Protein AF-0000000080415170 (afdb_homodimer)

Nearest PDB structures (foldseek):
  6wmn-assembly1_B  TM=8.681E-01  e=1.425E-18  Homo sapiens
  8tjc-assembly1_C  TM=8.602E-01  e=3.214E-18  Homo sapiens
  7jhm-assembly2_B  TM=8.638E-01  e=8.216E-18  Homo sapiens
  2vsi-assembly1_B  TM=5.000E-01  e=3.144E-05  Streptococcus pneumoniae
  2vsh-assembly1_B  TM=5.109E-01  e=5.253E-04  Streptococcus pneumoniae

Structure (mmCIF, N/CA/C/O backbone):
data_AF-0000000080415170-model_v1
#
loop_
_entity.id
_entity.type
_entity.pdbx_description
1 polymer Hexosyltransferase
#
loop_
_atom_site.group_PDB
_atom_site.id
_atom_site.type_symbol
_atom_site.label_atom_id
_atom_site.label_alt_id
_atom_site.label_comp_id
_atom_site.label_asym_id
_atom_site.label_entity_id
_atom_site.label_seq_id
_atom_site.pdbx_PDB_ins_code
_atom_site.Cartn_x
_atom_site.Cartn_y
_atom_site.Cartn_z
_atom_site.occupancy
_atom_site.B_iso_or_equiv
_atom_site.auth_seq_id
_atom_site.auth_comp_id
_atom_site.auth_asym_id
_atom_site.auth_atom_id
_atom_site.pdbx_PDB_model_num
ATOM 1 N N . VAL A 1 1 ? -16.156 32.406 -49.25 1 23.12 1 VAL A N 1
ATOM 2 C CA . VAL A 1 1 ? -15.383 31.188 -49.125 1 23.12 1 VAL A CA 1
ATOM 3 C C . VAL A 1 1 ? -16.172 30.141 -48.344 1 23.12 1 VAL A C 1
ATOM 5 O O . VAL A 1 1 ? -16.578 30.406 -47.219 1 23.12 1 VAL A O 1
ATOM 8 N N . THR A 1 2 ? -16.859 29.125 -48.938 1 21.55 2 THR A N 1
ATOM 9 C CA . THR A 1 2 ? -17.922 28.266 -48.406 1 21.55 2 THR A CA 1
ATOM 10 C C . THR A 1 2 ? -17.359 27.25 -47.406 1 21.55 2 THR A C 1
ATOM 12 O O . THR A 1 2 ? -16.547 26.406 -47.781 1 21.55 2 THR A O 1
ATOM 15 N N . LEU A 1 3 ? -17.062 27.609 -46.125 1 22.55 3 LEU A N 1
ATOM 16 C CA . LEU A 1 3 ? -16.391 26.734 -45.188 1 22.55 3 LEU A CA 1
ATOM 17 C C . LEU A 1 3 ? -17.203 25.469 -44.938 1 22.55 3 LEU A C 1
ATOM 19 O O . LEU A 1 3 ? -18.344 25.531 -44.469 1 22.55 3 LEU A O 1
ATOM 23 N N . LEU A 1 4 ? -17.047 24.453 -45.75 1 22.88 4 LEU A N 1
ATOM 24 C CA . LEU A 1 4 ? -17.672 23.141 -45.625 1 22.88 4 LEU A CA 1
ATOM 25 C C . LEU A 1 4 ? -17.344 22.484 -44.281 1 22.88 4 LEU A C 1
ATOM 27 O O . LEU A 1 4 ? -16.172 22.219 -44 1 22.88 4 LEU A O 1
ATOM 31 N N . ILE A 1 5 ? -18.109 22.781 -43.219 1 27.12 5 ILE A N 1
ATOM 32 C CA . ILE A 1 5 ? -18.031 22.172 -41.875 1 27.12 5 ILE A CA 1
ATOM 33 C C . ILE A 1 5 ? -18.266 20.672 -41.969 1 27.12 5 ILE A C 1
ATOM 35 O O . ILE A 1 5 ? -19.375 20.234 -42.312 1 27.12 5 ILE A O 1
ATOM 39 N N . LEU A 1 6 ? -17.328 19.938 -42.625 1 28.45 6 LEU A N 1
ATOM 40 C CA . LEU A 1 6 ? -17.453 18.484 -42.594 1 28.45 6 LEU A CA 1
ATOM 41 C C . LEU A 1 6 ? -17.688 17.969 -41.188 1 28.45 6 LEU A C 1
ATOM 43 O O . LEU A 1 6 ? -16.953 18.328 -40.25 1 28.45 6 LEU A O 1
ATOM 47 N N . SER A 1 7 ? -18.938 17.656 -40.875 1 31.78 7 SER A N 1
ATOM 48 C CA . SER A 1 7 ? -19.406 17.016 -39.656 1 31.78 7 SER A CA 1
ATOM 49 C C . SER A 1 7 ? -18.594 15.766 -39.344 1 31.78 7 SER A C 1
ATOM 51 O O . SER A 1 7 ? -18.609 14.797 -40.094 1 31.78 7 SER A O 1
ATOM 53 N N . ASN A 1 8 ? -17.312 15.867 -39.062 1 35.16 8 ASN A N 1
ATOM 54 C CA . ASN A 1 8 ? -16.562 14.68 -38.688 1 35.16 8 ASN A CA 1
ATOM 55 C C . ASN A 1 8 ? -17.281 13.906 -37.562 1 35.16 8 ASN A C 1
ATOM 57 O O . ASN A 1 8 ? -17.328 14.344 -36.438 1 35.16 8 ASN A O 1
ATOM 61 N N . GLU A 1 9 ? -18.406 13.312 -37.906 1 34.09 9 GLU A N 1
ATOM 62 C CA . GLU A 1 9 ? -19 12.312 -37.031 1 34.09 9 GLU A CA 1
ATOM 63 C C . GLU A 1 9 ? -17.938 11.344 -36.5 1 34.09 9 GLU A C 1
ATOM 65 O O . GLU A 1 9 ? -17.328 10.617 -37.281 1 34.09 9 GLU A O 1
ATOM 70 N N . VAL A 1 10 ? -17.125 11.734 -35.656 1 39.66 10 VAL A N 1
ATOM 71 C CA . VAL A 1 10 ? -16.328 10.695 -35 1 39.66 10 VAL A CA 1
ATOM 72 C C . VAL A 1 10 ? -17.234 9.523 -34.625 1 39.66 10 VAL A C 1
ATOM 74 O O . VAL A 1 10 ? -18.281 9.703 -34 1 39.66 10 VAL A O 1
ATOM 77 N N . PRO A 1 11 ? -17.172 8.5 -35.438 1 37.5 11 PRO A N 1
ATOM 78 C CA . PRO A 1 11 ? -18.016 7.375 -35.031 1 37.5 11 PRO A CA 1
ATOM 79 C C . PRO A 1 11 ? -17.953 7.105 -33.531 1 37.5 11 PRO A C 1
ATOM 81 O O . PRO A 1 11 ? -16.859 7.109 -32.938 1 37.5 11 PRO A O 1
ATOM 84 N N . GLU A 1 12 ? -18.875 7.551 -32.75 1 40.75 12 GLU A N 1
ATOM 85 C CA . GLU A 1 12 ? -19.109 7.375 -31.328 1 40.75 12 GLU A CA 1
ATOM 86 C C . GLU A 1 12 ? -18.797 5.945 -30.891 1 40.75 12 GLU A C 1
ATOM 88 O O . GLU A 1 12 ? -18.438 5.711 -29.734 1 40.75 12 GLU A O 1
ATOM 93 N N . ASN A 1 13 ? -19.25 4.969 -31.703 1 39.69 13 ASN A N 1
ATOM 94 C CA . ASN A 1 13 ? -19.266 3.609 -31.172 1 39.69 13 ASN A CA 1
ATOM 95 C C . ASN A 1 13 ? -17.891 2.963 -31.266 1 39.69 13 ASN A C 1
ATOM 97 O O . ASN A 1 13 ? -17.516 2.395 -32.281 1 39.69 13 ASN A O 1
ATOM 101 N N . ILE A 1 14 ? -16.875 3.486 -30.859 1 45.91 14 ILE A N 1
ATOM 102 C CA . ILE A 1 14 ? -15.742 2.566 -30.766 1 45.91 14 ILE A CA 1
ATOM 103 C C . ILE A 1 14 ? -16.219 1.216 -30.234 1 45.91 14 ILE A C 1
ATOM 105 O O . ILE A 1 14 ? -16.812 1.139 -29.156 1 45.91 14 ILE A O 1
ATOM 109 N N . PRO A 1 15 ? -16.484 0.307 -31.047 1 46.66 15 PRO A N 1
ATOM 110 C CA . PRO A 1 15 ? -16.875 -1.013 -30.547 1 46.66 15 PRO A CA 1
ATOM 111 C C . PRO A 1 15 ? -16.141 -1.391 -29.266 1 46.66 15 PRO A C 1
ATOM 113 O O . PRO A 1 15 ? -14.922 -1.251 -29.172 1 46.66 15 PRO A O 1
ATOM 116 N N . HIS A 1 16 ? -16.734 -1.12 -28.141 1 54.09 16 HIS A N 1
ATOM 117 C CA . HIS A 1 16 ? -16.219 -1.727 -26.922 1 54.09 16 HIS A CA 1
ATOM 118 C C . HIS A 1 16 ? -15.828 -3.184 -27.156 1 54.09 16 HIS A C 1
ATOM 120 O O . HIS A 1 16 ? -16.688 -4.023 -27.422 1 54.09 16 HIS A O 1
ATOM 126 N N . ILE A 1 17 ? -14.75 -3.514 -27.766 1 61.69 17 ILE A N 1
ATOM 127 C CA . ILE A 1 17 ? -14.305 -4.895 -27.922 1 61.69 17 ILE A CA 1
ATOM 128 C C . ILE A 1 17 ? -14.523 -5.66 -26.625 1 61.69 17 ILE A C 1
ATOM 130 O O . ILE A 1 17 ? -13.961 -5.297 -25.578 1 61.69 17 ILE A O 1
ATOM 134 N N . GLU A 1 18 ? -15.602 -6.414 -26.562 1 82.25 18 GLU A N 1
ATOM 135 C CA . GLU A 1 18 ? -15.992 -7.234 -25.406 1 82.25 18 GLU A CA 1
ATOM 136 C C . GLU A 1 18 ? -14.883 -8.203 -25.016 1 82.25 18 GLU A C 1
ATOM 138 O O . GLU A 1 18 ? -14.414 -8.984 -25.844 1 82.25 18 GLU A O 1
ATOM 143 N N . LYS A 1 19 ? -14.297 -8.102 -23.781 1 89.62 19 LYS A N 1
ATOM 144 C CA . LYS A 1 19 ? -13.273 -9 -23.25 1 89.62 19 LYS A CA 1
ATOM 145 C C . LYS A 1 19 ? -13.828 -10.406 -23.062 1 89.62 19 LYS A C 1
ATOM 147 O O . LYS A 1 19 ? -14.977 -10.578 -22.641 1 89.62 19 LYS A O 1
ATOM 152 N N . GLU A 1 20 ? -13.039 -11.461 -23.516 1 93.81 20 GLU A N 1
ATOM 153 C CA . GLU A 1 20 ? -13.383 -12.836 -23.156 1 93.81 20 GLU A CA 1
ATOM 154 C C . GLU A 1 20 ? -13.469 -12.992 -21.641 1 93.81 20 GLU A C 1
ATOM 156 O O . GLU A 1 20 ? -12.656 -12.422 -20.906 1 93.81 20 GLU A O 1
ATOM 161 N N . LYS A 1 21 ? -14.453 -13.789 -21.219 1 96.88 21 LYS A N 1
ATOM 162 C CA . LYS A 1 21 ? -14.742 -13.906 -19.797 1 96.88 21 LYS A CA 1
ATOM 163 C C . LYS A 1 21 ? -14.359 -15.289 -19.266 1 96.88 21 LYS A C 1
ATOM 165 O O . LYS A 1 21 ? -14.648 -16.297 -19.906 1 96.88 21 LYS A O 1
ATOM 170 N N . PHE A 1 22 ? -13.648 -15.312 -18.141 1 98.12 22 PHE A N 1
ATOM 171 C CA . PHE A 1 22 ? -13.281 -16.547 -17.469 1 98.12 22 PHE A CA 1
ATOM 172 C C . PHE A 1 22 ? -13.633 -16.469 -15.984 1 98.12 22 PHE A C 1
ATOM 174 O O . PHE A 1 22 ? -13.688 -15.383 -15.406 1 98.12 22 PHE A O 1
ATOM 181 N N . CYS A 1 23 ? -13.93 -17.594 -15.422 1 97.94 23 CYS A N 1
ATOM 182 C CA . CYS A 1 23 ? -14.023 -17.641 -13.961 1 97.94 23 CYS A CA 1
ATOM 183 C C . CYS A 1 23 ? -12.664 -17.406 -13.32 1 97.94 23 CYS A C 1
ATOM 185 O O . CYS A 1 23 ? -12.531 -16.547 -12.445 1 97.94 23 CYS A O 1
ATOM 187 N N . CYS A 1 24 ? -11.711 -18.156 -13.852 1 98.56 24 CYS A N 1
ATOM 188 C CA . CYS A 1 24 ? -10.375 -18.062 -13.281 1 98.56 24 CYS A CA 1
ATOM 189 C C . CYS A 1 24 ? -9.312 -18 -14.367 1 98.56 24 CYS A C 1
ATOM 191 O O . CYS A 1 24 ? -9.406 -18.703 -15.375 1 98.56 24 CYS A O 1
ATOM 193 N N . ILE A 1 25 ? -8.391 -17.172 -14.156 1 98.81 25 ILE A N 1
ATOM 194 C CA . ILE A 1 25 ? -7.16 -17.172 -14.938 1 98.81 25 ILE A CA 1
ATOM 195 C C . ILE A 1 25 ? -6 -17.656 -14.078 1 98.81 25 ILE A C 1
ATOM 197 O O . ILE A 1 25 ? -5.801 -17.172 -12.961 1 98.81 25 ILE A O 1
ATOM 201 N N . ILE A 1 26 ? -5.277 -18.641 -14.586 1 98.94 26 ILE A N 1
ATOM 202 C CA . ILE A 1 26 ? -4.113 -19.172 -13.891 1 98.94 26 ILE A CA 1
ATOM 203 C C . ILE A 1 26 ? -2.836 -18.703 -14.578 1 98.94 26 ILE A C 1
ATOM 205 O O . ILE A 1 26 ? -2.602 -19.031 -15.75 1 98.94 26 ILE A O 1
ATOM 209 N N . LEU A 1 27 ? -2.076 -17.922 -13.867 1 98.94 27 LEU A N 1
ATOM 210 C CA . LEU A 1 27 ? -0.768 -17.5 -14.359 1 98.94 27 LEU A CA 1
ATOM 211 C C . LEU A 1 27 ? 0.338 -18.375 -13.773 1 98.94 27 LEU A C 1
ATOM 213 O O . LEU A 1 27 ? 0.558 -18.375 -12.562 1 98.94 27 LEU A O 1
ATOM 217 N N . ILE A 1 28 ? 1.002 -19.062 -14.633 1 98.94 28 ILE A N 1
ATOM 218 C CA . ILE A 1 28 ? 2.061 -19.984 -14.219 1 98.94 28 ILE A CA 1
ATOM 219 C C . ILE A 1 28 ? 3.422 -19.391 -14.57 1 98.94 28 ILE A C 1
ATOM 221 O O . ILE A 1 28 ? 3.807 -19.344 -15.734 1 98.94 28 ILE A O 1
ATOM 225 N N . LEU A 1 29 ? 4.137 -18.969 -13.562 1 98.56 29 LEU A N 1
ATOM 226 C CA . LEU A 1 29 ? 5.465 -18.422 -13.805 1 98.56 29 LEU A CA 1
ATOM 227 C C . LEU A 1 29 ? 6.438 -19.516 -14.234 1 98.56 29 LEU A C 1
ATOM 229 O O . LEU A 1 29 ? 6.605 -20.516 -13.531 1 98.56 29 LEU A O 1
ATOM 233 N N . SER A 1 30 ? 6.98 -19.344 -15.391 1 98.31 30 SER A N 1
ATOM 234 C CA . SER A 1 30 ? 7.938 -20.281 -15.953 1 98.31 30 SER A CA 1
ATOM 235 C C . SER A 1 30 ? 9.156 -19.562 -16.516 1 98.31 30 SER A C 1
ATOM 237 O O . SER A 1 30 ? 9.453 -18.438 -16.125 1 98.31 30 SER A O 1
ATOM 239 N N . ALA A 1 31 ? 10.086 -20.281 -17.141 1 97.31 31 ALA A N 1
ATOM 240 C CA . ALA A 1 31 ? 11.305 -19.75 -17.734 1 97.31 31 ALA A CA 1
ATOM 241 C C . ALA A 1 31 ? 11.555 -20.359 -19.109 1 97.31 31 ALA A C 1
ATOM 243 O O . ALA A 1 31 ? 10.992 -21.406 -19.438 1 97.31 31 ALA A O 1
ATOM 244 N N . PRO A 1 32 ? 12.367 -19.719 -19.906 1 96.75 32 PRO A N 1
ATOM 245 C CA . PRO A 1 32 ? 12.562 -20.172 -21.281 1 96.75 32 PRO A CA 1
ATOM 246 C C . PRO A 1 32 ? 13.008 -21.641 -21.359 1 96.75 32 PRO A C 1
ATOM 248 O O . PRO A 1 32 ? 12.523 -22.391 -22.219 1 96.75 32 PRO A O 1
ATOM 251 N N . ASN A 1 33 ? 13.734 -22.078 -20.469 1 96.31 33 ASN A N 1
ATOM 252 C CA . ASN A 1 33 ? 14.344 -23.391 -20.578 1 96.31 33 ASN A CA 1
ATOM 253 C C . ASN A 1 33 ? 13.531 -24.438 -19.812 1 96.31 33 ASN A C 1
ATOM 255 O O . ASN A 1 33 ? 13.875 -25.625 -19.828 1 96.31 33 ASN A O 1
ATOM 259 N N . ASN A 1 34 ? 12.453 -24.031 -19.234 1 97.69 34 ASN A N 1
ATOM 260 C CA . ASN A 1 34 ? 11.664 -24.953 -18.422 1 97.69 34 ASN A CA 1
ATOM 261 C C . ASN A 1 34 ? 10.625 -25.688 -19.266 1 97.69 34 ASN A C 1
ATOM 263 O O . ASN A 1 34 ? 9.453 -25.766 -18.875 1 97.69 34 ASN A O 1
ATOM 267 N N . VAL A 1 35 ? 11.055 -26.25 -20.312 1 97.75 35 VAL A N 1
ATOM 268 C CA . VAL A 1 35 ? 10.172 -26.906 -21.281 1 97.75 35 VAL A CA 1
ATOM 269 C C . VAL A 1 35 ? 9.539 -28.141 -20.641 1 97.75 35 VAL A C 1
ATOM 271 O O . VAL A 1 35 ? 8.328 -28.344 -20.75 1 97.75 35 VAL A O 1
ATOM 274 N N . GLU A 1 36 ? 10.359 -28.891 -19.969 1 98.12 36 GLU A N 1
ATOM 275 C CA . GLU A 1 36 ? 9.875 -30.125 -19.359 1 98.12 36 GLU A CA 1
ATOM 276 C C . GLU A 1 36 ? 8.859 -29.844 -18.266 1 98.12 36 GLU A C 1
ATOM 278 O O . GLU A 1 36 ? 7.891 -30.594 -18.094 1 98.12 36 GLU A O 1
ATOM 283 N N . LYS A 1 37 ? 9.07 -28.844 -17.5 1 98.62 37 LYS A N 1
ATOM 284 C CA . LYS A 1 37 ? 8.125 -28.469 -16.453 1 98.62 37 LYS A CA 1
ATOM 285 C C . LYS A 1 37 ? 6.777 -28.078 -17.047 1 98.62 37 LYS A C 1
ATOM 287 O O . LYS A 1 37 ? 5.727 -28.5 -16.562 1 98.62 37 LYS A O 1
ATOM 292 N N . ARG A 1 38 ? 6.801 -27.281 -18.078 1 98.75 38 ARG A N 1
ATOM 293 C CA . ARG A 1 38 ? 5.562 -26.875 -18.734 1 98.75 38 ARG A CA 1
ATOM 294 C C . ARG A 1 38 ? 4.859 -28.078 -19.359 1 98.75 38 ARG A C 1
ATOM 296 O O . ARG A 1 38 ? 3.635 -28.203 -19.281 1 98.75 38 ARG A O 1
ATOM 303 N N . ALA A 1 39 ? 5.617 -28.969 -19.922 1 98.69 39 ALA A N 1
ATOM 304 C CA . ALA A 1 39 ? 5.035 -30.172 -20.484 1 98.69 39 ALA A CA 1
ATOM 305 C C . ALA A 1 39 ? 4.352 -31.016 -19.406 1 98.69 39 ALA A C 1
ATOM 307 O O . ALA A 1 39 ? 3.254 -31.531 -19.625 1 98.69 39 ALA A O 1
ATOM 308 N N . ALA A 1 40 ? 5.012 -31.156 -18.297 1 98.81 40 ALA A N 1
ATOM 309 C CA . ALA A 1 40 ? 4.453 -31.938 -17.203 1 98.81 40 ALA A CA 1
ATOM 310 C C . ALA A 1 40 ? 3.117 -31.359 -16.734 1 98.81 40 ALA A C 1
ATOM 312 O O . ALA A 1 40 ? 2.172 -32.094 -16.469 1 98.81 40 ALA A O 1
ATOM 313 N N . LEU A 1 41 ? 3.035 -30.062 -16.672 1 98.88 41 LEU A N 1
ATOM 314 C CA . LEU A 1 41 ? 1.79 -29.438 -16.25 1 98.88 41 LEU A CA 1
ATOM 315 C C . LEU A 1 41 ? 0.684 -29.672 -17.281 1 98.88 41 LEU A C 1
ATOM 317 O O . LEU A 1 41 ? -0.45 -29.984 -16.906 1 98.88 41 LEU A O 1
ATOM 321 N N . ARG A 1 42 ? 1.008 -29.625 -18.578 1 98.62 42 ARG A N 1
ATOM 322 C CA . ARG A 1 42 ? 0.043 -29.906 -19.641 1 98.62 42 ARG A CA 1
ATOM 323 C C . ARG A 1 42 ? -0.487 -31.328 -19.547 1 98.62 42 ARG A C 1
ATOM 325 O O . ARG A 1 42 ? -1.651 -31.578 -19.859 1 98.62 42 ARG A O 1
ATOM 332 N N . GLU A 1 43 ? 0.368 -32.188 -19.062 1 98.44 43 GLU A N 1
ATOM 333 C CA . GLU A 1 43 ? 0.041 -33.594 -19 1 98.44 43 GLU A CA 1
ATOM 334 C C . GLU A 1 43 ? -0.716 -33.938 -17.734 1 98.44 43 GLU A C 1
ATOM 336 O O . GLU A 1 43 ? -1.221 -35.062 -17.578 1 98.44 43 GLU A O 1
ATOM 341 N N . THR A 1 44 ? -0.77 -33.031 -16.844 1 98.38 44 THR A N 1
ATOM 342 C CA . THR A 1 44 ? -1.29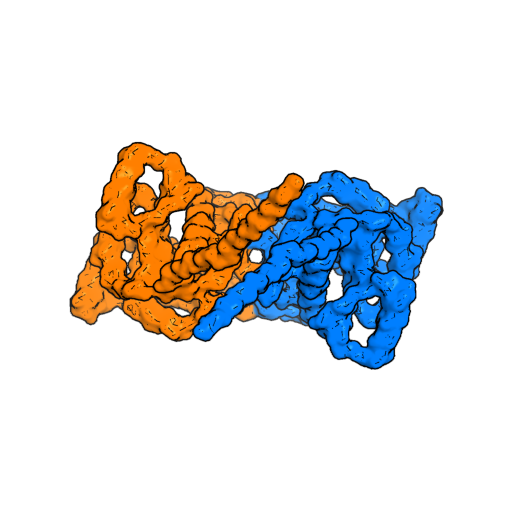5 -33.375 -15.531 1 98.38 44 THR A CA 1
ATOM 343 C C . THR A 1 44 ? -2.496 -32.5 -15.188 1 98.38 44 THR A C 1
ATOM 345 O O . THR A 1 44 ? -3.568 -32.625 -15.773 1 98.38 44 THR A O 1
ATOM 348 N N . TRP A 1 45 ? -2.338 -31.531 -14.188 1 98.25 45 TRP A N 1
ATOM 349 C CA . TRP A 1 45 ? -3.529 -30.922 -13.609 1 98.25 45 TRP A CA 1
ATOM 350 C C . TRP A 1 45 ? -4.184 -29.969 -14.602 1 98.25 45 TRP A C 1
ATOM 352 O O . TRP A 1 45 ? -5.379 -29.672 -14.5 1 98.25 45 TRP A O 1
ATOM 362 N N . VAL A 1 46 ? -3.506 -29.484 -15.641 1 98.44 46 VAL A N 1
ATOM 363 C CA . VAL A 1 46 ? -4.078 -28.625 -16.672 1 98.44 46 VAL A CA 1
ATOM 364 C C . VAL A 1 46 ? -5.223 -29.359 -17.375 1 98.44 46 VAL A C 1
ATOM 366 O O . VAL A 1 46 ? -6.211 -28.734 -17.766 1 98.44 46 VAL A O 1
ATOM 369 N N . LYS A 1 47 ? -5.152 -30.609 -17.469 1 97.56 47 LYS A N 1
ATOM 370 C CA . LYS A 1 47 ? -6.148 -31.422 -18.156 1 97.56 47 LYS A CA 1
ATOM 371 C C . LYS A 1 47 ? -7.492 -31.375 -17.422 1 97.56 47 LYS A C 1
ATOM 373 O O . LYS A 1 47 ? -8.531 -31.703 -18.016 1 97.56 47 LYS A O 1
ATOM 378 N N . PHE A 1 48 ? -7.43 -31.062 -16.219 1 97.38 48 PHE A N 1
ATOM 379 C CA . PHE A 1 48 ? -8.648 -31.078 -15.406 1 97.38 48 PHE A CA 1
ATOM 380 C C . PHE A 1 48 ? -9.344 -29.734 -15.453 1 97.38 48 PHE A C 1
ATOM 382 O O . PHE A 1 48 ? -10.43 -29.562 -14.898 1 97.38 48 PHE A O 1
ATOM 389 N N . LEU A 1 49 ? -8.727 -28.766 -16.141 1 97.88 49 LEU A N 1
ATOM 390 C CA . LEU A 1 49 ? -9.305 -27.438 -16.188 1 97.88 49 LEU A CA 1
ATOM 391 C C . LEU A 1 49 ? -10.523 -27.406 -17.125 1 97.88 49 LEU A C 1
ATOM 393 O O . LEU A 1 49 ? -10.547 -28.094 -18.141 1 97.88 49 LEU A O 1
ATOM 397 N N . GLY A 1 50 ? -11.539 -26.75 -16.828 1 94.81 50 GLY A N 1
ATOM 398 C CA . GLY A 1 50 ? -12.719 -26.562 -17.656 1 94.81 50 GLY A CA 1
ATOM 399 C C . GLY A 1 50 ? -12.641 -25.328 -18.547 1 94.81 50 GLY A C 1
ATOM 400 O O . GLY A 1 50 ? -11.633 -24.609 -18.531 1 94.81 50 GLY A O 1
ATOM 401 N N . VAL A 1 51 ? -13.656 -25.062 -19.25 1 94.75 51 VAL A N 1
ATOM 402 C CA . VAL A 1 51 ? -13.711 -24 -20.25 1 94.75 51 VAL A CA 1
ATOM 403 C C . VAL A 1 51 ? -13.727 -22.641 -19.562 1 94.75 51 VAL A C 1
ATOM 405 O O . VAL A 1 51 ? -13.438 -21.609 -20.188 1 94.75 51 VAL A O 1
ATOM 408 N N . ASP A 1 52 ? -14.094 -22.672 -18.344 1 96.81 52 ASP A N 1
ATOM 409 C CA . ASP A 1 52 ? -14.188 -21.422 -17.609 1 96.81 52 ASP A CA 1
ATOM 410 C C . ASP A 1 52 ? -12.836 -21.016 -17.047 1 96.81 52 ASP A C 1
ATOM 412 O O . ASP A 1 52 ? -12.711 -19.969 -16.406 1 96.81 52 ASP A O 1
ATOM 416 N N . PHE A 1 53 ? -11.852 -21.844 -17.328 1 98.19 53 PHE A N 1
ATOM 417 C CA . PHE A 1 53 ? -10.492 -21.562 -16.891 1 98.19 53 PHE A CA 1
ATOM 418 C C . PHE A 1 53 ? -9.602 -21.234 -18.078 1 98.19 53 PHE A C 1
ATOM 420 O O . PHE A 1 53 ? -9.711 -21.844 -19.125 1 98.19 53 PHE A O 1
ATOM 427 N N . LEU A 1 54 ? -8.734 -20.25 -17.87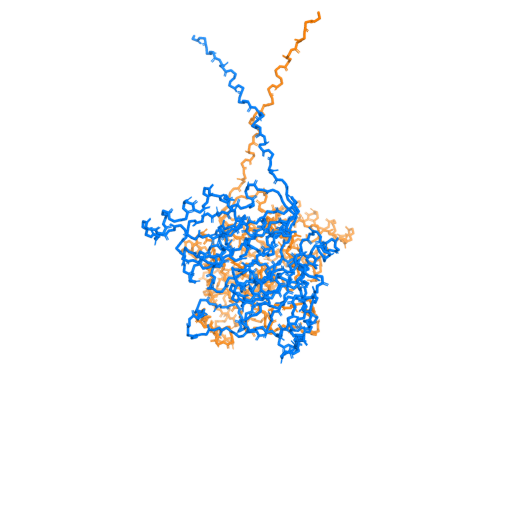5 1 98.5 54 LEU A N 1
ATOM 428 C CA . LEU A 1 54 ? -7.613 -19.969 -18.766 1 98.5 54 LEU A CA 1
ATOM 429 C C . LEU A 1 54 ? -6.285 -20.078 -18.016 1 98.5 54 LEU A C 1
ATOM 431 O O . LEU A 1 54 ? -6.141 -19.547 -16.922 1 98.5 54 LEU A O 1
ATOM 435 N N . TYR A 1 55 ? -5.41 -20.875 -18.547 1 98.75 55 TYR A N 1
ATOM 436 C CA . TYR A 1 55 ? -4.066 -20.875 -17.969 1 98.75 55 TYR A CA 1
ATOM 437 C C . TYR A 1 55 ? -3.053 -20.344 -18.984 1 98.75 55 TYR A C 1
ATOM 439 O O . TYR A 1 55 ? -3.227 -20.5 -20.188 1 98.75 55 TYR A O 1
ATOM 447 N N . LEU A 1 56 ? -2.055 -19.656 -18.484 1 98.88 56 LEU A N 1
ATOM 448 C CA . LEU A 1 56 ? -0.973 -19.109 -19.297 1 98.88 56 LEU A CA 1
ATOM 449 C C . LEU A 1 56 ? 0.377 -19.328 -18.609 1 98.88 56 LEU A C 1
ATOM 451 O O . LEU A 1 56 ? 0.527 -19.078 -17.422 1 98.88 56 LEU A O 1
ATOM 455 N N . PHE A 1 57 ? 1.331 -19.859 -19.406 1 98.88 57 PHE A N 1
ATOM 456 C CA . PHE A 1 57 ? 2.717 -19.859 -18.969 1 98.88 57 PHE A CA 1
ATOM 457 C C . PHE A 1 57 ? 3.357 -18.484 -19.219 1 98.88 57 PHE A C 1
ATOM 459 O O . PHE A 1 57 ? 3.33 -17.984 -20.344 1 98.88 57 PHE A O 1
ATOM 466 N N . ILE A 1 58 ? 3.941 -17.922 -18.188 1 98.75 58 ILE A N 1
ATOM 467 C CA . ILE A 1 58 ? 4.539 -16.594 -18.297 1 98.75 58 ILE A CA 1
ATOM 468 C C . ILE A 1 58 ? 6.051 -16.719 -18.469 1 98.75 58 ILE A C 1
ATOM 470 O O . ILE A 1 58 ? 6.73 -17.312 -17.625 1 98.75 58 ILE A O 1
ATOM 474 N N . ILE A 1 59 ? 6.555 -16.141 -19.531 1 98.25 59 ILE A N 1
ATOM 475 C CA . ILE A 1 59 ? 7.984 -16.172 -19.812 1 98.25 59 ILE A CA 1
ATOM 476 C C . ILE A 1 59 ? 8.469 -14.766 -20.172 1 98.25 59 ILE A C 1
ATOM 478 O O . ILE A 1 59 ? 7.801 -14.039 -20.891 1 98.25 59 ILE A O 1
ATOM 482 N N . GLY A 1 60 ? 9.57 -14.344 -19.609 1 97 60 GLY A N 1
ATOM 483 C CA . GLY A 1 60 ? 10.195 -13.094 -20 1 97 60 GLY A CA 1
ATOM 484 C C . GLY A 1 60 ? 10.758 -13.117 -21.406 1 97 60 GLY A C 1
ATOM 485 O O . GLY A 1 60 ? 11.43 -14.078 -21.781 1 97 60 GLY A O 1
ATOM 486 N N . SER A 1 61 ? 10.578 -12.086 -22.125 1 94 61 SER A N 1
ATOM 487 C CA . SER A 1 61 ? 10.914 -12.086 -23.547 1 94 61 SER A CA 1
ATOM 488 C C . SER A 1 61 ? 12.258 -11.406 -23.797 1 94 61 SER A C 1
ATOM 490 O O . SER A 1 61 ? 12.844 -11.562 -24.875 1 94 61 SER A O 1
ATOM 492 N N . LYS A 1 62 ? 12.672 -10.641 -22.828 1 94.19 62 LYS A N 1
ATOM 493 C CA . LYS A 1 62 ? 13.883 -9.867 -23.062 1 94.19 62 LYS A CA 1
ATOM 494 C C . LYS A 1 62 ? 15.133 -10.719 -22.844 1 94.19 62 LYS A C 1
ATOM 496 O O . LYS A 1 62 ? 15.156 -11.57 -21.938 1 94.19 62 LYS A O 1
ATOM 501 N N . ASP A 1 63 ? 16.156 -10.555 -23.703 1 92.5 63 ASP A N 1
ATOM 502 C CA . ASP A 1 63 ? 17.5 -11.141 -23.594 1 92.5 63 ASP A CA 1
ATOM 503 C C . ASP A 1 63 ? 17.453 -12.656 -23.766 1 92.5 63 ASP A C 1
ATOM 505 O O . ASP A 1 63 ? 18.203 -13.375 -23.094 1 92.5 63 ASP A O 1
ATOM 509 N N . ILE A 1 64 ? 16.422 -13.203 -24.438 1 93.69 64 ILE A N 1
ATOM 510 C CA . ILE A 1 64 ? 16.422 -14.617 -24.766 1 93.69 64 ILE A CA 1
ATOM 511 C C . ILE A 1 64 ? 17.219 -14.852 -26.047 1 93.69 64 ILE A C 1
ATOM 513 O O . ILE A 1 64 ? 17.203 -14.016 -26.953 1 93.69 64 ILE A O 1
ATOM 517 N N . ASN A 1 65 ? 17.969 -15.906 -26.125 1 94.12 65 ASN A N 1
ATOM 518 C CA . ASN A 1 65 ? 18.75 -16.172 -27.312 1 94.12 65 ASN A CA 1
ATOM 519 C C . ASN A 1 65 ? 17.891 -16.766 -28.438 1 94.12 65 ASN A C 1
ATOM 521 O O . ASN A 1 65 ? 16.703 -17.062 -28.219 1 94.12 65 ASN A O 1
ATOM 525 N N . ASN A 1 66 ? 18.438 -16.953 -29.562 1 94.62 66 ASN A N 1
ATOM 526 C CA . ASN A 1 66 ? 17.703 -17.359 -30.766 1 94.62 66 ASN A CA 1
ATOM 527 C C . ASN A 1 66 ? 17.125 -18.766 -30.609 1 94.62 66 ASN A C 1
ATOM 529 O O . ASN A 1 66 ? 16.016 -19.031 -31.062 1 94.62 66 ASN A O 1
ATOM 533 N N . ASP A 1 67 ? 17.891 -19.625 -30.016 1 95.94 67 ASP A N 1
ATOM 534 C CA . ASP A 1 67 ? 17.422 -21 -29.828 1 95.94 67 ASP A CA 1
ATOM 535 C C . ASP A 1 67 ? 16.203 -21.031 -28.891 1 95.94 67 ASP A C 1
ATOM 537 O O . ASP A 1 67 ? 15.219 -21.703 -29.188 1 95.94 67 ASP A O 1
ATOM 541 N N . GLN A 1 68 ? 16.312 -20.328 -27.828 1 95.62 68 GLN A N 1
ATOM 542 C CA . GLN A 1 68 ? 15.203 -20.219 -26.875 1 95.62 68 GLN A CA 1
ATOM 543 C C . GLN A 1 68 ? 13.969 -19.625 -27.562 1 95.62 68 GLN A C 1
ATOM 545 O O . GLN A 1 68 ? 12.859 -20.141 -27.391 1 95.62 68 GLN A O 1
ATOM 550 N N . ARG A 1 69 ? 14.141 -18.609 -28.266 1 95.31 69 ARG A N 1
ATOM 551 C CA . ARG A 1 69 ? 13.047 -17.938 -28.969 1 95.31 69 ARG A CA 1
ATOM 552 C C . ARG A 1 69 ? 12.344 -18.906 -29.922 1 95.31 69 ARG A C 1
ATOM 554 O O . ARG A 1 69 ? 11.117 -18.969 -29.953 1 95.31 69 ARG A O 1
ATOM 561 N N . SER A 1 70 ? 13.156 -19.578 -30.688 1 96.12 70 SER A N 1
ATOM 562 C CA . SER A 1 70 ? 12.609 -20.531 -31.656 1 96.12 70 SER A CA 1
ATOM 563 C C . SER A 1 70 ? 11.797 -21.625 -30.953 1 96.12 70 SER A C 1
ATOM 565 O O . SER A 1 70 ? 10.727 -22 -31.422 1 96.12 70 SER A O 1
ATOM 567 N N . GLN A 1 71 ? 12.352 -22.125 -29.891 1 96.5 71 GLN A N 1
ATOM 568 C CA . GLN A 1 71 ? 11.672 -23.172 -29.125 1 96.5 71 GLN A CA 1
ATOM 569 C C . GLN A 1 71 ? 10.352 -22.656 -28.547 1 96.5 71 GLN A C 1
ATOM 571 O O . GLN A 1 71 ? 9.344 -23.359 -28.578 1 96.5 71 GLN A O 1
ATOM 576 N N . ILE A 1 72 ? 10.328 -21.453 -28.031 1 97.31 72 ILE A N 1
ATOM 577 C CA . ILE A 1 72 ? 9.148 -20.859 -27.422 1 97.31 72 ILE A CA 1
ATOM 578 C C . ILE A 1 72 ? 8.078 -20.641 -28.5 1 97.31 72 ILE A C 1
ATOM 580 O O . ILE A 1 72 ? 6.898 -20.922 -28.266 1 97.31 72 ILE A O 1
ATOM 584 N N . VAL A 1 73 ? 8.484 -20.156 -29.625 1 96.12 73 VAL A N 1
ATOM 585 C CA . VAL A 1 73 ? 7.551 -19.891 -30.719 1 96.12 73 VAL A CA 1
ATOM 586 C C . VAL A 1 73 ? 6.906 -21.203 -31.172 1 96.12 73 VAL A C 1
ATOM 588 O O . VAL A 1 73 ? 5.691 -21.266 -31.359 1 96.12 73 VAL A O 1
ATOM 591 N N . LYS A 1 74 ? 7.73 -22.188 -31.359 1 97.44 74 LYS A N 1
ATOM 592 C CA . LYS A 1 74 ? 7.223 -23.5 -31.766 1 97.44 74 LYS A CA 1
ATOM 593 C C . LYS A 1 74 ? 6.242 -24.047 -30.719 1 97.44 74 LYS A C 1
ATOM 595 O O . LYS A 1 74 ? 5.176 -24.547 -31.078 1 97.44 74 LYS A O 1
ATOM 600 N N . GLU A 1 75 ? 6.645 -23.953 -29.469 1 98 75 GLU A N 1
ATOM 601 C CA . GLU A 1 75 ? 5.789 -24.422 -28.391 1 98 75 GLU A CA 1
ATOM 602 C C . GLU A 1 75 ? 4.465 -23.672 -28.359 1 98 75 GLU A C 1
ATOM 604 O O . GLU A 1 75 ? 3.4 -24.281 -28.234 1 98 75 GLU A O 1
ATOM 609 N N . HIS A 1 76 ? 4.473 -22.375 -28.547 1 97.12 76 HIS A N 1
ATOM 610 C CA . HIS A 1 76 ? 3.266 -21.562 -28.516 1 97.12 76 HIS A CA 1
ATOM 611 C C . HIS A 1 76 ? 2.377 -21.844 -29.719 1 97.12 76 HIS A C 1
ATOM 613 O O . HIS A 1 76 ? 1.149 -21.781 -29.625 1 97.12 76 HIS A O 1
ATOM 619 N N . LYS A 1 77 ? 2.971 -22.078 -30.828 1 97.19 77 LYS A N 1
ATOM 620 C CA . LYS A 1 77 ? 2.195 -22.453 -32 1 97.19 77 LYS A CA 1
ATOM 621 C C . LYS A 1 77 ? 1.399 -23.734 -31.766 1 97.19 77 LYS A C 1
ATOM 623 O O . LYS A 1 77 ? 0.262 -23.859 -32.219 1 97.19 77 LYS A O 1
ATOM 628 N N . SER A 1 78 ? 1.959 -24.625 -31.062 1 97.62 78 SER A N 1
ATOM 629 C CA . SER A 1 78 ? 1.353 -25.922 -30.797 1 97.62 78 SER A CA 1
ATOM 630 C C . SER A 1 78 ? 0.262 -25.828 -29.734 1 97.62 78 SER A C 1
ATOM 632 O O . SER A 1 78 ? -0.769 -26.5 -29.828 1 97.62 78 SER A O 1
ATOM 634 N N . PHE A 1 79 ? 0.481 -25.031 -28.703 1 97.94 79 PHE A N 1
ATOM 635 C CA . PHE A 1 79 ? -0.39 -25.125 -27.531 1 97.94 79 PHE A CA 1
ATOM 636 C C . PHE A 1 79 ? -1.117 -23.812 -27.297 1 97.94 79 PHE A C 1
ATOM 638 O O . PHE A 1 79 ? -2.148 -23.781 -26.609 1 97.94 79 PHE A O 1
ATOM 645 N N . GLY A 1 80 ? -0.542 -22.625 -27.688 1 97.75 80 GLY A N 1
ATOM 646 C CA . GLY A 1 80 ? -1.174 -21.328 -27.578 1 97.75 80 GLY A CA 1
ATOM 647 C C . GLY A 1 80 ? -1.3 -20.844 -26.141 1 97.75 80 GLY A C 1
ATOM 648 O O . GLY A 1 80 ? -2.191 -20.047 -25.828 1 97.75 80 GLY A O 1
ATOM 649 N N . ASP A 1 81 ? -0.453 -21.359 -25.328 1 98.5 81 ASP A N 1
ATOM 650 C CA . ASP A 1 81 ? -0.692 -21.125 -23.906 1 98.5 81 ASP A CA 1
ATOM 651 C C . ASP A 1 81 ? 0.476 -20.375 -23.281 1 98.5 81 ASP A C 1
ATOM 653 O O . ASP A 1 81 ? 0.653 -20.406 -22.062 1 98.5 81 ASP A O 1
ATOM 657 N N . ILE A 1 82 ? 1.338 -19.703 -24.094 1 98.44 82 ILE A N 1
ATOM 658 C CA . ILE A 1 82 ? 2.479 -18.969 -23.562 1 98.44 82 ILE A CA 1
ATOM 659 C C . ILE A 1 82 ? 2.219 -17.469 -23.688 1 98.44 82 ILE A C 1
ATOM 661 O O . ILE A 1 82 ? 1.794 -16.984 -24.734 1 98.44 82 ILE A O 1
ATOM 665 N N . LEU A 1 83 ? 2.34 -16.734 -22.641 1 98.19 83 LEU A N 1
ATOM 666 C CA . LEU A 1 83 ? 2.334 -15.273 -22.625 1 98.19 83 LEU A CA 1
ATOM 667 C C . LEU A 1 83 ? 3.74 -14.727 -22.391 1 98.19 83 LEU A C 1
ATOM 669 O O . LEU A 1 83 ? 4.34 -14.961 -21.344 1 98.19 83 LEU A O 1
ATOM 673 N N . LEU A 1 84 ? 4.238 -14.031 -23.391 1 97.56 84 LEU A N 1
ATOM 674 C CA . LEU A 1 84 ? 5.531 -13.359 -23.266 1 97.56 84 LEU A CA 1
ATOM 675 C C . LEU A 1 84 ? 5.363 -11.953 -22.688 1 97.56 84 LEU A C 1
ATOM 677 O O . LEU A 1 84 ? 4.508 -11.188 -23.156 1 97.56 84 LEU A O 1
ATOM 681 N N . VAL A 1 85 ? 6.133 -11.68 -21.641 1 96.94 85 VAL A N 1
ATOM 682 C CA . VAL A 1 85 ? 6.09 -10.344 -21.047 1 96.94 85 VAL A CA 1
ATOM 683 C C . VAL A 1 85 ? 7.449 -9.664 -21.219 1 96.94 85 VAL A C 1
ATOM 685 O O . VAL A 1 85 ? 8.484 -10.328 -21.219 1 96.94 85 VAL A O 1
ATOM 688 N N . PRO A 1 86 ? 7.48 -8.328 -21.344 1 94.5 86 PRO A N 1
ATOM 689 C CA . PRO A 1 86 ? 8.703 -7.59 -21.656 1 94.5 86 PRO A CA 1
ATOM 690 C C . PRO A 1 86 ? 9.617 -7.414 -20.453 1 94.5 86 PRO A C 1
ATOM 692 O O . PRO A 1 86 ? 9.797 -6.293 -19.969 1 94.5 86 PRO A O 1
ATOM 695 N N . THR A 1 87 ? 10.25 -8.414 -20.016 1 95.31 87 THR A N 1
ATOM 696 C CA . THR A 1 87 ? 11.211 -8.383 -18.922 1 95.31 87 THR A CA 1
ATOM 697 C C . THR A 1 87 ? 12.281 -9.461 -19.109 1 95.31 87 THR A C 1
ATOM 699 O O . THR A 1 87 ? 12.078 -10.414 -19.859 1 95.31 87 THR A O 1
ATOM 702 N N . VAL A 1 88 ? 13.461 -9.18 -18.531 1 93.94 88 VAL A N 1
ATOM 703 C CA . VAL A 1 88 ? 14.477 -10.219 -18.484 1 93.94 88 VAL A CA 1
ATOM 704 C C . VAL A 1 88 ? 14.07 -11.305 -17.5 1 93.94 88 VAL A C 1
ATOM 706 O O . VAL A 1 88 ? 13.641 -11.008 -16.375 1 93.94 88 VAL A O 1
ATOM 709 N N . ASP A 1 89 ? 14.148 -12.531 -17.906 1 93 89 ASP A N 1
ATOM 710 C CA . ASP A 1 89 ? 13.641 -13.641 -17.109 1 93 89 ASP A CA 1
ATOM 711 C C . ASP A 1 89 ? 14.664 -14.07 -16.047 1 93 89 ASP A C 1
ATOM 713 O O . ASP A 1 89 ? 15.289 -15.125 -16.172 1 93 89 ASP A O 1
ATOM 717 N N . THR A 1 90 ? 14.805 -13.336 -15.023 1 89.31 90 THR A N 1
ATOM 718 C CA . THR A 1 90 ? 15.664 -13.609 -13.883 1 89.31 90 THR A CA 1
ATOM 719 C C . THR A 1 90 ? 14.891 -13.461 -12.578 1 89.31 90 THR A C 1
ATOM 721 O O . THR A 1 90 ? 13.805 -12.867 -12.555 1 89.31 90 THR A O 1
ATOM 724 N N . TYR A 1 91 ? 15.422 -14.039 -11.617 1 85.44 91 TYR A N 1
ATOM 725 C CA . TYR A 1 91 ? 14.781 -13.922 -10.312 1 85.44 91 TYR A CA 1
ATOM 726 C C . TYR A 1 91 ? 14.688 -12.461 -9.883 1 85.44 91 TYR A C 1
ATOM 728 O O . TYR A 1 91 ? 13.703 -12.055 -9.266 1 85.44 91 TYR A O 1
ATOM 736 N N . ALA A 1 92 ? 15.641 -11.672 -10.211 1 88.62 92 ALA A N 1
ATOM 737 C CA . ALA A 1 92 ? 15.672 -10.266 -9.828 1 88.62 92 ALA A CA 1
ATOM 738 C C . ALA A 1 92 ? 14.508 -9.5 -10.445 1 88.62 92 ALA A C 1
ATOM 740 O O . ALA A 1 92 ? 14.07 -8.477 -9.906 1 88.62 92 ALA A O 1
ATOM 741 N N . ASN A 1 93 ? 13.953 -10.094 -11.484 1 94.31 93 ASN A N 1
ATOM 742 C CA . ASN A 1 93 ? 12.891 -9.406 -12.195 1 94.31 93 ASN A CA 1
ATOM 743 C C . ASN A 1 93 ? 11.547 -10.109 -12.023 1 94.31 93 ASN A C 1
ATOM 745 O O . ASN A 1 93 ? 10.617 -9.883 -12.797 1 94.31 93 ASN A O 1
ATOM 749 N N . LEU A 1 94 ? 11.484 -10.938 -11.062 1 96.19 94 LEU A N 1
ATOM 750 C CA . LEU A 1 94 ? 10.289 -11.75 -10.891 1 96.19 94 LEU A CA 1
ATOM 751 C C . LEU A 1 94 ? 9.078 -10.883 -10.57 1 96.19 94 LEU A C 1
ATOM 753 O O . LEU A 1 94 ? 7.992 -11.102 -11.109 1 96.19 94 LEU A O 1
ATOM 757 N N . SER A 1 95 ? 9.273 -9.867 -9.742 1 97.5 95 SER A N 1
ATOM 758 C CA . SER A 1 95 ? 8.172 -8.977 -9.406 1 97.5 95 SER A CA 1
ATOM 759 C C . SER A 1 95 ? 7.699 -8.195 -10.625 1 97.5 95 SER A C 1
ATOM 761 O O . SER A 1 95 ? 6.496 -8 -10.82 1 97.5 95 SER A O 1
ATOM 763 N N . LEU A 1 96 ? 8.625 -7.773 -11.406 1 98.19 96 LEU A N 1
ATOM 764 C CA . LEU A 1 96 ? 8.266 -7.078 -12.641 1 98.19 96 LEU A CA 1
ATOM 765 C C . LEU A 1 96 ? 7.516 -8.016 -13.586 1 98.19 96 LEU A C 1
ATOM 767 O O . LEU A 1 96 ? 6.551 -7.602 -14.234 1 98.19 96 LEU A O 1
ATOM 771 N N . LYS A 1 97 ? 7.961 -9.195 -13.68 1 98.25 97 LYS A N 1
ATOM 772 C CA . LYS A 1 97 ? 7.289 -10.203 -14.492 1 98.25 97 LYS A CA 1
ATOM 773 C C . LYS A 1 97 ? 5.84 -10.391 -14.055 1 98.25 97 LYS A C 1
ATOM 775 O O . LYS A 1 97 ? 4.93 -10.43 -14.883 1 98.25 97 LYS A O 1
ATOM 780 N N . VAL A 1 98 ? 5.613 -10.492 -12.758 1 98.75 98 VAL A N 1
ATOM 781 C CA . VAL A 1 98 ? 4.27 -10.633 -12.195 1 98.75 98 VAL A CA 1
ATOM 782 C C . VAL A 1 98 ? 3.441 -9.391 -12.523 1 98.75 98 VAL A C 1
ATOM 784 O O . VAL A 1 98 ? 2.303 -9.5 -12.984 1 98.75 98 VAL A O 1
ATOM 787 N N . LEU A 1 99 ? 4 -8.234 -12.336 1 98.81 99 LEU A N 1
ATOM 788 C CA . LEU A 1 99 ? 3.291 -6.992 -12.617 1 98.81 99 LEU A CA 1
ATOM 789 C C . LEU A 1 99 ? 2.861 -6.93 -14.078 1 98.81 99 LEU A C 1
ATOM 791 O O . LEU A 1 99 ? 1.694 -6.66 -14.383 1 98.81 99 LEU A O 1
ATOM 795 N N . ARG A 1 100 ? 3.783 -7.203 -15 1 98.62 100 ARG A N 1
ATOM 796 C CA . ARG A 1 100 ? 3.48 -7.141 -16.422 1 98.62 100 ARG A CA 1
ATOM 797 C C . ARG A 1 100 ? 2.422 -8.172 -16.797 1 98.62 100 ARG A C 1
ATOM 799 O O . ARG A 1 100 ? 1.562 -7.902 -17.641 1 98.62 100 ARG A O 1
ATOM 806 N N . SER A 1 101 ? 2.518 -9.289 -16.188 1 98.75 101 SER A N 1
ATOM 807 C CA . SER A 1 101 ? 1.515 -10.32 -16.453 1 98.75 101 SER A CA 1
ATOM 808 C C . SER A 1 101 ? 0.128 -9.859 -16 1 98.75 101 SER A C 1
ATOM 810 O O . SER A 1 101 ? -0.849 -10.023 -16.734 1 98.75 101 SER A O 1
ATOM 812 N N . PHE A 1 102 ? 0.067 -9.297 -14.773 1 98.88 102 PHE A N 1
ATOM 813 C CA . PHE A 1 102 ? -1.2 -8.773 -14.281 1 98.88 102 PHE A CA 1
ATOM 814 C C . PHE A 1 102 ? -1.751 -7.711 -15.219 1 98.88 102 PHE A C 1
ATOM 816 O O . PHE A 1 102 ? -2.943 -7.707 -15.531 1 98.88 102 PHE A O 1
ATOM 823 N N . GLN A 1 103 ? -0.921 -6.855 -15.688 1 98.62 103 GLN A N 1
ATOM 824 C CA . GLN A 1 103 ? -1.334 -5.773 -16.578 1 98.62 103 GLN A CA 1
ATOM 825 C C . GLN A 1 103 ? -1.865 -6.32 -17.906 1 98.62 103 GLN A C 1
ATOM 827 O O . GLN A 1 103 ? -2.896 -5.863 -18.406 1 98.62 103 GLN A O 1
ATOM 832 N N . GLU A 1 104 ? -1.193 -7.309 -18.438 1 98 104 GLU A N 1
ATOM 833 C CA . GLU A 1 104 ? -1.597 -7.887 -19.719 1 98 104 GLU A CA 1
ATOM 834 C C . GLU A 1 104 ? -2.951 -8.578 -19.594 1 98 104 GLU A C 1
ATOM 836 O O . GLU A 1 104 ? -3.871 -8.281 -20.359 1 98 104 GLU A O 1
ATOM 841 N N . VAL A 1 105 ? -3.148 -9.414 -18.656 1 98.31 105 VAL A N 1
ATOM 842 C CA . VAL A 1 105 ? -4.387 -10.188 -18.578 1 98.31 105 VAL A CA 1
ATOM 843 C C . VAL A 1 105 ? -5.539 -9.266 -18.172 1 98.31 105 VAL A C 1
ATOM 845 O O . VAL A 1 105 ? -6.68 -9.469 -18.609 1 98.31 105 VAL A O 1
ATOM 848 N N . ASN A 1 106 ? -5.219 -8.297 -17.297 1 98.25 106 ASN A N 1
ATOM 849 C CA . ASN A 1 106 ? -6.238 -7.328 -16.906 1 98.25 106 ASN A CA 1
ATOM 850 C C . ASN A 1 106 ? -6.758 -6.543 -18.109 1 98.25 106 ASN A C 1
ATOM 852 O O . ASN A 1 106 ? -7.926 -6.145 -18.141 1 98.25 106 ASN A O 1
ATOM 856 N N . SER A 1 107 ? -5.938 -6.328 -19.078 1 97.38 107 SER A N 1
ATOM 857 C CA . SER A 1 107 ? -6.293 -5.516 -20.25 1 97.38 107 SER A CA 1
ATOM 858 C C . SER A 1 107 ? -7.082 -6.328 -21.266 1 97.38 107 SER A C 1
ATOM 860 O O . SER A 1 107 ? -7.91 -5.781 -22 1 97.38 107 SER A O 1
ATOM 862 N N . ILE A 1 108 ? -6.938 -7.645 -21.281 1 96.38 108 ILE A N 1
ATOM 863 C CA . ILE A 1 108 ? -7.434 -8.438 -22.406 1 96.38 108 ILE A CA 1
ATOM 864 C C . ILE A 1 108 ? -8.633 -9.266 -21.953 1 96.38 108 ILE A C 1
ATOM 866 O O . ILE A 1 108 ? -9.523 -9.578 -22.766 1 96.38 108 ILE A O 1
ATOM 870 N N . TYR A 1 109 ? -8.703 -9.555 -20.672 1 97.94 109 TYR A N 1
ATOM 871 C CA . TYR A 1 109 ? -9.711 -10.508 -20.234 1 97.94 109 TYR A CA 1
ATOM 872 C C . TYR A 1 109 ? -10.547 -9.922 -19.094 1 97.94 109 TYR A C 1
ATOM 874 O O . TYR A 1 109 ? -10.102 -9.008 -18.391 1 97.94 109 TYR A O 1
ATOM 882 N N . ASP A 1 110 ? -11.727 -10.461 -19 1 98 110 ASP A N 1
ATOM 883 C CA . ASP A 1 110 ? -12.531 -10.344 -17.797 1 98 110 ASP A CA 1
ATOM 884 C C . ASP A 1 110 ? -12.516 -11.648 -17 1 98 110 ASP A C 1
ATOM 886 O O . ASP A 1 110 ? -12.586 -12.734 -17.578 1 98 110 ASP A O 1
ATOM 890 N N . PHE A 1 111 ? -12.344 -11.531 -15.773 1 98.56 111 PHE A N 1
ATOM 891 C CA . PHE A 1 111 ? -12.289 -12.719 -14.93 1 98.56 111 PHE A CA 1
ATOM 892 C C . PHE A 1 111 ? -12.711 -12.391 -13.5 1 98.56 111 PHE A C 1
ATOM 894 O O . PHE A 1 111 ? -12.789 -11.211 -13.133 1 98.56 111 PHE A O 1
ATOM 901 N N . LYS A 1 112 ? -12.977 -13.422 -12.727 1 98.62 112 LYS A N 1
ATOM 902 C CA . LYS A 1 112 ? -13.344 -13.234 -11.328 1 98.62 112 LYS A CA 1
ATOM 903 C C . LYS A 1 112 ? -12.141 -13.438 -10.406 1 98.62 112 LYS A C 1
ATOM 905 O O . LYS A 1 112 ? -11.922 -12.648 -9.484 1 98.62 112 LYS A O 1
ATOM 910 N N . TYR A 1 113 ? -11.359 -14.508 -10.703 1 98.81 113 TYR A N 1
ATOM 911 C CA . TYR A 1 113 ? -10.203 -14.844 -9.883 1 98.81 113 TYR A CA 1
ATOM 912 C C . TYR A 1 113 ? -8.945 -14.984 -10.734 1 98.81 113 TYR A C 1
ATOM 914 O O . TYR A 1 113 ? -9.008 -15.469 -11.867 1 98.81 113 TYR A O 1
ATOM 922 N N . LEU A 1 114 ? -7.887 -14.57 -10.18 1 98.94 114 LEU A N 1
ATOM 923 C CA . LEU A 1 114 ? -6.566 -14.867 -10.727 1 98.94 114 LEU A CA 1
ATOM 924 C C . LEU A 1 114 ? -5.766 -15.742 -9.773 1 98.94 114 LEU A C 1
ATOM 926 O O . LEU A 1 114 ? -5.664 -15.438 -8.578 1 98.94 114 LEU A O 1
ATOM 930 N N . ILE A 1 115 ? -5.262 -16.812 -10.258 1 98.94 115 ILE A N 1
ATOM 931 C CA . ILE A 1 115 ? -4.398 -17.719 -9.508 1 98.94 115 ILE A CA 1
ATOM 932 C C . ILE A 1 115 ? -2.959 -17.578 -10 1 98.94 115 ILE A C 1
ATOM 934 O O . ILE A 1 115 ? -2.668 -17.828 -11.172 1 98.94 115 ILE A O 1
ATOM 938 N N . LYS A 1 116 ? -2.137 -17.062 -9.172 1 98.94 116 LYS A N 1
ATOM 939 C CA . LYS A 1 116 ? -0.706 -17.078 -9.469 1 98.94 116 LYS A CA 1
ATOM 940 C C . LYS A 1 116 ? -0.044 -18.344 -8.93 1 98.94 116 LYS A C 1
ATOM 942 O O . LYS A 1 116 ? -0.259 -18.719 -7.777 1 98.94 116 LYS A O 1
ATOM 947 N N . THR A 1 117 ? 0.721 -19 -9.734 1 98.69 117 THR A N 1
ATOM 948 C CA . THR A 1 117 ? 1.436 -20.203 -9.305 1 98.69 117 THR A CA 1
ATOM 949 C C . THR A 1 117 ? 2.732 -20.375 -10.086 1 98.69 117 THR A C 1
ATOM 951 O O . THR A 1 117 ? 3.129 -19.484 -10.844 1 98.69 117 THR A O 1
ATOM 954 N N . ASP A 1 118 ? 3.492 -21.469 -9.82 1 97.88 118 ASP A N 1
ATOM 955 C CA . ASP A 1 118 ? 4.773 -21.734 -10.469 1 97.88 118 ASP A CA 1
ATOM 956 C C . ASP A 1 118 ? 4.715 -23.031 -11.289 1 97.88 118 ASP A C 1
ATOM 958 O O . ASP A 1 118 ? 3.777 -23.812 -11.148 1 97.88 118 ASP A O 1
ATOM 962 N N . ASP A 1 119 ? 5.734 -23.188 -12.062 1 98.44 119 ASP A N 1
ATOM 963 C CA . ASP A 1 119 ? 5.715 -24.328 -12.969 1 98.44 119 ASP A CA 1
ATOM 964 C C . ASP A 1 119 ? 6.176 -25.609 -12.266 1 98.44 119 ASP A C 1
ATOM 966 O O . ASP A 1 119 ? 6.328 -26.656 -12.891 1 98.44 119 ASP A O 1
ATOM 970 N N . ASP A 1 120 ? 6.371 -25.484 -10.922 1 97.56 120 ASP A N 1
ATOM 971 C CA . ASP A 1 120 ? 6.656 -26.656 -10.117 1 97.56 120 ASP A CA 1
ATOM 972 C C . ASP A 1 120 ? 5.609 -26.844 -9.016 1 97.56 120 ASP A C 1
ATOM 974 O O . ASP A 1 120 ? 5.906 -27.406 -7.957 1 97.56 120 ASP A O 1
ATOM 978 N N . THR A 1 121 ? 4.461 -26.344 -9.281 1 98.06 121 THR A N 1
ATOM 979 C CA . THR A 1 121 ? 3.375 -26.453 -8.305 1 98.06 121 THR A CA 1
ATOM 980 C C . THR A 1 121 ? 2.27 -27.359 -8.82 1 98.06 121 THR A C 1
ATOM 982 O O . THR A 1 121 ? 1.856 -27.266 -9.977 1 98.06 121 THR A O 1
ATOM 985 N N . PHE A 1 122 ? 1.851 -28.312 -8.008 1 97.81 122 PHE A N 1
ATOM 986 C CA . PHE A 1 122 ? 0.662 -29.109 -8.266 1 97.81 122 PHE A CA 1
ATOM 987 C C . PHE A 1 122 ? -0.595 -28.375 -7.809 1 97.81 122 PHE A C 1
ATOM 989 O O . PHE A 1 122 ? -0.726 -28.047 -6.629 1 97.81 122 PHE A O 1
ATOM 996 N N . LEU A 1 123 ? -1.462 -28.141 -8.672 1 98.44 123 LEU A N 1
ATOM 997 C CA . LEU A 1 123 ? -2.781 -27.625 -8.32 1 98.44 123 LEU A CA 1
ATOM 998 C C . LEU A 1 123 ? -3.82 -28.734 -8.328 1 98.44 123 LEU A C 1
ATOM 1000 O O . LEU A 1 123 ? -4.016 -29.406 -9.352 1 98.44 123 LEU A O 1
ATOM 1004 N N . HIS A 1 124 ? -4.422 -28.938 -7.207 1 98.12 124 HIS A N 1
ATOM 1005 C CA . HIS A 1 124 ? -5.539 -29.875 -7.109 1 98.12 124 HIS A CA 1
ATOM 1006 C C . HIS A 1 124 ? -6.832 -29.234 -7.613 1 98.12 124 HIS A C 1
ATOM 1008 O O . HIS A 1 124 ? -7.676 -28.812 -6.816 1 98.12 124 HIS A O 1
ATOM 1014 N N . VAL A 1 125 ? -7.07 -29.406 -8.836 1 98 125 VAL A N 1
ATOM 1015 C CA . VAL A 1 125 ? -8.078 -28.625 -9.555 1 98 125 VAL A CA 1
ATOM 1016 C C . VAL A 1 125 ? -9.461 -28.938 -8.992 1 98 125 VAL A C 1
ATOM 1018 O O . VAL A 1 125 ? -10.289 -28.031 -8.852 1 98 125 VAL A O 1
ATOM 1021 N N . GLN A 1 126 ? -9.711 -30.125 -8.656 1 95.75 126 GLN A N 1
ATOM 1022 C CA . GLN A 1 126 ? -11.016 -30.484 -8.109 1 95.75 126 GLN A CA 1
ATOM 1023 C C . GLN A 1 126 ? -11.266 -29.781 -6.781 1 95.75 126 GLN A C 1
ATOM 1025 O O . GLN A 1 126 ? -12.344 -29.219 -6.57 1 95.75 126 GLN A O 1
ATOM 1030 N N . GLU A 1 127 ? -10.281 -29.828 -5.91 1 97.31 127 GLU A N 1
ATOM 1031 C CA . GLU A 1 127 ? -10.414 -29.141 -4.629 1 97.31 127 GLU A CA 1
ATOM 1032 C C . GLU A 1 127 ? -10.477 -27.625 -4.82 1 97.31 127 GLU A C 1
ATOM 1034 O O . GLU A 1 127 ? -11.203 -26.938 -4.102 1 97.31 127 GLU A O 1
ATOM 1039 N N . LEU A 1 128 ? -9.734 -27.141 -5.754 1 98.19 128 LEU A N 1
ATOM 1040 C CA . LEU A 1 128 ? -9.719 -25.719 -6.074 1 98.19 128 LEU A CA 1
ATOM 1041 C C . LEU A 1 128 ? -11.094 -25.25 -6.539 1 98.19 128 LEU A C 1
ATOM 1043 O O . LEU A 1 128 ? -11.602 -24.234 -6.062 1 98.19 128 LEU A O 1
ATOM 1047 N N . LYS A 1 129 ? -11.68 -26 -7.441 1 97.69 129 LYS A N 1
ATOM 1048 C CA . LYS A 1 129 ? -12.992 -25.641 -7.969 1 97.69 129 LYS A CA 1
ATOM 1049 C C . LYS A 1 129 ? -14.039 -25.609 -6.855 1 97.69 129 LYS A C 1
ATOM 1051 O O . LYS A 1 129 ? -14.859 -24.688 -6.801 1 97.69 129 LYS A O 1
ATOM 1056 N N . LYS A 1 130 ? -14 -26.562 -6.004 1 97.19 130 LYS A N 1
ATOM 1057 C CA . LYS A 1 130 ? -14.922 -26.609 -4.871 1 97.19 130 LYS A CA 1
ATOM 1058 C C . LYS A 1 130 ? -14.742 -25.375 -3.977 1 97.19 130 LYS A C 1
ATOM 1060 O O . LYS A 1 130 ? -15.727 -24.75 -3.574 1 97.19 130 LYS A O 1
ATOM 1065 N N . ALA A 1 131 ? -13.555 -25.062 -3.705 1 97.88 131 ALA A N 1
ATOM 1066 C CA . ALA A 1 131 ? -13.242 -23.984 -2.779 1 97.88 131 ALA A CA 1
ATOM 1067 C C . ALA A 1 131 ? -13.633 -22.625 -3.365 1 97.88 131 ALA A C 1
ATOM 1069 O O . ALA A 1 131 ? -14.172 -21.766 -2.662 1 97.88 131 ALA A O 1
ATOM 1070 N N . ILE A 1 132 ? -13.383 -22.406 -4.609 1 97.81 132 ILE A N 1
ATOM 1071 C CA . ILE A 1 132 ? -13.594 -21.125 -5.273 1 97.81 132 ILE A CA 1
ATOM 1072 C C . ILE A 1 132 ? -15.094 -20.828 -5.336 1 97.81 132 ILE A C 1
ATOM 1074 O O . ILE A 1 132 ? -15.5 -19.672 -5.234 1 97.81 132 ILE A O 1
ATOM 1078 N N . ARG A 1 133 ? -15.883 -21.828 -5.461 1 96.25 133 ARG A N 1
ATOM 1079 C CA . ARG A 1 133 ? -17.328 -21.656 -5.523 1 96.25 133 ARG A CA 1
ATOM 1080 C C . ARG A 1 133 ? -17.859 -20.969 -4.266 1 96.25 133 ARG A C 1
ATOM 1082 O O . ARG A 1 133 ? -18.844 -20.234 -4.32 1 96.25 133 ARG A O 1
ATOM 1089 N N . LEU A 1 134 ? -17.156 -21.156 -3.199 1 96.88 134 LEU A N 1
ATOM 1090 C CA . LEU A 1 134 ? -17.625 -20.656 -1.912 1 96.88 134 LEU A CA 1
ATOM 1091 C C . LEU A 1 134 ? -16.859 -19.406 -1.509 1 96.88 134 LEU A C 1
ATOM 1093 O O . LEU A 1 134 ? -17.188 -18.766 -0.51 1 96.88 134 LEU A O 1
ATOM 1097 N N . ALA A 1 135 ? -15.922 -19 -2.277 1 97.94 135 ALA A N 1
ATOM 1098 C CA . ALA A 1 135 ? -15.016 -17.922 -1.896 1 97.94 135 ALA A CA 1
ATOM 1099 C C . ALA A 1 135 ? -15.641 -16.562 -2.18 1 97.94 135 ALA A C 1
ATOM 1101 O O . ALA A 1 135 ? -16.438 -16.422 -3.107 1 97.94 135 ALA A O 1
ATOM 1102 N N . PRO A 1 136 ? -15.258 -15.539 -1.345 1 97.94 136 PRO A N 1
ATOM 1103 C CA . PRO A 1 136 ? -15.688 -14.18 -1.664 1 97.94 136 PRO A CA 1
ATOM 1104 C C . PRO A 1 136 ? -15.297 -13.75 -3.076 1 97.94 136 PRO A C 1
ATOM 1106 O O . PRO A 1 136 ? -14.258 -14.172 -3.586 1 97.94 136 PRO A O 1
ATOM 1109 N N . LYS A 1 137 ? -16.109 -12.891 -3.66 1 97.69 137 LYS A N 1
ATOM 1110 C CA . LYS A 1 137 ? -15.922 -12.562 -5.07 1 97.69 137 LYS A CA 1
ATOM 1111 C C . LYS A 1 137 ? -15.234 -11.211 -5.238 1 97.69 137 LYS A C 1
ATOM 1113 O O . LYS A 1 137 ? -14.906 -10.812 -6.359 1 97.69 137 LYS A O 1
ATOM 1118 N N . GLN A 1 138 ? -15.07 -10.547 -4.129 1 98 138 GLN A N 1
ATOM 1119 C CA . GLN A 1 138 ? -14.438 -9.234 -4.191 1 98 138 GLN A CA 1
ATOM 1120 C C . GLN A 1 138 ? -13.43 -9.055 -3.059 1 98 138 GLN A C 1
ATOM 1122 O O . GLN A 1 138 ? -13.609 -9.602 -1.966 1 98 138 GLN A O 1
ATOM 1127 N N . PHE A 1 139 ? -12.391 -8.344 -3.391 1 98.31 139 PHE A N 1
ATOM 1128 C CA . PHE A 1 139 ? -11.359 -7.941 -2.434 1 98.31 139 PHE A CA 1
ATOM 1129 C C . PHE A 1 139 ? -10.898 -9.133 -1.604 1 98.31 139 PHE A C 1
ATOM 1131 O O . PHE A 1 139 ? -10.875 -9.07 -0.374 1 98.31 139 PHE A O 1
ATOM 1138 N N . LEU A 1 140 ? -10.555 -10.195 -2.336 1 98.81 140 LEU A N 1
ATOM 1139 C CA . LEU A 1 140 ? -10.055 -11.422 -1.713 1 98.81 140 LEU A CA 1
ATOM 1140 C C . LEU A 1 140 ? -8.586 -11.648 -2.061 1 98.81 140 LEU A C 1
ATOM 1142 O O . LEU A 1 140 ? -8.211 -11.602 -3.234 1 98.81 140 LEU A O 1
ATOM 1146 N N . TYR A 1 141 ? -7.793 -11.766 -1.104 1 98.88 141 TYR A N 1
ATOM 1147 C CA . TYR A 1 141 ? -6.422 -12.258 -1.149 1 98.88 141 TYR A CA 1
ATOM 1148 C C . TYR A 1 141 ? -6.285 -13.57 -0.387 1 98.88 141 TYR A C 1
ATOM 1150 O O . TYR A 1 141 ? -6.359 -13.594 0.844 1 98.88 141 TYR A O 1
ATOM 1158 N N . TRP A 1 142 ? -6.094 -14.695 -1.142 1 98.88 142 TRP A N 1
ATOM 1159 C CA . TRP A 1 142 ? -6.266 -16.047 -0.6 1 98.88 142 TRP A CA 1
ATOM 1160 C C . TRP A 1 142 ? -5.004 -16.875 -0.791 1 98.88 142 TRP A C 1
ATOM 1162 O O . TRP A 1 142 ? -4.465 -16.953 -1.897 1 98.88 142 TRP A O 1
ATOM 1172 N N . GLY A 1 143 ? -4.484 -17.453 0.284 1 98.56 143 GLY A N 1
ATOM 1173 C CA . GLY A 1 143 ? -3.295 -18.297 0.288 1 98.56 143 GLY A CA 1
ATOM 1174 C C . GLY A 1 143 ? -2.816 -18.641 1.684 1 98.56 143 GLY A C 1
ATOM 1175 O O . GLY A 1 143 ? -3.596 -18.609 2.639 1 98.56 143 GLY A O 1
ATOM 1176 N N . TYR A 1 144 ? -1.651 -19.109 1.764 1 98 144 TYR A N 1
ATOM 1177 C CA . TYR A 1 144 ? -0.993 -19.375 3.037 1 98 144 TYR A CA 1
ATOM 1178 C C . TYR A 1 144 ? -0.082 -18.219 3.434 1 98 144 TYR A C 1
ATOM 1180 O O . TYR A 1 144 ? 0.985 -18.031 2.844 1 98 144 TYR A O 1
ATOM 1188 N N . PHE A 1 145 ? -0.494 -17.516 4.496 1 97.56 145 PHE A N 1
ATOM 1189 C CA . PHE A 1 145 ? 0.149 -16.234 4.781 1 97.56 145 PHE A CA 1
ATOM 1190 C C . PHE A 1 145 ? 1.291 -16.406 5.773 1 97.56 145 PHE A C 1
ATOM 1192 O O . PHE A 1 145 ? 1.226 -17.266 6.656 1 97.56 145 PHE A O 1
ATOM 1199 N N . SER A 1 146 ? 2.287 -15.625 5.535 1 95.25 146 SER A N 1
ATOM 1200 C CA . SER A 1 146 ? 3.361 -15.414 6.504 1 95.25 146 SER A CA 1
ATOM 1201 C C . SER A 1 146 ? 3.434 -13.953 6.941 1 95.25 146 SER A C 1
ATOM 1203 O O . SER A 1 146 ? 3.305 -13.047 6.121 1 95.25 146 SER A O 1
ATOM 1205 N N . GLY A 1 147 ? 3.6 -13.734 8.211 1 92.31 147 GLY A N 1
ATOM 1206 C CA . GLY A 1 147 ? 3.771 -12.398 8.75 1 92.31 147 GLY A CA 1
ATOM 1207 C C . GLY A 1 147 ? 4.969 -12.273 9.672 1 92.31 147 GLY A C 1
ATOM 1208 O O . GLY A 1 147 ? 5.25 -11.195 10.195 1 92.31 147 GLY A O 1
ATOM 1209 N N . THR A 1 148 ? 5.699 -13.32 9.812 1 91.88 148 THR A N 1
ATOM 1210 C CA . THR A 1 148 ? 6.797 -13.328 10.773 1 91.88 148 THR A CA 1
ATOM 1211 C C . THR A 1 148 ? 8.141 -13.391 10.062 1 91.88 148 THR A C 1
ATOM 1213 O O . THR A 1 148 ? 9.195 -13.344 10.703 1 91.88 148 THR A O 1
ATOM 1216 N N . ALA A 1 149 ? 8.07 -13.445 8.781 1 90.19 149 ALA A N 1
ATOM 1217 C CA . ALA A 1 149 ? 9.312 -13.594 8.023 1 90.19 149 ALA A CA 1
ATOM 1218 C C . ALA A 1 149 ? 10.203 -12.367 8.172 1 90.19 149 ALA A C 1
ATOM 1220 O O . ALA A 1 149 ? 9.727 -11.234 8.062 1 90.19 149 ALA A O 1
ATOM 1221 N N . ARG A 1 150 ? 11.438 -12.609 8.391 1 89.69 150 ARG A N 1
ATOM 1222 C CA . ARG A 1 150 ? 12.414 -11.531 8.477 1 89.69 150 ARG A CA 1
ATOM 1223 C C . ARG A 1 150 ? 12.938 -11.156 7.102 1 89.69 150 ARG A C 1
ATOM 1225 O O . ARG A 1 150 ? 13.016 -12 6.207 1 89.69 150 ARG A O 1
ATOM 1232 N N . VAL A 1 151 ? 13.32 -9.945 7.035 1 91.69 151 VAL A N 1
ATOM 1233 C CA . VAL A 1 151 ? 13.844 -9.445 5.766 1 91.69 151 VAL A CA 1
ATOM 1234 C C . VAL A 1 151 ? 15.227 -10.031 5.516 1 91.69 151 VAL A C 1
ATOM 1236 O O . VAL A 1 151 ? 16.094 -9.984 6.387 1 91.69 151 VAL A O 1
ATOM 1239 N N . TYR A 1 152 ? 15.352 -10.547 4.348 1 86.56 152 TYR A N 1
ATOM 1240 C CA . TYR A 1 152 ? 16.672 -11.055 3.973 1 86.56 152 TYR A CA 1
ATOM 1241 C C . TYR A 1 152 ? 17.625 -9.906 3.674 1 86.56 152 TYR A C 1
ATOM 1243 O O . TYR A 1 152 ? 17.359 -9.086 2.793 1 86.56 152 TYR A O 1
ATOM 1251 N N . ARG A 1 153 ? 18.75 -9.922 4.406 1 84.81 153 ARG A N 1
ATOM 1252 C CA . ARG A 1 153 ? 19.719 -8.844 4.215 1 84.81 153 ARG A CA 1
ATOM 1253 C C . ARG A 1 153 ? 21 -9.359 3.562 1 84.81 153 ARG A C 1
ATOM 1255 O O . ARG A 1 153 ? 21.922 -8.586 3.291 1 84.81 153 ARG A O 1
ATOM 1262 N N . ARG A 1 154 ? 21.062 -10.609 3.367 1 82.69 154 ARG A N 1
ATOM 1263 C CA . ARG A 1 154 ? 22.203 -11.25 2.715 1 82.69 154 ARG A CA 1
ATOM 1264 C C . ARG A 1 154 ? 21.734 -12.367 1.791 1 82.69 154 ARG A C 1
ATOM 1266 O O . ARG A 1 154 ? 20.578 -12.812 1.867 1 82.69 154 ARG A O 1
ATOM 1273 N N . GLY A 1 155 ? 22.562 -12.734 0.856 1 77.75 155 GLY A N 1
ATOM 1274 C CA . GLY A 1 155 ? 22.266 -13.875 0 1 77.75 155 GLY A CA 1
ATOM 1275 C C . GLY A 1 155 ? 21.484 -13.5 -1.24 1 77.75 155 GLY A C 1
ATOM 1276 O O . GLY A 1 155 ? 21.375 -12.312 -1.577 1 77.75 155 GLY A O 1
ATOM 1277 N N . LYS A 1 156 ? 20.938 -14.531 -1.893 1 72.75 156 LYS A N 1
ATOM 1278 C CA . LYS A 1 156 ? 20.266 -14.398 -3.186 1 72.75 156 LYS A CA 1
ATOM 1279 C C . LYS A 1 156 ? 18.984 -13.586 -3.061 1 72.75 156 LYS A C 1
ATOM 1281 O O . LYS A 1 156 ? 18.594 -12.875 -3.99 1 72.75 1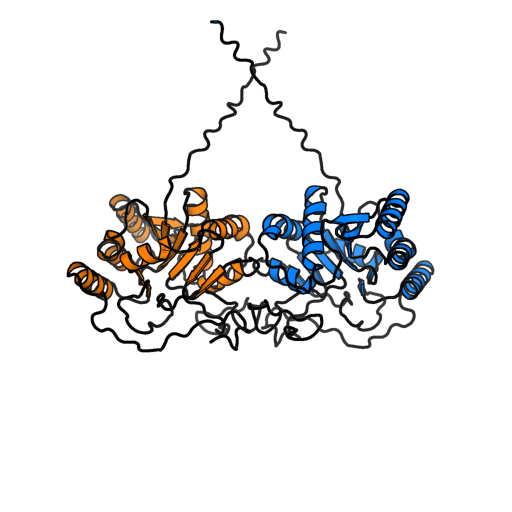56 LYS A O 1
ATOM 1286 N N . TRP A 1 157 ? 18.469 -13.57 -1.85 1 74.88 157 TRP A N 1
ATOM 1287 C CA . TRP A 1 157 ? 17.156 -12.984 -1.66 1 74.88 157 TRP A CA 1
ATOM 1288 C C . TRP A 1 157 ? 17.25 -11.641 -0.942 1 74.88 157 TRP A C 1
ATOM 1290 O O . TRP A 1 157 ? 16.25 -11.109 -0.473 1 74.88 157 TRP A O 1
ATOM 1300 N N . LYS A 1 158 ? 18.453 -11.156 -0.917 1 84 158 LYS A N 1
ATOM 1301 C CA . LYS A 1 158 ? 18.656 -9.953 -0.119 1 84 158 LYS A CA 1
ATOM 1302 C C . LYS A 1 158 ? 17.844 -8.781 -0.664 1 84 158 LYS A C 1
ATOM 1304 O O . LYS A 1 158 ? 17.812 -8.555 -1.875 1 84 158 LYS A O 1
ATOM 1309 N N . GLU A 1 159 ? 17.156 -8.18 0.199 1 88.06 159 GLU A N 1
ATOM 1310 C CA . GLU A 1 159 ? 16.375 -6.988 -0.1 1 88.06 159 GLU A CA 1
ATOM 1311 C C . GLU A 1 159 ? 16.922 -5.77 0.638 1 88.06 159 GLU A C 1
ATOM 1313 O O . GLU A 1 159 ? 16.406 -5.402 1.7 1 88.06 159 GLU A O 1
ATOM 1318 N N . LEU A 1 160 ? 17.812 -5.02 -0.011 1 84.38 160 LEU A N 1
ATOM 1319 C CA . LEU A 1 160 ? 18.484 -3.902 0.646 1 84.38 160 LEU A CA 1
ATOM 1320 C C . LEU A 1 160 ? 17.641 -2.631 0.545 1 84.38 160 LEU A C 1
ATOM 1322 O O . LEU A 1 160 ? 17.859 -1.681 1.302 1 84.38 160 LEU A O 1
ATOM 1326 N N . ASP A 1 161 ? 16.703 -2.738 -0.31 1 89.81 161 ASP A N 1
ATOM 1327 C CA . ASP A 1 161 ? 15.883 -1.547 -0.505 1 89.81 161 ASP A CA 1
ATOM 1328 C C . ASP A 1 161 ? 14.633 -1.591 0.372 1 89.81 161 ASP A C 1
ATOM 1330 O O . ASP A 1 161 ? 13.836 -0.648 0.379 1 89.81 161 ASP A O 1
ATOM 1334 N N . TRP A 1 162 ? 14.484 -2.691 1.089 1 93.38 162 TRP A N 1
ATOM 1335 C CA . TRP A 1 162 ? 13.352 -2.801 2.002 1 93.38 162 TRP A CA 1
ATOM 1336 C C . TRP A 1 162 ? 13.508 -1.839 3.176 1 93.38 162 TRP A C 1
ATOM 1338 O O . TRP A 1 162 ? 14.555 -1.796 3.818 1 93.38 162 TRP A O 1
ATOM 1348 N N . PHE A 1 163 ? 12.438 -1.017 3.498 1 93.44 163 PHE A N 1
ATOM 1349 C CA . PHE A 1 163 ? 12.57 -0.016 4.551 1 93.44 163 PHE A CA 1
ATOM 1350 C C . PHE A 1 163 ? 11.297 0.074 5.375 1 93.44 163 PHE A C 1
ATOM 1352 O O . PHE A 1 163 ? 11.211 0.862 6.32 1 93.44 163 PHE A O 1
ATOM 1359 N N . LEU A 1 164 ? 10.305 -0.713 5.09 1 95.38 164 LEU A N 1
ATOM 1360 C CA . LEU A 1 164 ? 8.961 -0.489 5.613 1 95.38 164 LEU A CA 1
ATOM 1361 C C . LEU A 1 164 ? 8.844 -0.989 7.047 1 95.38 164 LEU A C 1
ATOM 1363 O O . LEU A 1 164 ? 8.109 -0.417 7.852 1 95.38 164 LEU A O 1
ATOM 1367 N N . CYS A 1 165 ? 9.477 -2.049 7.301 1 94 165 CYS A N 1
ATOM 1368 C CA . CYS A 1 165 ? 9.391 -2.738 8.578 1 94 165 CYS A CA 1
ATOM 1369 C C . CYS A 1 165 ? 10.57 -3.686 8.773 1 94 165 CYS A C 1
ATOM 1371 O O . CYS A 1 165 ? 11.242 -4.047 7.809 1 94 165 CYS A O 1
ATOM 1373 N N . ASP A 1 166 ? 10.719 -4.09 10 1 93.19 166 ASP A N 1
ATOM 1374 C CA . ASP A 1 166 ? 11.812 -5.02 10.25 1 93.19 166 ASP A CA 1
ATOM 1375 C C . ASP A 1 166 ? 11.5 -6.406 9.695 1 93.19 166 ASP A C 1
ATOM 1377 O O . ASP A 1 166 ? 12.406 -7.199 9.453 1 93.19 166 ASP A O 1
ATOM 1381 N N . ARG A 1 167 ? 10.289 -6.727 9.578 1 93.75 167 ARG A N 1
ATOM 1382 C CA . ARG A 1 167 ? 9.789 -7.93 8.914 1 93.75 167 ARG A CA 1
ATOM 1383 C C . ARG A 1 167 ? 9.047 -7.578 7.629 1 93.75 167 ARG A C 1
ATOM 1385 O O . ARG A 1 167 ? 8.664 -6.422 7.418 1 93.75 167 ARG A O 1
ATOM 1392 N N . TYR A 1 168 ? 8.969 -8.633 6.789 1 95.56 168 TYR A N 1
ATOM 1393 C CA . TYR A 1 168 ? 8.086 -8.414 5.648 1 95.56 168 TYR A CA 1
ATOM 1394 C C . TYR A 1 168 ? 6.645 -8.219 6.105 1 95.56 168 TYR A C 1
ATOM 1396 O O . TYR A 1 168 ? 6.234 -8.758 7.141 1 95.56 168 TYR A O 1
ATOM 1404 N N . LEU A 1 169 ? 5.938 -7.383 5.383 1 97.12 169 LEU A N 1
ATOM 1405 C CA . LEU A 1 169 ? 4.496 -7.336 5.605 1 97.12 169 LEU A CA 1
ATOM 1406 C C . LEU A 1 169 ? 3.852 -8.68 5.293 1 97.12 169 LEU A C 1
ATOM 1408 O O . LEU A 1 169 ? 4.422 -9.492 4.559 1 97.12 169 LEU A O 1
ATOM 1412 N N . PRO A 1 170 ? 2.674 -8.938 5.887 1 97.25 170 PRO A N 1
ATOM 1413 C CA . PRO A 1 170 ? 2.023 -10.227 5.621 1 97.25 170 PRO A CA 1
ATOM 1414 C C . PRO A 1 170 ? 1.784 -10.469 4.133 1 97.25 170 PRO A C 1
ATOM 1416 O O . PRO A 1 170 ? 1.298 -9.578 3.43 1 97.25 170 PRO A O 1
ATOM 1419 N N . TYR A 1 171 ? 2.148 -11.586 3.721 1 97.62 171 TYR A N 1
ATOM 1420 C CA . TYR A 1 171 ? 2.01 -11.977 2.322 1 97.62 171 TYR A CA 1
ATOM 1421 C C . TYR A 1 171 ? 1.676 -13.461 2.201 1 97.62 171 TYR A C 1
ATOM 1423 O O . TYR A 1 171 ? 1.966 -14.242 3.107 1 97.62 171 TYR A O 1
ATOM 1431 N N . ALA A 1 172 ? 0.982 -13.797 1.133 1 98.25 172 ALA A N 1
ATOM 1432 C CA . ALA A 1 172 ? 0.772 -15.211 0.826 1 98.25 172 ALA A CA 1
ATOM 1433 C C . ALA A 1 172 ? 2.01 -15.82 0.174 1 98.25 172 ALA A C 1
ATOM 1435 O O . ALA A 1 172 ? 2.574 -15.242 -0.76 1 98.25 172 ALA A O 1
ATOM 1436 N N . LEU A 1 173 ? 2.373 -16.953 0.625 1 97.12 173 LEU A N 1
ATOM 1437 C CA . LEU A 1 173 ? 3.566 -17.609 0.112 1 97.12 173 LEU A CA 1
ATOM 1438 C C . LEU A 1 173 ? 3.441 -17.875 -1.385 1 97.12 173 LEU A C 1
ATOM 1440 O O . LEU A 1 173 ? 2.355 -18.203 -1.873 1 97.12 173 LEU A O 1
ATOM 1444 N N . GLY A 1 174 ? 4.496 -17.844 -2.102 1 96.19 174 GLY A N 1
ATOM 1445 C CA . GLY A 1 174 ? 4.555 -17.578 -3.529 1 96.19 174 GLY A CA 1
ATOM 1446 C C . GLY A 1 174 ? 4.254 -18.797 -4.383 1 96.19 174 GLY A C 1
ATOM 1447 O O . GLY A 1 174 ? 4.051 -18.672 -5.59 1 96.19 174 GLY A O 1
ATOM 1448 N N . GLY A 1 175 ? 4.156 -19.938 -3.76 1 96.88 175 GLY A N 1
ATOM 1449 C CA . GLY A 1 175 ? 3.887 -21.109 -4.559 1 96.88 175 GLY A CA 1
ATOM 1450 C C . GLY A 1 175 ? 2.547 -21.062 -5.27 1 96.88 175 GLY A C 1
ATOM 1451 O O . GLY A 1 175 ? 2.387 -21.641 -6.344 1 96.88 175 GLY A O 1
ATOM 1452 N N . ALA A 1 176 ? 1.638 -20.469 -4.602 1 98.5 176 ALA A N 1
ATOM 1453 C CA . ALA A 1 176 ? 0.335 -20.188 -5.203 1 98.5 176 ALA A CA 1
ATOM 1454 C C . ALA A 1 176 ? -0.512 -19.297 -4.301 1 98.5 176 ALA A C 1
ATOM 1456 O O . ALA A 1 176 ? -0.512 -19.469 -3.078 1 98.5 176 ALA A O 1
ATOM 1457 N N . TYR A 1 177 ? -1.199 -18.406 -4.875 1 98.81 177 TYR A N 1
ATOM 1458 C CA . TYR A 1 177 ? -2.203 -17.609 -4.184 1 98.81 177 TYR A CA 1
ATOM 1459 C C . TYR A 1 177 ? -3.27 -17.109 -5.156 1 98.81 177 TYR A C 1
ATOM 1461 O O . TYR A 1 177 ? -3.1 -17.203 -6.375 1 98.81 177 TYR A O 1
ATOM 1469 N N . ILE A 1 178 ? -4.359 -16.672 -4.617 1 98.94 178 ILE A N 1
ATOM 1470 C CA . ILE A 1 178 ? -5.508 -16.266 -5.422 1 98.94 178 ILE A CA 1
ATOM 1471 C C . ILE A 1 178 ? -5.887 -14.828 -5.094 1 98.94 178 ILE A C 1
ATOM 1473 O O . ILE A 1 178 ? -5.902 -14.438 -3.924 1 98.94 178 ILE A O 1
ATOM 1477 N N . LEU A 1 179 ? -6.148 -14.094 -6.133 1 98.94 179 LEU A N 1
ATOM 1478 C CA . LEU A 1 179 ? -6.664 -12.727 -6.031 1 98.94 179 LEU A CA 1
ATOM 1479 C C . LEU A 1 179 ? -7.973 -12.586 -6.797 1 98.94 179 LEU A C 1
ATOM 1481 O O . LEU A 1 179 ? -8.117 -13.133 -7.895 1 98.94 179 LEU A O 1
ATOM 1485 N N . THR A 1 180 ? -8.867 -11.828 -6.238 1 98.88 180 THR A N 1
ATOM 1486 C CA . THR A 1 180 ? -10.008 -11.422 -7.051 1 98.88 180 THR A CA 1
ATOM 1487 C C . THR A 1 180 ? -9.594 -10.352 -8.062 1 98.88 180 THR A C 1
ATOM 1489 O O . THR A 1 180 ? -8.586 -9.672 -7.879 1 98.88 180 THR A O 1
ATOM 1492 N N . SER A 1 181 ? -10.43 -10.188 -9.07 1 98.75 181 SER A N 1
ATOM 1493 C CA . SER A 1 181 ? -10.117 -9.336 -10.211 1 98.75 181 SER A CA 1
ATOM 1494 C C . SER A 1 181 ? -9.945 -7.883 -9.789 1 98.75 181 SER A C 1
ATOM 1496 O O . SER A 1 181 ? -9.148 -7.152 -10.375 1 98.75 181 SER A O 1
ATOM 1498 N N . ASP A 1 182 ? -10.648 -7.402 -8.789 1 98.69 182 ASP A N 1
ATOM 1499 C CA . ASP A 1 182 ? -10.531 -6.023 -8.328 1 98.69 182 ASP A CA 1
ATOM 1500 C C . ASP A 1 182 ? -9.133 -5.746 -7.77 1 98.69 182 ASP A C 1
ATOM 1502 O O . ASP A 1 182 ? -8.57 -4.672 -7.992 1 98.69 182 ASP A O 1
ATOM 1506 N N . LEU A 1 183 ? -8.594 -6.723 -7.09 1 98.88 183 LEU A N 1
ATOM 1507 C CA . LEU A 1 183 ? -7.234 -6.562 -6.586 1 98.88 183 LEU A CA 1
ATOM 1508 C C . LEU A 1 183 ? -6.227 -6.531 -7.734 1 98.88 183 LEU A C 1
ATOM 1510 O O . LEU A 1 183 ? -5.281 -5.742 -7.715 1 98.88 183 LEU A O 1
ATOM 1514 N N . VAL A 1 184 ? -6.422 -7.379 -8.711 1 98.88 184 VAL A N 1
ATOM 1515 C CA . VAL A 1 184 ? -5.555 -7.395 -9.883 1 98.88 184 VAL A CA 1
ATOM 1516 C C . VAL A 1 184 ? -5.656 -6.066 -10.625 1 98.88 184 VAL A C 1
ATOM 1518 O O . VAL A 1 184 ? -4.648 -5.516 -11.07 1 98.88 184 VAL A O 1
ATOM 1521 N N . ASP A 1 185 ? -6.816 -5.57 -10.75 1 98.75 185 ASP A N 1
ATOM 1522 C CA . ASP A 1 185 ? -7.066 -4.289 -11.406 1 98.75 185 ASP A CA 1
ATOM 1523 C C . ASP A 1 185 ? -6.336 -3.156 -10.688 1 98.75 185 ASP A C 1
ATOM 1525 O O . ASP A 1 185 ? -5.711 -2.309 -11.336 1 98.75 185 ASP A O 1
ATOM 1529 N N . PHE A 1 186 ? -6.445 -3.168 -9.406 1 98.81 186 PHE A N 1
ATOM 1530 C CA . PHE A 1 186 ? -5.742 -2.178 -8.602 1 98.81 186 PHE A CA 1
ATOM 1531 C C . PHE A 1 186 ? -4.246 -2.205 -8.898 1 98.81 186 PHE A C 1
ATOM 1533 O O . PHE A 1 186 ? -3.637 -1.16 -9.133 1 98.81 186 PHE A O 1
ATOM 1540 N N . ILE A 1 187 ? -3.686 -3.383 -8.898 1 98.88 187 ILE A N 1
ATOM 1541 C CA . ILE A 1 187 ? -2.254 -3.531 -9.133 1 98.88 187 ILE A CA 1
ATOM 1542 C C . ILE A 1 187 ? -1.922 -3.119 -10.57 1 98.88 187 ILE A C 1
ATOM 1544 O O . ILE A 1 187 ? -0.963 -2.379 -10.797 1 98.88 187 ILE A O 1
ATOM 1548 N N . ALA A 1 188 ? -2.684 -3.584 -11.477 1 98.75 188 ALA A N 1
ATOM 1549 C CA . ALA A 1 188 ? -2.422 -3.322 -12.891 1 98.75 188 ALA A CA 1
ATOM 1550 C C . ALA A 1 188 ? -2.461 -1.826 -13.188 1 98.75 188 ALA A C 1
ATOM 1552 O O . ALA A 1 188 ? -1.613 -1.311 -13.922 1 98.75 188 ALA A O 1
ATOM 1553 N N . LYS A 1 189 ? -3.35 -1.116 -12.609 1 98.12 189 LYS A N 1
ATOM 1554 C CA . LYS A 1 189 ? -3.568 0.294 -12.914 1 98.12 189 LYS A CA 1
ATOM 1555 C C . LYS A 1 189 ? -2.518 1.173 -12.242 1 98.12 189 LYS A C 1
ATOM 1557 O O . LYS A 1 189 ? -2.156 2.229 -12.766 1 98.12 189 LYS A O 1
ATOM 1562 N N . ASN A 1 190 ? -2.023 0.702 -11.125 1 98.19 190 ASN A N 1
ATOM 1563 C CA . ASN A 1 190 ? -1.145 1.566 -10.344 1 98.19 190 ASN A CA 1
ATOM 1564 C C . ASN A 1 190 ? 0.29 1.048 -10.344 1 98.19 190 ASN A C 1
ATOM 1566 O O . ASN A 1 190 ? 1.203 1.739 -9.891 1 98.19 190 ASN A O 1
ATOM 1570 N N . GLY A 1 191 ? 0.503 -0.11 -10.914 1 98.12 191 GLY A N 1
ATOM 1571 C CA . GLY A 1 191 ? 1.719 -0.881 -10.711 1 98.12 191 GLY A CA 1
ATOM 1572 C C . GLY A 1 191 ? 2.957 -0.203 -11.258 1 98.12 191 GLY A C 1
ATOM 1573 O O . GLY A 1 191 ? 4.07 -0.463 -10.797 1 98.12 191 GLY A O 1
ATOM 1574 N N . ASP A 1 192 ? 2.84 0.66 -12.227 1 97.5 192 ASP A N 1
ATOM 1575 C CA . ASP A 1 192 ? 4.004 1.314 -12.82 1 97.5 192 ASP A CA 1
ATOM 1576 C C . ASP A 1 192 ? 4.691 2.23 -11.805 1 97.5 192 ASP A C 1
ATOM 1578 O O . ASP A 1 192 ? 5.844 2.619 -12 1 97.5 192 ASP A O 1
ATOM 1582 N N . HIS A 1 193 ? 3.979 2.541 -10.719 1 97.38 193 HIS A N 1
ATOM 1583 C CA . HIS A 1 193 ? 4.551 3.43 -9.711 1 97.38 193 HIS A CA 1
ATOM 1584 C C . HIS A 1 193 ? 4.848 2.68 -8.422 1 97.38 193 HIS A C 1
ATOM 1586 O O . HIS A 1 193 ? 5.285 3.279 -7.434 1 97.38 193 HIS A O 1
ATOM 1592 N N . PHE A 1 194 ? 4.645 1.385 -8.43 1 98.25 194 PHE A N 1
ATOM 1593 C CA . PHE A 1 194 ? 4.875 0.583 -7.234 1 98.25 194 PHE A CA 1
ATOM 1594 C C . PHE A 1 194 ? 6.344 0.198 -7.117 1 98.25 194 PHE A C 1
ATOM 1596 O O . PHE A 1 194 ? 7.039 0.057 -8.125 1 98.25 194 PHE A O 1
ATOM 1603 N N . ARG A 1 195 ? 6.727 0.08 -5.895 1 96.75 195 ARG A N 1
ATOM 1604 C CA . ARG A 1 195 ? 8.055 -0.469 -5.645 1 96.75 195 ARG A CA 1
ATOM 1605 C C . ARG A 1 195 ? 8.109 -1.955 -5.984 1 96.75 195 ARG A C 1
ATOM 1607 O O . ARG A 1 195 ? 7.164 -2.695 -5.703 1 96.75 195 ARG A O 1
ATOM 1614 N N . LEU A 1 196 ? 9.25 -2.34 -6.582 1 96.44 196 LEU A N 1
ATOM 1615 C CA . LEU A 1 196 ? 9.492 -3.74 -6.914 1 96.44 196 LEU A CA 1
ATOM 1616 C C . LEU A 1 196 ? 10.57 -4.336 -6.016 1 96.44 196 LEU A C 1
ATOM 1618 O O . LEU A 1 196 ? 11.719 -3.887 -6.043 1 96.44 196 LEU A O 1
ATOM 1622 N N . TYR A 1 197 ? 10.172 -5.266 -5.25 1 95.06 197 TYR A N 1
ATOM 1623 C CA . TYR A 1 197 ? 11.141 -6.047 -4.488 1 95.06 197 TYR A CA 1
ATOM 1624 C C . TYR A 1 197 ? 11.492 -7.34 -5.215 1 95.06 197 TYR A C 1
ATOM 1626 O O . TYR A 1 197 ? 10.906 -7.652 -6.254 1 95.06 197 TYR A O 1
ATOM 1634 N N . LYS A 1 198 ? 12.438 -8.062 -4.703 1 92.69 198 LYS A N 1
ATOM 1635 C CA . LYS A 1 198 ? 12.914 -9.266 -5.387 1 92.69 198 LYS A CA 1
ATOM 1636 C C . LYS A 1 198 ? 11.906 -10.398 -5.254 1 92.69 198 LYS A C 1
ATOM 1638 O O . LYS A 1 198 ? 11.57 -11.062 -6.242 1 92.69 198 LYS A O 1
ATOM 1643 N N . SER A 1 199 ? 11.453 -10.625 -4.043 1 93.62 199 SER A N 1
ATOM 1644 C CA . SER A 1 199 ? 10.445 -11.664 -3.824 1 93.62 199 SER A CA 1
ATOM 1645 C C . SER A 1 199 ? 9.062 -11.195 -4.277 1 93.62 199 SER A C 1
ATOM 1647 O O . SER A 1 199 ? 8.469 -10.305 -3.662 1 93.62 199 SER A O 1
ATOM 1649 N N . GLU A 1 200 ? 8.578 -11.883 -5.273 1 96.69 200 GLU A N 1
ATOM 1650 C CA . GLU A 1 200 ? 7.352 -11.391 -5.898 1 96.69 200 GLU A CA 1
ATOM 1651 C C . GLU A 1 200 ? 6.164 -11.508 -4.949 1 96.69 200 GLU A C 1
ATOM 1653 O O . GLU A 1 200 ? 5.266 -10.664 -4.957 1 96.69 200 GLU A O 1
ATOM 1658 N N . ASP A 1 201 ? 6.129 -12.57 -4.117 1 96.88 201 ASP A N 1
ATOM 1659 C CA . ASP A 1 201 ? 5.02 -12.75 -3.186 1 96.88 201 ASP A CA 1
ATOM 1660 C C . ASP A 1 201 ? 5.031 -11.672 -2.102 1 96.88 201 ASP A C 1
ATOM 1662 O O . ASP A 1 201 ? 3.99 -11.102 -1.774 1 96.88 201 ASP A O 1
ATOM 1666 N N . VAL A 1 202 ? 6.223 -11.328 -1.619 1 96.62 202 VAL A N 1
ATOM 1667 C CA . VAL A 1 202 ? 6.395 -10.227 -0.679 1 96.62 202 VAL A CA 1
ATOM 1668 C C . VAL A 1 202 ? 5.938 -8.914 -1.325 1 96.62 202 VAL A C 1
ATOM 1670 O O . VAL A 1 202 ? 5.258 -8.109 -0.69 1 96.62 202 VAL A O 1
ATOM 1673 N N . THR A 1 203 ? 6.281 -8.766 -2.564 1 98.12 203 THR A N 1
ATOM 1674 C CA . THR A 1 203 ? 5.957 -7.562 -3.318 1 98.12 203 THR A CA 1
ATOM 1675 C C . THR A 1 203 ? 4.445 -7.402 -3.457 1 98.12 203 THR A C 1
ATOM 1677 O O . THR A 1 203 ? 3.904 -6.328 -3.186 1 98.12 203 THR A O 1
ATOM 1680 N N . VAL A 1 204 ? 3.777 -8.445 -3.805 1 98.81 204 VAL A N 1
ATOM 1681 C CA . VAL A 1 204 ? 2.326 -8.398 -3.963 1 98.81 204 VAL A CA 1
ATOM 1682 C C . VAL A 1 204 ? 1.669 -8.109 -2.615 1 98.81 204 VAL A C 1
ATOM 1684 O O . VAL A 1 204 ? 0.737 -7.305 -2.533 1 98.81 204 VAL A O 1
ATOM 1687 N N . GLY A 1 205 ? 2.162 -8.766 -1.595 1 98.56 205 GLY A N 1
ATOM 1688 C CA . GLY A 1 205 ? 1.67 -8.445 -0.264 1 98.56 205 GLY A CA 1
ATOM 1689 C C . GLY A 1 205 ? 1.812 -6.98 0.086 1 98.56 205 GLY A C 1
ATOM 1690 O O . GLY A 1 205 ? 0.912 -6.391 0.688 1 98.56 205 GLY A O 1
ATOM 1691 N N . THR A 1 206 ? 2.895 -6.402 -0.312 1 98.31 206 THR A N 1
ATOM 1692 C CA . THR A 1 206 ? 3.172 -4.996 -0.044 1 98.31 206 THR A CA 1
ATOM 1693 C C . THR A 1 206 ? 2.25 -4.098 -0.865 1 98.31 206 THR A C 1
ATOM 1695 O O . THR A 1 206 ? 1.715 -3.115 -0.351 1 98.31 206 THR A O 1
ATOM 1698 N N . TRP A 1 207 ? 2.055 -4.477 -2.137 1 98.81 207 TRP A N 1
ATOM 1699 C CA . TRP A 1 207 ? 1.194 -3.697 -3.018 1 98.81 207 TRP A CA 1
ATOM 1700 C C . TRP A 1 207 ? -0.226 -3.623 -2.467 1 98.81 207 TRP A C 1
ATOM 1702 O O . TRP A 1 207 ? -0.912 -2.611 -2.637 1 98.81 207 TRP A O 1
ATOM 1712 N N . LEU A 1 208 ? -0.663 -4.598 -1.777 1 98.75 208 LEU A N 1
ATOM 1713 C CA . LEU A 1 208 ? -2.053 -4.699 -1.342 1 98.75 208 LEU A CA 1
ATOM 1714 C C . LEU A 1 208 ? -2.207 -4.223 0.098 1 98.75 208 LEU A C 1
ATOM 1716 O O . LEU A 1 208 ? -3.32 -4.176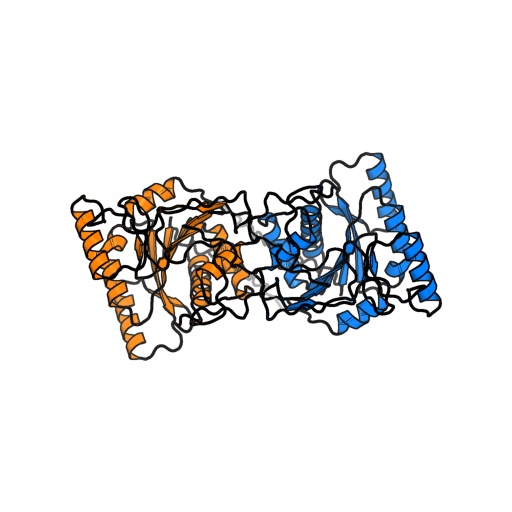 0.625 1 98.75 208 LEU A O 1
ATOM 1720 N N . ALA A 1 209 ? -1.146 -3.771 0.712 1 97.75 209 ALA A N 1
ATOM 1721 C CA . ALA A 1 209 ? -1.099 -3.443 2.135 1 97.75 209 ALA A CA 1
ATOM 1722 C C . ALA A 1 209 ? -2.088 -2.332 2.475 1 97.75 209 ALA A C 1
ATOM 1724 O O . ALA A 1 209 ? -2.734 -2.369 3.523 1 97.75 209 ALA A O 1
ATOM 1725 N N . PRO A 1 210 ? -2.287 -1.365 1.613 1 97.88 210 PRO A N 1
ATOM 1726 C CA . PRO A 1 210 ? -3.182 -0.27 1.994 1 97.88 210 PRO A CA 1
ATOM 1727 C C . PRO A 1 210 ? -4.656 -0.663 1.929 1 97.88 210 PRO A C 1
ATOM 1729 O O . PRO A 1 210 ? -5.512 0.038 2.477 1 97.88 210 PRO A O 1
ATOM 1732 N N . LEU A 1 211 ? -4.98 -1.691 1.224 1 98.31 211 LEU A N 1
ATOM 1733 C CA . LEU A 1 211 ? -6.367 -2.006 0.883 1 98.31 211 LEU A CA 1
ATOM 1734 C C . LEU A 1 211 ? -7.062 -2.719 2.037 1 98.31 211 LEU A C 1
ATOM 1736 O O . LEU A 1 211 ? -6.426 -3.465 2.785 1 98.31 211 LEU A O 1
ATOM 1740 N N . ASN A 1 212 ? -8.312 -2.396 2.115 1 96.94 212 ASN A N 1
ATOM 1741 C CA . ASN A 1 212 ? -9.188 -3.189 2.971 1 96.94 212 ASN A CA 1
ATOM 1742 C C . ASN A 1 212 ? -9.602 -4.496 2.297 1 96.94 212 ASN A C 1
ATOM 1744 O O . ASN A 1 212 ? -10.688 -4.594 1.733 1 96.94 212 ASN A O 1
ATOM 1748 N N . VAL A 1 213 ? -8.75 -5.512 2.426 1 97.12 213 VAL A N 1
ATOM 1749 C CA . VAL A 1 213 ? -8.859 -6.785 1.719 1 97.12 213 VAL A CA 1
ATOM 1750 C C . VAL A 1 213 ? -9.125 -7.91 2.719 1 97.12 213 VAL A C 1
ATOM 1752 O O . VAL A 1 213 ? -8.633 -7.875 3.848 1 97.12 213 VAL A O 1
ATOM 1755 N N . TYR A 1 214 ? -10 -8.805 2.295 1 97.56 214 TYR A N 1
ATOM 1756 C CA . TYR A 1 214 ? -10.117 -10.039 3.068 1 97.56 214 TYR A CA 1
ATOM 1757 C C . TYR A 1 214 ? -8.953 -10.977 2.768 1 97.56 214 TYR A C 1
ATOM 1759 O O . TYR A 1 214 ? -8.844 -11.508 1.66 1 97.56 214 TYR A O 1
ATOM 1767 N N . ARG A 1 215 ? -8.117 -11.141 3.746 1 97.94 215 ARG A N 1
ATOM 1768 C CA . ARG A 1 215 ? -7.004 -12.078 3.641 1 97.94 215 ARG A CA 1
ATOM 1769 C C . ARG A 1 215 ? -7.371 -13.438 4.223 1 97.94 215 ARG A C 1
ATOM 1771 O O . ARG A 1 215 ? -7.477 -13.586 5.441 1 97.94 215 ARG A O 1
ATOM 1778 N N . MET A 1 216 ? -7.527 -14.352 3.375 1 98.31 216 MET A N 1
ATOM 1779 C CA . MET A 1 216 ? -7.969 -15.68 3.783 1 98.31 216 MET A CA 1
ATOM 1780 C C . MET A 1 216 ? -6.789 -16.641 3.873 1 98.31 216 MET A C 1
ATOM 1782 O O . MET A 1 216 ? -6.297 -17.125 2.852 1 98.31 216 MET A O 1
ATOM 1786 N N . HIS A 1 217 ? -6.383 -16.891 5.105 1 98.25 217 HIS A N 1
ATOM 1787 C CA . HIS A 1 217 ? -5.34 -17.891 5.355 1 98.25 217 HIS A CA 1
ATOM 1788 C C . HIS A 1 217 ? -5.887 -19.297 5.23 1 98.25 217 HIS A C 1
ATOM 1790 O O . HIS A 1 217 ? -6.871 -19.656 5.883 1 98.25 217 HIS A O 1
ATOM 1796 N N . ASP A 1 218 ? -5.219 -20.094 4.445 1 97.94 218 ASP A N 1
ATOM 1797 C CA . ASP A 1 218 ? -5.715 -21.422 4.156 1 97.94 218 ASP A CA 1
ATOM 1798 C C . ASP A 1 218 ? -4.578 -22.453 4.18 1 97.94 218 ASP A C 1
ATOM 1800 O O . ASP A 1 218 ? -3.73 -22.469 3.287 1 97.94 218 ASP A O 1
ATOM 1804 N N . PRO A 1 219 ? -4.574 -23.359 5.105 1 96.25 219 PRO A N 1
ATOM 1805 C CA . PRO A 1 219 ? -3.502 -24.344 5.234 1 96.25 219 PRO A CA 1
ATOM 1806 C C . PRO A 1 219 ? -3.479 -25.344 4.078 1 96.25 219 PRO A C 1
ATOM 1808 O O . PRO A 1 219 ? -2.504 -26.078 3.914 1 96.25 219 PRO A O 1
ATOM 1811 N N . ARG A 1 220 ? -4.457 -25.406 3.252 1 97.5 220 ARG A N 1
ATOM 1812 C CA . ARG A 1 220 ? -4.484 -26.312 2.115 1 97.5 220 ARG A CA 1
ATOM 1813 C C . ARG A 1 220 ? -3.553 -25.844 1.007 1 97.5 220 ARG A C 1
ATOM 1815 O O . ARG A 1 220 ? -3.285 -26.578 0.055 1 97.5 220 ARG A O 1
ATOM 1822 N N . PHE A 1 221 ? -3.057 -24.578 1.158 1 97.94 221 PHE A N 1
ATOM 1823 C CA . PHE A 1 221 ? -1.986 -24.078 0.305 1 97.94 221 PHE A CA 1
ATOM 1824 C C . PHE A 1 221 ? -0.622 -24.422 0.887 1 97.94 221 PHE A C 1
ATOM 1826 O O . PHE A 1 221 ? -0.117 -23.719 1.763 1 97.94 221 PHE A O 1
ATOM 1833 N N . ASP A 1 222 ? -0.022 -25.438 0.396 1 94.06 222 ASP A N 1
ATOM 1834 C CA . ASP A 1 222 ? 1.356 -25.766 0.743 1 94.06 222 ASP A CA 1
ATOM 1835 C C . ASP A 1 222 ? 2.338 -25.141 -0.243 1 94.06 222 ASP A C 1
ATOM 1837 O O . ASP A 1 222 ? 2.871 -25.828 -1.118 1 94.06 222 ASP A O 1
ATOM 1841 N N . THR A 1 223 ? 2.658 -23.875 0.03 1 87.75 223 THR A N 1
ATOM 1842 C CA . THR A 1 223 ? 3.203 -23.062 -1.047 1 87.75 223 THR A CA 1
ATOM 1843 C C . THR A 1 223 ? 4.492 -22.375 -0.604 1 87.75 223 THR A C 1
ATOM 1845 O O . THR A 1 223 ? 4.914 -21.391 -1.214 1 87.75 223 THR A O 1
ATOM 1848 N N . GLY A 1 224 ? 5.055 -22.891 0.45 1 83.56 224 GLY A N 1
ATOM 1849 C CA . GLY A 1 224 ? 6.328 -22.359 0.906 1 83.56 224 GLY A CA 1
ATOM 1850 C C . GLY A 1 224 ? 7.52 -22.953 0.178 1 83.56 224 GLY A C 1
ATOM 1851 O O . GLY A 1 224 ? 7.352 -23.703 -0.785 1 83.56 224 GLY A O 1
ATOM 1852 N N . THR A 1 225 ? 8.641 -22.469 0.601 1 74.31 225 THR A N 1
ATOM 1853 C CA . THR A 1 225 ? 9.883 -22.938 0.013 1 74.31 225 THR A CA 1
ATOM 1854 C C . THR A 1 225 ? 10.023 -24.453 0.194 1 74.31 225 THR A C 1
ATOM 1856 O O . THR A 1 225 ? 10.469 -25.156 -0.713 1 74.31 225 THR A O 1
ATOM 1859 N N . PHE A 1 226 ? 9.531 -24.797 1.396 1 79 226 PHE A N 1
ATOM 1860 C CA . PHE A 1 226 ? 9.562 -26.234 1.687 1 79 226 PHE A CA 1
ATOM 1861 C C . PHE A 1 226 ? 8.156 -26.75 1.951 1 79 226 PHE A C 1
ATOM 1863 O O . PHE A 1 226 ? 7.359 -26.109 2.631 1 79 226 PHE A O 1
ATOM 1870 N N . THR A 1 227 ? 7.961 -27.875 1.342 1 82.88 227 THR A N 1
ATOM 1871 C CA . THR A 1 227 ? 6.648 -28.484 1.532 1 82.88 227 THR A CA 1
ATOM 1872 C C . THR A 1 227 ? 6.461 -28.922 2.98 1 82.88 227 THR A C 1
ATOM 1874 O O . THR A 1 227 ? 7.418 -29.344 3.635 1 82.88 227 THR A O 1
ATOM 1877 N N . ARG A 1 228 ? 5.254 -28.875 3.389 1 89.5 228 ARG A N 1
ATOM 1878 C CA . ARG A 1 228 ? 4.887 -29.328 4.727 1 89.5 228 ARG A CA 1
ATOM 1879 C C . ARG A 1 228 ? 4.441 -30.797 4.703 1 89.5 228 ARG A C 1
ATOM 1881 O O . ARG A 1 228 ? 3.926 -31.312 5.699 1 89.5 228 ARG A O 1
ATOM 1888 N N . GLY A 1 229 ? 4.676 -31.406 3.617 1 89.12 229 GLY A N 1
ATOM 1889 C CA . GLY A 1 229 ? 4.18 -32.75 3.396 1 89.12 229 GLY A CA 1
ATOM 1890 C C . GLY A 1 229 ? 3.145 -32.844 2.289 1 89.12 229 GLY A C 1
ATOM 1891 O O . GLY A 1 229 ? 3.238 -32.125 1.292 1 89.12 229 GLY A O 1
ATOM 1892 N N . CYS A 1 230 ? 2.367 -33.906 2.48 1 92.12 230 CYS A N 1
ATOM 1893 C CA . CYS A 1 230 ? 1.332 -34.062 1.468 1 92.12 230 CYS A CA 1
ATOM 1894 C C . CYS A 1 230 ? 0.017 -34.5 2.104 1 92.12 230 CYS A C 1
ATOM 1896 O O . CYS A 1 230 ? -0.012 -35.438 2.9 1 92.12 230 CYS A O 1
ATOM 1898 N N . GLN A 1 231 ? -0.939 -33.688 1.795 1 94.25 231 GLN A N 1
ATOM 1899 C CA . GLN A 1 231 ? -2.305 -34 2.209 1 94.25 231 GLN A CA 1
ATOM 1900 C C . GLN A 1 231 ? -3.24 -34.062 1.007 1 94.25 231 GLN A C 1
ATOM 1902 O O . GLN A 1 231 ? -3.113 -33.281 0.066 1 94.25 231 GLN A O 1
ATOM 1907 N N . ASP A 1 232 ? -4.203 -34.938 1.081 1 95.38 232 ASP A N 1
ATOM 1908 C CA . ASP A 1 232 ? -5.043 -35.188 -0.084 1 95.38 232 ASP A CA 1
ATOM 1909 C C . ASP A 1 232 ? -6.004 -34.031 -0.346 1 95.38 232 ASP A C 1
ATOM 1911 O O . ASP A 1 232 ? -6.547 -33.906 -1.446 1 95.38 232 ASP A O 1
ATOM 1915 N N . ASP A 1 233 ? -6.242 -33.25 0.675 1 94.81 233 ASP A N 1
ATOM 1916 C CA . ASP A 1 233 ? -7.18 -32.125 0.494 1 94.81 233 ASP A CA 1
ATOM 1917 C C . ASP A 1 233 ? -6.445 -30.844 0.18 1 94.81 233 ASP A C 1
ATOM 1919 O O . ASP A 1 233 ? -7.051 -29.766 0.169 1 94.81 233 ASP A O 1
ATOM 1923 N N . ALA A 1 234 ? -5.176 -30.969 -0.083 1 96.5 234 ALA A N 1
ATOM 1924 C CA . ALA A 1 234 ? -4.402 -29.781 -0.444 1 96.5 234 ALA A CA 1
ATOM 1925 C C . ALA A 1 234 ? -4.922 -29.156 -1.737 1 96.5 234 ALA A C 1
ATOM 1927 O O . ALA A 1 234 ? -5.305 -29.875 -2.666 1 96.5 234 ALA A O 1
ATOM 1928 N N . ILE A 1 235 ? -4.91 -27.859 -1.759 1 97.94 235 ILE A N 1
ATOM 1929 C CA . ILE A 1 235 ? -5.297 -27.141 -2.963 1 97.94 235 ILE A CA 1
ATOM 1930 C C . ILE A 1 235 ? -4.078 -26.922 -3.855 1 97.94 235 ILE A C 1
ATOM 1932 O O . ILE A 1 235 ? -4.172 -27.031 -5.082 1 97.94 235 ILE A O 1
ATOM 1936 N N . ALA A 1 236 ? -2.99 -26.656 -3.244 1 98.06 236 ALA A N 1
ATOM 1937 C CA . ALA A 1 236 ? -1.733 -26.469 -3.961 1 98.06 236 ALA A CA 1
ATOM 1938 C C . ALA A 1 236 ? -0.563 -27.078 -3.197 1 98.06 236 ALA A C 1
ATOM 1940 O O . ALA A 1 236 ? -0.492 -26.969 -1.971 1 98.06 236 ALA A O 1
ATOM 1941 N N . ILE A 1 237 ? 0.304 -27.734 -3.943 1 96.69 237 ILE A N 1
ATOM 1942 C CA . ILE A 1 237 ? 1.543 -28.266 -3.389 1 96.69 237 ILE A CA 1
ATOM 1943 C C . ILE A 1 237 ? 2.725 -27.828 -4.246 1 96.69 237 ILE A C 1
ATOM 1945 O O . ILE A 1 237 ? 2.844 -28.234 -5.406 1 96.69 237 ILE A O 1
ATOM 1949 N N . HIS A 1 238 ? 3.582 -27.031 -3.654 1 96 238 HIS A N 1
ATOM 1950 C CA . HIS A 1 238 ? 4.695 -26.438 -4.379 1 96 238 HIS A CA 1
ATOM 1951 C C . HIS A 1 238 ? 5.934 -27.312 -4.32 1 96 238 HIS A C 1
ATOM 1953 O O . HIS A 1 238 ? 5.996 -28.266 -3.525 1 96 238 HIS A O 1
ATOM 1959 N N . ASP A 1 239 ? 6.891 -27.062 -5.211 1 94.44 239 ASP A N 1
ATOM 1960 C CA . ASP A 1 239 ? 8.219 -27.672 -5.25 1 94.44 239 ASP A CA 1
ATOM 1961 C C . ASP A 1 239 ? 8.125 -29.156 -5.625 1 94.44 239 ASP A C 1
ATOM 1963 O O . ASP A 1 239 ? 8.617 -30.016 -4.895 1 94.44 239 ASP A O 1
ATOM 1967 N N . LYS A 1 240 ? 7.484 -29.406 -6.68 1 95.69 240 LYS A N 1
ATOM 1968 C CA . LYS A 1 240 ? 7.328 -30.766 -7.184 1 95.69 240 LYS A CA 1
ATOM 1969 C C . LYS A 1 240 ? 7.996 -30.938 -8.547 1 95.69 240 LYS A C 1
ATOM 1971 O O . LYS A 1 240 ? 7.863 -30.078 -9.414 1 95.69 240 LYS A O 1
ATOM 1976 N N . SER A 1 241 ? 8.695 -32 -8.68 1 96.62 241 SER A N 1
ATOM 1977 C CA . SER A 1 241 ? 9.305 -32.344 -9.969 1 96.62 241 SER A CA 1
ATOM 1978 C C . SER A 1 241 ? 8.25 -32.781 -10.977 1 96.62 241 SER A C 1
ATOM 1980 O O . SER A 1 241 ? 7.148 -33.188 -10.594 1 96.62 241 SER A O 1
ATOM 1982 N N . PRO A 1 242 ? 8.656 -32.719 -12.273 1 98.44 242 PRO A N 1
ATOM 1983 C CA . PRO A 1 242 ? 7.742 -33.25 -13.297 1 98.44 242 PRO A CA 1
ATOM 1984 C C . PRO A 1 242 ? 7.297 -34.688 -13.016 1 98.44 242 PRO A C 1
ATOM 1986 O O . PRO A 1 242 ? 6.125 -35 -13.203 1 98.44 242 PRO A O 1
ATOM 1989 N N . GLU A 1 243 ? 8.211 -35.469 -12.523 1 98.12 243 GLU A N 1
ATOM 1990 C CA . GLU A 1 243 ? 7.891 -36.844 -12.219 1 98.12 243 GLU A CA 1
ATOM 1991 C C . GLU A 1 243 ? 6.883 -36.938 -11.078 1 98.12 243 GLU A C 1
ATOM 1993 O O . GLU A 1 243 ? 5.934 -37.75 -11.148 1 98.12 243 GLU A O 1
ATOM 1998 N N . GLU A 1 244 ? 7.066 -36.219 -10.094 1 96.75 244 GLU A N 1
ATOM 1999 C CA . GLU A 1 244 ? 6.133 -36.219 -8.977 1 96.75 244 GLU A CA 1
ATOM 2000 C C . GLU A 1 244 ? 4.75 -35.75 -9.406 1 96.75 244 GLU A C 1
ATOM 2002 O O . GLU A 1 244 ? 3.736 -36.281 -8.984 1 96.75 244 GLU A O 1
ATOM 2007 N N . LEU A 1 245 ? 4.691 -34.781 -10.227 1 98.06 245 LEU A N 1
ATOM 2008 C CA . LEU A 1 245 ? 3.428 -34.281 -10.758 1 98.06 245 LEU A CA 1
ATOM 2009 C C . LEU A 1 245 ? 2.674 -35.375 -11.492 1 98.06 245 LEU A C 1
ATOM 2011 O O . LEU A 1 245 ? 1.462 -35.531 -11.32 1 98.06 245 LEU A O 1
ATOM 2015 N N . ARG A 1 246 ? 3.383 -36.125 -12.258 1 98.38 246 ARG A N 1
ATOM 2016 C CA . ARG A 1 246 ? 2.768 -37.188 -13.023 1 98.38 246 ARG A CA 1
ATOM 2017 C C . ARG A 1 246 ? 2.26 -38.312 -12.102 1 98.38 246 ARG A C 1
ATOM 2019 O O . ARG A 1 246 ? 1.218 -38.906 -12.359 1 98.38 246 ARG A O 1
ATOM 2026 N N . VAL A 1 247 ? 3.006 -38.531 -11.055 1 97.94 247 VAL A N 1
ATOM 2027 C CA . VAL A 1 247 ? 2.562 -39.5 -10.07 1 97.94 247 VAL A CA 1
ATOM 2028 C C . VAL A 1 247 ? 1.257 -39.031 -9.43 1 97.94 247 VAL A C 1
ATOM 2030 O O . VAL A 1 247 ? 0.299 -39.812 -9.328 1 97.94 247 VAL A O 1
ATOM 2033 N N . TYR A 1 248 ? 1.206 -37.75 -8.961 1 97.56 248 TYR A N 1
ATOM 2034 C CA . TYR A 1 248 ? -0.013 -37.219 -8.383 1 97.56 248 TYR A CA 1
ATOM 2035 C C . TYR A 1 248 ? -1.187 -37.344 -9.344 1 97.56 248 TYR A C 1
ATOM 2037 O O . TYR A 1 248 ? -2.285 -37.719 -8.938 1 97.56 248 TYR A O 1
ATOM 2045 N N . HIS A 1 249 ? -0.891 -37.062 -10.547 1 97.38 249 HIS A N 1
ATOM 2046 C CA . HIS A 1 249 ? -1.923 -37.094 -11.578 1 97.38 249 HIS A CA 1
ATOM 2047 C C . HIS A 1 249 ? -2.449 -38.531 -11.781 1 97.38 249 HIS A C 1
ATOM 2049 O O . HIS A 1 249 ? -3.662 -38.719 -11.875 1 97.38 249 HIS A O 1
ATOM 2055 N N . ARG A 1 250 ? -1.59 -39.469 -11.922 1 97.62 250 ARG A N 1
ATOM 2056 C CA . ARG A 1 250 ? -1.979 -40.875 -12.125 1 97.62 250 ARG A CA 1
ATOM 2057 C C . ARG A 1 250 ? -2.842 -41.375 -10.977 1 97.62 250 ARG A C 1
ATOM 2059 O O . ARG A 1 250 ? -3.822 -42.094 -11.195 1 97.62 250 ARG A O 1
ATOM 2066 N N . ARG A 1 251 ? -2.471 -40.969 -9.828 1 97.69 251 ARG A N 1
ATOM 2067 C CA . ARG A 1 251 ? -3.25 -41.406 -8.664 1 97.69 251 ARG A CA 1
ATOM 2068 C C . ARG A 1 251 ? -4.664 -40.812 -8.727 1 97.69 251 ARG A C 1
ATOM 2070 O O . ARG A 1 251 ? -5.633 -41.531 -8.445 1 97.69 251 ARG A O 1
ATOM 2077 N N . LEU A 1 252 ? -4.766 -39.625 -9.086 1 97.31 252 LEU A N 1
ATOM 2078 C CA . LEU A 1 252 ? -6.078 -39 -9.203 1 97.31 252 LEU A CA 1
ATOM 2079 C C . LEU A 1 252 ? -6.914 -39.688 -10.273 1 97.31 252 LEU A C 1
ATOM 2081 O O . LEU A 1 252 ? -8.117 -39.906 -10.078 1 97.31 252 LEU A O 1
ATOM 2085 N N . LEU A 1 253 ? -6.289 -40.062 -11.383 1 96.75 253 LEU A N 1
ATOM 2086 C CA . LEU A 1 253 ? -6.996 -40.75 -12.453 1 96.75 253 LEU A CA 1
ATOM 2087 C C . LEU A 1 253 ? -7.504 -42.125 -11.977 1 96.75 253 LEU A C 1
ATOM 2089 O O . LEU A 1 253 ? -8.547 -42.594 -12.438 1 96.75 253 LEU A O 1
ATOM 2093 N N . ASP A 1 254 ? -6.84 -42.625 -11.031 1 97 254 ASP A N 1
ATOM 2094 C CA . ASP A 1 254 ? -7.207 -43.938 -10.492 1 97 254 ASP A CA 1
ATOM 2095 C C . ASP A 1 254 ? -8.258 -43.781 -9.391 1 97 254 ASP A C 1
ATOM 2097 O O . ASP A 1 254 ? -8.617 -44.781 -8.742 1 97 254 ASP A O 1
ATOM 2101 N N . GLY A 1 255 ? -8.672 -42.594 -9.125 1 95.25 255 GLY A N 1
ATOM 2102 C CA . GLY A 1 255 ? -9.711 -42.344 -8.125 1 95.25 255 GLY A CA 1
ATOM 2103 C C . GLY A 1 255 ? -9.164 -42.25 -6.715 1 95.25 255 GLY A C 1
ATOM 2104 O O . GLY A 1 255 ? -9.914 -42.375 -5.746 1 95.25 255 GLY A O 1
ATOM 2105 N N . LEU A 1 256 ? -7.824 -42.094 -6.672 1 96.19 256 LEU A N 1
ATOM 2106 C CA . LEU A 1 256 ? -7.172 -41.969 -5.371 1 96.19 256 LEU A CA 1
ATOM 2107 C C . LEU A 1 256 ? -6.852 -40.5 -5.059 1 96.19 256 LEU A C 1
ATOM 2109 O O . LEU A 1 256 ? -7.039 -39.625 -5.906 1 96.19 256 LEU A O 1
ATOM 2113 N N . GLY A 1 257 ? -6.422 -40.344 -3.824 1 95.62 257 GLY A N 1
ATOM 2114 C CA . GLY A 1 257 ? -5.828 -39.031 -3.525 1 95.62 257 GLY A CA 1
ATOM 2115 C C . GLY A 1 257 ? -4.488 -38.844 -4.203 1 95.62 257 GLY A C 1
ATOM 2116 O O . GLY A 1 257 ? -3.803 -39.781 -4.555 1 95.62 257 GLY A O 1
ATOM 2117 N N . PRO A 1 258 ? -4.125 -37.594 -4.367 1 95.75 258 PRO A N 1
ATOM 2118 C CA . PRO A 1 258 ? -2.883 -37.344 -5.098 1 95.75 258 PRO A CA 1
ATOM 2119 C C . PRO A 1 258 ? -1.641 -37.812 -4.348 1 95.75 258 PRO A C 1
ATOM 2121 O O . PRO A 1 258 ? -0.639 -38.188 -4.969 1 95.75 258 PRO A O 1
ATOM 2124 N N . CYS A 1 259 ? -1.674 -37.969 -3.084 1 94.81 259 CYS A N 1
ATOM 2125 C CA . CYS A 1 259 ? -0.479 -38.219 -2.287 1 94.81 259 CYS A CA 1
ATOM 2126 C C . CYS A 1 259 ? -0.18 -39.719 -2.221 1 94.81 259 CYS A C 1
ATOM 2128 O O . CYS A 1 259 ? -1.013 -40.5 -1.761 1 94.81 259 CYS A O 1
ATOM 2130 N N . PRO A 1 260 ? 1.025 -40.062 -2.59 1 94 260 PRO A N 1
ATOM 2131 C CA . PRO A 1 260 ? 1.41 -41.438 -2.371 1 94 260 PRO A CA 1
ATOM 2132 C C . PRO A 1 260 ? 1.42 -41.844 -0.892 1 94 260 PRO A C 1
ATOM 2134 O O . PRO A 1 260 ? 1.037 -42.938 -0.538 1 94 260 PRO A O 1
ATOM 2137 N N . GLU A 1 261 ? 1.929 -40.875 -0.109 1 91.5 261 GLU A N 1
ATOM 2138 C CA . GLU A 1 261 ? 1.891 -41 1.346 1 91.5 261 GLU A CA 1
ATOM 2139 C C . GLU A 1 261 ? 1.349 -39.719 1.985 1 91.5 261 GLU A C 1
ATOM 2141 O O . GLU A 1 261 ? 1.952 -38.656 1.861 1 91.5 261 GLU A O 1
ATOM 2146 N N . VAL A 1 262 ? 0.267 -39.969 2.668 1 91.12 262 VAL A N 1
ATOM 2147 C CA . VAL A 1 262 ? -0.316 -38.812 3.375 1 91.12 262 VAL A CA 1
ATOM 2148 C C . VAL A 1 262 ? 0.421 -38.594 4.691 1 91.12 262 VAL A C 1
ATOM 2150 O O . VAL A 1 262 ? 0.291 -39.406 5.625 1 91.12 262 VAL A O 1
ATOM 2153 N N . LYS A 1 263 ? 1.21 -37.562 4.699 1 89.81 263 LYS A N 1
ATOM 2154 C CA . LYS A 1 263 ? 2.029 -37.281 5.875 1 89.81 263 LYS A CA 1
ATOM 2155 C C . LYS A 1 263 ? 2.395 -35.812 5.945 1 89.81 263 LYS A C 1
ATOM 2157 O O . LYS A 1 263 ? 2.691 -35.188 4.922 1 89.81 263 LYS A O 1
ATOM 2162 N N . LEU A 1 264 ? 2.283 -35.312 7.168 1 89.62 264 LEU A N 1
ATOM 2163 C CA . LEU A 1 264 ? 2.738 -33.938 7.418 1 89.62 264 LEU A CA 1
ATOM 2164 C C . LEU A 1 264 ? 4.137 -33.938 8.023 1 89.62 264 LEU A C 1
ATOM 2166 O O . LEU A 1 264 ? 4.414 -34.688 8.961 1 89.62 264 LEU A O 1
ATOM 2170 N N . LYS A 1 265 ? 4.977 -33.188 7.457 1 89.38 265 LYS A N 1
ATOM 2171 C CA . LYS A 1 265 ? 6.312 -33 8.016 1 89.38 265 LYS A CA 1
ATOM 2172 C C . LYS A 1 265 ? 6.336 -31.859 9.031 1 89.38 265 LYS A C 1
ATOM 2174 O O . LYS A 1 265 ? 7.09 -31.906 10.008 1 89.38 265 LYS A O 1
ATOM 2179 N N . VAL A 1 266 ? 5.59 -30.844 8.773 1 90.19 266 VAL A N 1
ATOM 2180 C CA . VAL A 1 266 ? 5.453 -29.672 9.633 1 90.19 266 VAL A CA 1
ATOM 2181 C C . VAL A 1 266 ? 3.977 -29.328 9.797 1 90.19 266 VAL A C 1
ATOM 2183 O O . VAL A 1 266 ? 3.23 -29.281 8.812 1 90.19 266 VAL A O 1
ATOM 2186 N N . GLN A 1 267 ? 3.588 -29.094 10.984 1 90.62 267 GLN A N 1
ATOM 2187 C CA . GLN A 1 267 ? 2.205 -28.703 11.234 1 90.62 267 GLN A CA 1
ATOM 2188 C C . GLN A 1 267 ? 1.94 -27.281 10.734 1 90.62 267 GLN A C 1
ATOM 2190 O O . GLN A 1 267 ? 2.688 -26.359 11.055 1 90.62 267 GLN A O 1
ATOM 2195 N N . PRO A 1 268 ? 0.9 -27.219 9.898 1 93.06 268 PRO A N 1
ATOM 2196 C CA . PRO A 1 268 ? 0.551 -25.844 9.5 1 93.06 268 PRO A CA 1
ATOM 2197 C C . PRO A 1 268 ? 0.036 -25 10.664 1 93.06 268 PRO A C 1
ATOM 2199 O O . PRO A 1 268 ? -0.498 -25.547 11.633 1 93.06 268 PRO A O 1
ATOM 2202 N N . TYR A 1 269 ? 0.277 -23.703 10.594 1 93.81 269 TYR A N 1
ATOM 2203 C CA . TYR A 1 269 ? -0.293 -22.797 11.586 1 93.81 269 TYR A CA 1
ATOM 2204 C C . TYR A 1 269 ? -1.53 -22.109 11.039 1 93.81 269 TYR A C 1
ATOM 2206 O O . TYR A 1 269 ? -1.797 -22.156 9.836 1 93.81 269 TYR A O 1
ATOM 2214 N N . LEU A 1 270 ? -2.316 -21.609 11.945 1 95 270 LEU A N 1
ATOM 2215 C CA . LEU A 1 270 ? -3.416 -20.719 11.602 1 95 270 LEU A CA 1
ATOM 2216 C C . LEU A 1 270 ? -3.045 -19.266 11.883 1 95 270 LEU A C 1
ATOM 2218 O O . LEU A 1 270 ? -2.645 -18.922 13 1 95 270 LEU A O 1
ATOM 2222 N N . TYR A 1 271 ? -3.146 -18.531 10.883 1 95.69 271 TYR A N 1
ATOM 2223 C CA . TYR A 1 271 ? -2.752 -17.141 11.023 1 95.69 271 TYR A CA 1
ATOM 2224 C C . TYR A 1 271 ? -3.799 -16.344 11.797 1 95.69 271 TYR A C 1
ATOM 2226 O O . TYR A 1 271 ? -4.953 -16.25 11.375 1 95.69 271 TYR A O 1
ATOM 2234 N N . ASN A 1 272 ? -3.441 -15.766 12.938 1 94.94 272 ASN A N 1
ATOM 2235 C CA . ASN A 1 272 ? -4.324 -14.914 13.734 1 94.94 272 ASN A CA 1
ATOM 2236 C C . ASN A 1 272 ? -4.195 -13.445 13.336 1 94.94 272 ASN A C 1
ATOM 2238 O O . ASN A 1 272 ? -3.246 -12.773 13.734 1 94.94 272 ASN A O 1
ATOM 2242 N N . TRP A 1 273 ? -5.168 -12.961 12.633 1 93.5 273 TRP A N 1
ATOM 2243 C CA . TRP A 1 273 ? -5.117 -11.609 12.078 1 93.5 273 TRP A CA 1
ATOM 2244 C C . TRP A 1 273 ? -5.43 -10.57 13.148 1 93.5 273 TRP A C 1
ATOM 2246 O O . TRP A 1 273 ? -5.301 -9.367 12.906 1 93.5 273 TRP A O 1
ATOM 2256 N N . SER A 1 274 ? -5.848 -10.922 14.328 1 90.06 274 SER A N 1
ATOM 2257 C CA . SER A 1 274 ? -6.297 -9.992 15.367 1 90.06 274 SER A CA 1
ATOM 2258 C C . SER A 1 274 ? -5.141 -9.562 16.266 1 90.06 274 SER A C 1
ATOM 2260 O O . SER A 1 274 ? -5.312 -8.711 17.141 1 90.06 274 SER A O 1
ATOM 2262 N N . VAL A 1 275 ? -4.004 -10.156 16 1 91.06 275 VAL A N 1
ATOM 2263 C CA . VAL A 1 275 ? -2.83 -9.805 16.781 1 91.06 275 VAL A CA 1
ATOM 2264 C C . VAL A 1 275 ? -1.723 -9.289 15.867 1 91.06 275 VAL A C 1
ATOM 2266 O O . VAL A 1 275 ? -1.841 -9.367 14.641 1 91.06 275 VAL A O 1
ATOM 2269 N N . LEU A 1 276 ? -0.672 -8.758 16.453 1 91.88 276 LEU A N 1
ATOM 2270 C CA . LEU A 1 276 ? 0.482 -8.312 15.68 1 91.88 276 LEU A CA 1
ATOM 2271 C C . LEU A 1 276 ? 1.188 -9.492 15.023 1 91.88 276 LEU A C 1
ATOM 2273 O O . LEU A 1 276 ? 1.153 -10.609 15.547 1 91.88 276 LEU A O 1
ATOM 2277 N N . PRO A 1 277 ? 1.844 -9.266 13.945 1 92.38 277 PRO A N 1
ATOM 2278 C CA . PRO A 1 277 ? 2.416 -10.359 13.156 1 92.38 277 PRO A CA 1
ATOM 2279 C C . PRO A 1 277 ? 3.385 -11.227 13.953 1 92.38 277 PRO A C 1
ATOM 2281 O O . PRO A 1 277 ? 3.416 -12.445 13.781 1 92.38 277 PRO A O 1
ATOM 2284 N N . SER A 1 278 ? 4.148 -10.648 14.859 1 90.19 278 SER A N 1
ATOM 2285 C CA . SER A 1 278 ? 5.09 -11.445 15.641 1 90.19 278 SER A CA 1
ATOM 2286 C C . SER A 1 278 ? 4.363 -12.438 16.547 1 90.19 278 SER A C 1
ATOM 2288 O O . SER A 1 278 ? 4.965 -13.391 17.031 1 90.19 278 SER A O 1
ATOM 2290 N N . GLN A 1 279 ? 3.115 -12.273 16.703 1 90.38 279 GLN A N 1
ATOM 2291 C CA . GLN A 1 279 ? 2.309 -13.109 17.578 1 90.38 279 GLN A CA 1
ATOM 2292 C C . GLN A 1 279 ? 1.269 -13.898 16.781 1 90.38 279 GLN A C 1
ATOM 2294 O O . GLN A 1 279 ? 0.375 -14.516 17.359 1 90.38 279 GLN A O 1
ATOM 2299 N N . CYS A 1 280 ? 1.329 -13.93 15.57 1 88.88 280 CYS A N 1
ATOM 2300 C CA . CYS A 1 280 ? 0.232 -14.383 14.719 1 88.88 280 CYS A CA 1
ATOM 2301 C C . CYS A 1 280 ? 0.12 -15.898 14.734 1 88.88 280 CYS A C 1
ATOM 2303 O O . CYS A 1 280 ? -0.948 -16.453 14.461 1 88.88 280 CYS A O 1
ATOM 2305 N N . CYS A 1 281 ? 1.211 -16.469 14.93 1 86.5 281 CYS A N 1
ATOM 2306 C CA . CYS A 1 281 ? 1.223 -17.875 14.57 1 86.5 281 CYS A CA 1
ATOM 2307 C C . CYS A 1 281 ? 1.962 -18.703 15.617 1 86.5 281 CYS A C 1
ATOM 2309 O O . CYS A 1 281 ? 2.85 -18.188 16.297 1 86.5 281 CYS A O 1
ATOM 2311 N N . VAL B 1 1 ? -43.062 8.266 -45 1 22.12 1 VAL B N 1
ATOM 2312 C CA . VAL B 1 1 ? -42.75 8.484 -43.594 1 22.12 1 VAL B CA 1
ATOM 2313 C C . VAL B 1 1 ? -41.312 8.938 -43.406 1 22.12 1 VAL B C 1
ATOM 2315 O O . VAL B 1 1 ? -40.375 8.195 -43.75 1 22.12 1 VAL B O 1
ATOM 2318 N N . THR B 1 2 ? -40.938 10.242 -43.531 1 21.16 2 THR B N 1
ATOM 2319 C CA . THR B 1 2 ? -39.656 10.922 -43.75 1 21.16 2 THR B CA 1
ATOM 2320 C C . THR B 1 2 ? -38.844 10.93 -42.469 1 21.16 2 THR B C 1
ATOM 2322 O O . THR B 1 2 ? -39.25 11.523 -41.469 1 21.16 2 THR B O 1
ATOM 2325 N N . LEU B 1 3 ? -38.156 9.805 -42.125 1 22.38 3 LEU B N 1
ATOM 2326 C CA . LEU B 1 3 ? -37.406 9.602 -40.875 1 22.38 3 LEU B CA 1
ATOM 2327 C C . LEU B 1 3 ? -36.344 10.672 -40.656 1 22.38 3 LEU B C 1
ATOM 2329 O O . LEU B 1 3 ? -35.406 10.758 -41.469 1 22.38 3 LEU B O 1
ATOM 2333 N N . LEU B 1 4 ? -36.719 11.805 -40.188 1 23 4 LEU B N 1
ATOM 2334 C CA . LEU B 1 4 ? -35.844 12.922 -39.906 1 23 4 LEU B CA 1
ATOM 2335 C C . LEU B 1 4 ? -34.75 12.516 -38.875 1 23 4 LEU B C 1
ATOM 2337 O O . LEU B 1 4 ? -35.062 12.125 -37.75 1 23 4 LEU B O 1
ATOM 2341 N N . ILE B 1 5 ? -33.625 11.891 -39.344 1 27.61 5 ILE B N 1
ATOM 2342 C CA . ILE B 1 5 ? -32.406 11.547 -38.625 1 27.61 5 ILE B CA 1
ATOM 2343 C C . ILE B 1 5 ? -31.844 12.789 -37.938 1 27.61 5 ILE B C 1
ATOM 2345 O O . ILE B 1 5 ? -31.391 13.719 -38.625 1 27.61 5 ILE B O 1
ATOM 2349 N N . LEU B 1 6 ? -32.594 13.344 -37.031 1 28.42 6 LEU B N 1
ATOM 2350 C CA . L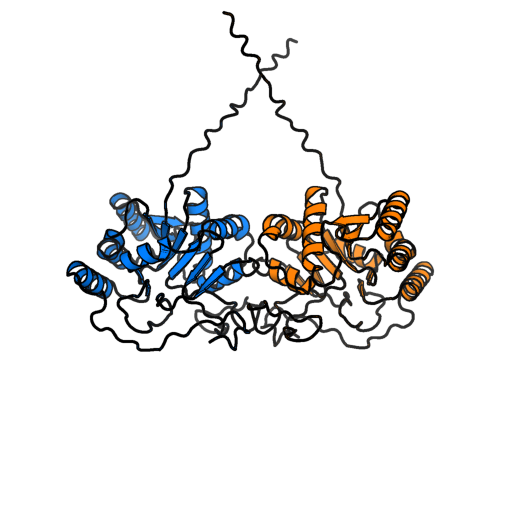EU B 1 6 ? -32.031 14.477 -36.312 1 28.42 6 LEU B CA 1
ATOM 2351 C C . LEU B 1 6 ? -30.656 14.117 -35.75 1 28.42 6 LEU B C 1
ATOM 2353 O O . LEU B 1 6 ? -30.5 13.078 -35.094 1 28.42 6 LEU B O 1
ATOM 2357 N N . SER B 1 7 ? -29.625 14.531 -36.438 1 31.27 7 SER B N 1
ATOM 2358 C CA . SER B 1 7 ? -28.219 14.477 -36.094 1 31.27 7 SER B CA 1
ATOM 2359 C C . SER B 1 7 ? -27.969 14.977 -34.688 1 31.27 7 SER B C 1
ATOM 2361 O O . SER B 1 7 ? -28.219 16.141 -34.375 1 31.27 7 SER B O 1
ATOM 2363 N N . ASN B 1 8 ? -28.469 14.352 -33.688 1 35.12 8 ASN B N 1
ATOM 2364 C CA . ASN B 1 8 ? -28.156 14.797 -32.344 1 35.12 8 ASN B CA 1
ATOM 2365 C C . ASN B 1 8 ? -26.641 14.93 -32.125 1 35.12 8 ASN B C 1
ATOM 2367 O O . ASN B 1 8 ? -25.938 13.93 -32.062 1 35.12 8 ASN B O 1
ATOM 2371 N N . GLU B 1 9 ? -26.047 15.938 -32.781 1 34.22 9 GLU B N 1
ATOM 2372 C CA . GLU B 1 9 ? -24.688 16.328 -32.406 1 34.22 9 GLU B CA 1
ATOM 2373 C C . GLU B 1 9 ? -24.5 16.391 -30.906 1 34.22 9 GLU B C 1
ATOM 2375 O O . GLU B 1 9 ? -25.156 17.203 -30.234 1 34.22 9 GLU B O 1
ATOM 2380 N N . VAL B 1 10 ? -24.391 15.312 -30.25 1 38.56 10 VAL B N 1
ATOM 2381 C CA . VAL B 1 10 ? -23.922 15.469 -28.875 1 38.56 10 VAL B CA 1
ATOM 2382 C C . VAL B 1 10 ? -22.734 16.438 -28.844 1 38.56 10 VAL B C 1
ATOM 2384 O O . VAL B 1 10 ? -21.766 16.266 -29.578 1 38.56 10 VAL B O 1
ATOM 2387 N N . PRO B 1 11 ? -23.062 17.672 -28.5 1 37.59 11 PRO B N 1
ATOM 2388 C CA . PRO B 1 11 ? -21.859 18.531 -28.484 1 37.59 11 PRO B CA 1
ATOM 2389 C C . PRO B 1 11 ? -20.672 17.844 -27.812 1 37.59 11 PRO B C 1
ATOM 2391 O O . PRO B 1 11 ? -20.812 17.234 -26.75 1 37.59 11 PRO B O 1
ATOM 2394 N N . GLU B 1 12 ? -19.766 17.234 -28.5 1 40.44 12 GLU B N 1
ATOM 2395 C CA . GLU B 1 12 ? -18.5 16.594 -28.156 1 40.44 12 GLU B CA 1
ATOM 2396 C C . GLU B 1 12 ? -17.797 17.344 -27.031 1 40.44 12 GLU B C 1
ATOM 2398 O O . GLU B 1 12 ? -17 16.75 -26.281 1 40.44 12 GLU B O 1
ATOM 2403 N N . ASN B 1 13 ? -17.797 18.688 -27.188 1 38.91 13 ASN B N 1
ATOM 2404 C CA . ASN B 1 13 ? -16.875 19.391 -26.297 1 38.91 13 ASN B CA 1
ATOM 2405 C C . ASN B 1 13 ? -17.438 19.516 -24.875 1 38.91 13 ASN B C 1
ATOM 2407 O O . ASN B 1 13 ? -18.203 20.438 -24.578 1 38.91 13 ASN B O 1
ATOM 2411 N N . ILE B 1 14 ? -17.859 18.578 -24.281 1 45.38 14 ILE B N 1
ATOM 2412 C CA . ILE B 1 14 ? -18.078 18.859 -22.875 1 45.38 14 ILE B CA 1
ATOM 2413 C C . ILE B 1 14 ? -17 19.797 -22.359 1 45.38 14 ILE B C 1
ATOM 2415 O O . ILE B 1 14 ? -15.805 19.5 -22.469 1 45.38 14 ILE B O 1
ATOM 2419 N N . PRO B 1 15 ? -17.266 21.016 -22.281 1 44.81 15 PRO B N 1
ATOM 2420 C CA . PRO B 1 15 ? -16.234 21.938 -21.781 1 44.81 15 PRO B CA 1
ATOM 2421 C C . PRO B 1 15 ? -15.453 21.359 -20.609 1 44.81 15 PRO B C 1
ATOM 2423 O O . PRO B 1 15 ? -16.047 20.828 -19.656 1 44.81 15 PRO B O 1
ATOM 2426 N N . HIS B 1 16 ? -14.359 20.703 -20.859 1 54.34 16 HIS B N 1
ATOM 2427 C CA . HIS B 1 16 ? -13.43 20.406 -19.766 1 54.34 16 HIS B CA 1
ATOM 2428 C C . HIS B 1 16 ? -13.305 21.594 -18.828 1 54.34 16 HIS B C 1
ATOM 2430 O O . HIS B 1 16 ? -12.812 22.656 -19.219 1 54.34 16 HIS B O 1
ATOM 2436 N N . ILE B 1 17 ? -14.227 21.859 -17.953 1 61.12 17 ILE B N 1
ATOM 2437 C CA . ILE B 1 17 ? -14.102 22.922 -16.969 1 61.12 17 ILE B CA 1
ATOM 2438 C C . ILE B 1 17 ? -12.68 22.938 -16.391 1 61.12 17 ILE B C 1
ATOM 2440 O O . ILE B 1 17 ? -12.234 21.938 -15.812 1 61.12 17 ILE B O 1
ATOM 2444 N N . GLU B 1 18 ? -11.883 23.828 -16.891 1 82.44 18 GLU B N 1
ATOM 2445 C CA . GLU B 1 18 ? -10.492 24.031 -16.484 1 82.44 18 GLU B CA 1
ATOM 2446 C C . GLU B 1 18 ? -10.391 24.234 -14.969 1 82.44 18 GLU B C 1
ATOM 2448 O O . GLU B 1 18 ? -11.031 25.141 -14.422 1 82.44 18 GLU B O 1
ATOM 2453 N N . LYS B 1 19 ? -9.711 23.344 -14.203 1 89.75 19 LYS B N 1
ATOM 2454 C CA . LYS B 1 19 ? -9.477 23.453 -12.766 1 89.75 19 LYS B CA 1
ATOM 2455 C C . LYS B 1 19 ? -8.594 24.656 -12.453 1 89.75 19 LYS B C 1
ATOM 2457 O O . LYS B 1 19 ? -7.656 24.969 -13.195 1 89.75 19 LYS B O 1
ATOM 2462 N N . GLU B 1 20 ? -9.008 25.484 -11.406 1 94.06 20 GLU B N 1
ATOM 2463 C CA . GLU B 1 20 ? -8.094 26.5 -10.891 1 94.06 20 GLU B CA 1
ATOM 2464 C C . GLU B 1 20 ? -6.77 25.891 -10.461 1 94.06 20 GLU B C 1
ATOM 2466 O O . GLU B 1 20 ? -6.742 24.797 -9.891 1 94.06 20 GLU B O 1
ATOM 2471 N N . LYS B 1 21 ? -5.711 26.641 -10.742 1 97.06 21 LYS B N 1
ATOM 2472 C CA . LYS B 1 21 ? -4.371 26.094 -10.523 1 97.06 21 LYS B CA 1
ATOM 2473 C C . LYS B 1 21 ? -3.674 26.812 -9.367 1 97.06 21 LYS B C 1
ATOM 2475 O O . LYS B 1 21 ? -3.734 28.047 -9.266 1 97.06 21 LYS B O 1
ATOM 2480 N N . PHE B 1 22 ? -3.08 26.031 -8.477 1 98.12 22 PHE B N 1
ATOM 2481 C CA . PHE B 1 22 ? -2.297 26.547 -7.359 1 98.12 22 PHE B CA 1
ATOM 2482 C C . PHE B 1 22 ? -0.941 25.859 -7.281 1 98.12 22 PHE B C 1
ATOM 2484 O O . PHE B 1 22 ? -0.796 24.719 -7.715 1 98.12 22 PHE B O 1
ATOM 2491 N N . CYS B 1 23 ? 0.016 26.562 -6.809 1 97.94 23 CYS B N 1
ATOM 2492 C CA . CYS B 1 23 ? 1.269 25.891 -6.461 1 97.94 23 CYS B CA 1
ATOM 2493 C C . CYS B 1 23 ? 1.07 24.938 -5.293 1 97.94 23 CYS B C 1
ATOM 2495 O O . CYS B 1 23 ? 1.436 23.766 -5.383 1 97.94 23 CYS B O 1
ATOM 2497 N N . CYS B 1 24 ? 0.415 25.5 -4.285 1 98.56 24 CYS B N 1
ATOM 2498 C CA . CYS B 1 24 ? 0.225 24.703 -3.08 1 98.56 24 CYS B CA 1
ATOM 2499 C C . CYS B 1 24 ? -1.191 24.859 -2.539 1 98.56 24 CYS B C 1
ATOM 2501 O O . CYS B 1 24 ? -1.739 25.953 -2.529 1 98.56 24 CYS B O 1
ATOM 2503 N N . ILE B 1 25 ? -1.715 23.781 -2.152 1 98.81 25 ILE B N 1
ATOM 2504 C CA . ILE B 1 25 ? -2.941 23.781 -1.361 1 98.81 25 ILE B CA 1
ATOM 2505 C C . ILE B 1 25 ? -2.629 23.344 0.071 1 98.81 25 ILE B C 1
ATOM 2507 O O . ILE B 1 25 ? -1.975 22.328 0.29 1 98.81 25 ILE B O 1
ATOM 2511 N N . ILE B 1 26 ? -3.076 24.156 1.017 1 98.94 26 ILE B N 1
ATOM 2512 C CA . ILE B 1 26 ? -2.885 23.859 2.43 1 98.94 26 ILE B CA 1
ATOM 2513 C C . ILE B 1 26 ? -4.211 23.422 3.047 1 98.94 26 ILE B C 1
ATOM 2515 O O . ILE B 1 26 ? -5.172 24.188 3.078 1 98.94 26 ILE B O 1
ATOM 2519 N N . LEU B 1 27 ? -4.246 22.172 3.467 1 98.94 27 LEU B N 1
ATOM 2520 C CA . LEU B 1 27 ? -5.406 21.656 4.188 1 98.94 27 LEU B CA 1
ATOM 2521 C C . LEU B 1 27 ? -5.176 21.703 5.691 1 98.94 27 LEU B C 1
ATOM 2523 O O . LEU B 1 27 ? -4.289 21.016 6.207 1 98.94 27 LEU B O 1
ATOM 2527 N N . ILE B 1 28 ? -5.965 22.469 6.348 1 98.94 28 ILE B N 1
ATOM 2528 C CA . ILE B 1 28 ? -5.836 22.656 7.789 1 98.94 28 ILE B CA 1
ATOM 2529 C C . ILE B 1 28 ? -6.961 21.906 8.5 1 98.94 28 ILE B C 1
ATOM 2531 O O . ILE B 1 28 ? -8.117 22.344 8.469 1 98.94 28 ILE B O 1
ATOM 2535 N N . LEU B 1 29 ? -6.609 20.828 9.148 1 98.5 29 LEU B N 1
ATOM 2536 C CA . LEU B 1 29 ? -7.617 20.078 9.891 1 98.5 29 LEU B CA 1
ATOM 2537 C C . LEU B 1 29 ? -8.078 20.859 11.125 1 98.5 29 LEU B C 1
ATOM 2539 O O . LEU B 1 29 ? -7.258 21.25 11.961 1 98.5 29 LEU B O 1
ATOM 2543 N N . SER B 1 30 ? -9.336 21.125 11.164 1 98.31 30 SER B N 1
ATOM 2544 C CA . SER B 1 30 ? -9.938 21.844 12.273 1 98.31 30 SER B CA 1
ATOM 2545 C C . SER B 1 30 ? -11.219 21.172 12.75 1 98.31 30 SER B C 1
ATOM 2547 O O . SER B 1 30 ? -11.414 19.969 12.531 1 98.31 30 SER B O 1
ATOM 2549 N N . ALA B 1 31 ? -11.93 21.766 13.695 1 97.25 31 ALA B N 1
ATOM 2550 C CA . ALA B 1 31 ? -13.18 21.234 14.25 1 97.25 31 ALA B CA 1
ATOM 2551 C C . ALA B 1 31 ? -14.219 22.344 14.391 1 97.25 31 ALA B C 1
ATOM 2553 O O . ALA B 1 31 ? -13.883 23.531 14.367 1 97.25 31 ALA B O 1
ATOM 2554 N N . PRO B 1 32 ? -15.469 21.969 14.523 1 96.69 32 PRO B N 1
ATOM 2555 C CA . PRO B 1 32 ? -16.531 22.969 14.531 1 96.69 32 PRO B CA 1
ATOM 2556 C C . PRO B 1 32 ? -16.328 24.031 15.609 1 96.69 32 PRO B C 1
ATOM 2558 O O . PRO B 1 32 ? -16.562 25.219 15.367 1 96.69 32 PRO B O 1
ATOM 2561 N N . ASN B 1 33 ? -15.828 23.688 16.672 1 96.12 33 ASN B N 1
ATOM 2562 C CA . ASN B 1 33 ? -15.766 24.609 17.812 1 96.12 33 ASN B CA 1
ATOM 2563 C C . ASN B 1 33 ? -14.422 25.328 17.891 1 96.12 33 ASN B C 1
ATOM 2565 O O . ASN B 1 33 ? -14.203 26.141 18.781 1 96.12 33 ASN B O 1
ATOM 2569 N N . ASN B 1 34 ? -13.562 25.062 16.953 1 97.56 34 ASN B N 1
ATOM 2570 C CA . ASN B 1 34 ? -12.227 25.641 17.016 1 97.56 34 ASN B CA 1
ATOM 2571 C C . ASN B 1 34 ? -12.18 26.984 16.297 1 97.56 34 ASN B C 1
ATOM 2573 O O . ASN B 1 34 ? -11.281 27.234 15.5 1 97.56 34 ASN B O 1
ATOM 2577 N N . VAL B 1 35 ? -13.062 27.812 16.641 1 97.69 35 VAL B N 1
ATOM 2578 C CA . VAL B 1 35 ? -13.211 29.109 15.984 1 97.69 35 VAL B CA 1
ATOM 2579 C C . VAL B 1 35 ? -11.992 29.984 16.266 1 97.69 35 VAL B C 1
ATOM 2581 O O . VAL B 1 35 ? -11.445 30.609 15.359 1 97.69 35 VAL B O 1
ATOM 2584 N N . GLU B 1 36 ? -11.586 29.984 17.5 1 98.06 36 GLU B N 1
ATOM 2585 C CA . GLU B 1 36 ? -10.461 30.828 17.906 1 98.06 36 GLU B CA 1
ATOM 2586 C C . GLU B 1 36 ? -9.164 30.375 17.234 1 98.06 36 GLU B C 1
ATOM 2588 O O . GLU B 1 36 ? -8.328 31.203 16.859 1 98.06 36 GLU B O 1
ATOM 2593 N N . LYS B 1 37 ? -8.977 29.109 17.094 1 98.62 37 LYS B N 1
ATOM 2594 C CA . LYS B 1 37 ? -7.785 28.594 16.438 1 98.62 37 LYS B CA 1
ATOM 2595 C C . LYS B 1 37 ? -7.758 29.016 14.961 1 98.62 37 LYS B C 1
ATOM 2597 O O . LYS B 1 37 ? -6.719 29.453 14.453 1 98.62 37 LYS B O 1
ATOM 2602 N N . ARG B 1 38 ? -8.875 28.891 14.297 1 98.75 38 ARG B N 1
ATOM 2603 C CA . ARG B 1 38 ? -8.953 29.312 12.898 1 98.75 38 ARG B CA 1
ATOM 2604 C C . ARG B 1 38 ? -8.734 30.812 12.758 1 98.75 38 ARG B C 1
ATOM 2606 O O . ARG B 1 38 ? -8.047 31.266 11.844 1 98.75 38 ARG B O 1
ATOM 2613 N N . ALA B 1 39 ? -9.266 31.562 13.672 1 98.69 39 ALA B N 1
ATOM 2614 C CA . ALA B 1 39 ? -9.062 33 13.656 1 98.69 39 ALA B CA 1
ATOM 2615 C C . ALA B 1 39 ? -7.586 33.344 13.82 1 98.69 39 ALA B C 1
ATOM 2617 O O . ALA B 1 39 ? -7.066 34.219 13.125 1 98.69 39 ALA B O 1
ATOM 2618 N N . ALA B 1 40 ? -6.945 32.688 14.734 1 98.81 40 ALA B N 1
ATOM 2619 C CA . ALA B 1 40 ? -5.527 32.938 14.977 1 98.81 40 ALA B CA 1
ATOM 2620 C C . ALA B 1 40 ? -4.703 32.656 13.727 1 98.81 40 ALA B C 1
ATOM 2622 O O . ALA B 1 40 ? -3.785 33.438 13.406 1 98.81 40 ALA B O 1
ATOM 2623 N N . LEU B 1 41 ? -5.027 31.641 13.023 1 98.88 41 LEU B N 1
ATOM 2624 C CA . LEU B 1 41 ? -4.297 31.328 11.797 1 98.88 41 LEU B CA 1
ATOM 2625 C C . LEU B 1 41 ? -4.527 32.406 10.734 1 98.88 41 LEU B C 1
ATOM 2627 O O . LEU B 1 41 ? -3.588 32.812 10.062 1 98.88 41 LEU B O 1
ATOM 2631 N N . ARG B 1 42 ? -5.762 32.906 10.617 1 98.62 42 ARG B N 1
ATOM 2632 C CA . ARG B 1 42 ? -6.082 33.969 9.68 1 98.62 42 ARG B CA 1
ATOM 2633 C C . ARG B 1 42 ? -5.289 35.25 9.992 1 98.62 42 ARG B C 1
ATOM 2635 O O . ARG B 1 42 ? -4.906 35.969 9.086 1 98.62 42 ARG B O 1
ATOM 2642 N N . GLU B 1 43 ? -5.016 35.406 11.25 1 98.44 43 GLU B N 1
ATOM 2643 C CA . GLU B 1 43 ? -4.359 36.625 11.719 1 98.44 43 GLU B CA 1
ATOM 2644 C C . GLU B 1 43 ? -2.84 36.5 11.625 1 98.44 43 GLU B C 1
ATOM 2646 O O . GLU B 1 43 ? -2.117 37.469 11.82 1 98.44 43 GLU B O 1
ATOM 2651 N N . THR B 1 44 ? -2.398 35.312 11.367 1 98.38 44 THR B N 1
ATOM 2652 C CA . THR B 1 44 ? -0.961 35.094 11.469 1 98.38 44 THR B CA 1
ATOM 2653 C C . THR B 1 44 ? -0.392 34.625 10.141 1 98.38 44 THR B C 1
ATOM 2655 O O . THR B 1 44 ? -0.31 35.375 9.18 1 98.38 44 THR B O 1
ATOM 2658 N N . TRP B 1 45 ? 0.042 33.281 10.07 1 98.19 45 TRP B N 1
ATOM 2659 C CA . TRP B 1 45 ? 0.877 32.906 8.938 1 98.19 45 TRP B CA 1
ATOM 2660 C C . TRP B 1 45 ? 0.066 32.844 7.648 1 98.19 45 TRP B C 1
ATOM 2662 O O . TRP B 1 45 ? 0.625 32.938 6.555 1 98.19 45 TRP B O 1
ATOM 2672 N N . VAL B 1 46 ? -1.256 32.781 7.672 1 98.44 46 VAL B N 1
ATOM 2673 C CA . VAL B 1 46 ? -2.102 32.781 6.484 1 98.44 46 VAL B CA 1
ATOM 2674 C C . VAL B 1 46 ? -1.897 34.094 5.723 1 98.44 46 VAL B C 1
ATOM 2676 O O . VAL B 1 46 ? -1.957 34.125 4.492 1 98.44 46 VAL B O 1
ATOM 2679 N N . LYS B 1 47 ? -1.6 35.125 6.391 1 97.5 47 LYS B N 1
ATOM 2680 C CA . LYS B 1 47 ? -1.423 36.469 5.801 1 97.5 47 LYS B CA 1
ATOM 2681 C C . LYS B 1 47 ? -0.204 36.5 4.883 1 97.5 47 LYS B C 1
ATOM 2683 O O . LYS B 1 47 ? -0.086 37.375 4.027 1 97.5 47 LYS B O 1
ATOM 2688 N N . PHE B 1 48 ? 0.661 35.594 5.117 1 97.31 48 PHE B N 1
ATOM 2689 C CA . PHE B 1 48 ? 1.902 35.594 4.352 1 97.31 48 PHE B CA 1
ATOM 2690 C C . PHE B 1 48 ? 1.76 34.781 3.084 1 97.31 48 PHE B C 1
ATOM 2692 O O . PHE B 1 48 ? 2.68 34.719 2.266 1 97.31 48 PHE B O 1
ATOM 2699 N N . LEU B 1 49 ? 0.591 34.125 2.922 1 97.88 49 LEU B N 1
ATOM 2700 C CA . LEU B 1 49 ? 0.392 33.281 1.754 1 97.88 49 LEU B CA 1
ATOM 2701 C C . LEU B 1 49 ? 0.208 34.125 0.495 1 97.88 49 LEU B C 1
ATOM 2703 O O . LEU B 1 49 ? -0.387 35.219 0.545 1 97.88 49 LEU B O 1
ATOM 2707 N N . GLY B 1 50 ? 0.715 33.781 -0.596 1 94.81 50 GLY B N 1
ATOM 2708 C CA . GLY B 1 50 ? 0.536 34.438 -1.879 1 94.81 50 GLY B CA 1
ATOM 2709 C C . GLY B 1 50 ? -0.625 33.906 -2.682 1 94.81 50 GLY B C 1
ATOM 2710 O O . GLY B 1 50 ? -1.322 32.969 -2.225 1 94.81 50 GLY B O 1
ATOM 2711 N N . VAL B 1 51 ? -0.81 34.375 -3.842 1 94.75 51 VAL B N 1
ATOM 2712 C CA . VAL B 1 51 ? -1.946 34.062 -4.699 1 94.75 51 VAL B CA 1
ATOM 2713 C C . VAL B 1 51 ? -1.816 32.625 -5.215 1 94.75 51 VAL B C 1
ATOM 2715 O O . VAL B 1 51 ? -2.801 32.031 -5.656 1 94.75 51 VAL B O 1
ATOM 2718 N N . ASP B 1 52 ? -0.63 32.156 -5.16 1 96.81 52 ASP B N 1
ATOM 2719 C CA . ASP B 1 52 ? -0.406 30.812 -5.676 1 96.81 52 ASP B CA 1
ATOM 2720 C C . ASP B 1 52 ? -0.717 29.766 -4.617 1 96.81 52 ASP B C 1
ATOM 2722 O O . ASP B 1 52 ? -0.6 28.562 -4.875 1 96.81 52 ASP B O 1
ATOM 2726 N N . PHE B 1 53 ? -1.141 30.25 -3.475 1 98.19 53 PHE B N 1
ATOM 2727 C CA . PHE B 1 53 ? -1.522 29.344 -2.391 1 98.19 53 PHE B CA 1
ATOM 2728 C C . PHE B 1 53 ? -3.027 29.391 -2.156 1 98.19 53 PHE B C 1
ATOM 2730 O O . PHE B 1 53 ? -3.643 30.469 -2.23 1 98.19 53 PHE B O 1
ATOM 2737 N N . LEU B 1 54 ? -3.59 28.234 -1.879 1 98.5 54 LEU B N 1
ATOM 2738 C CA . LEU B 1 54 ? -4.941 28.094 -1.346 1 98.5 54 LEU B CA 1
ATOM 2739 C C . LEU B 1 54 ? -4.93 27.375 -0.001 1 98.5 54 LEU B C 1
ATOM 2741 O O . LEU B 1 54 ? -4.27 26.344 0.149 1 98.5 54 LEU B O 1
ATOM 2745 N N . TYR B 1 55 ? -5.52 27.984 0.966 1 98.75 55 TYR B N 1
ATOM 2746 C CA . TYR B 1 55 ? -5.699 27.266 2.217 1 98.75 55 TYR B CA 1
ATOM 2747 C C . TYR B 1 55 ? -7.176 27.016 2.498 1 98.75 55 TYR B C 1
ATOM 2749 O O . TYR B 1 55 ? -8.031 27.812 2.1 1 98.75 55 TYR B O 1
ATOM 2757 N N . LEU B 1 56 ? -7.461 25.906 3.107 1 98.88 56 LEU B N 1
ATOM 2758 C CA . LEU B 1 56 ? -8.812 25.531 3.492 1 98.8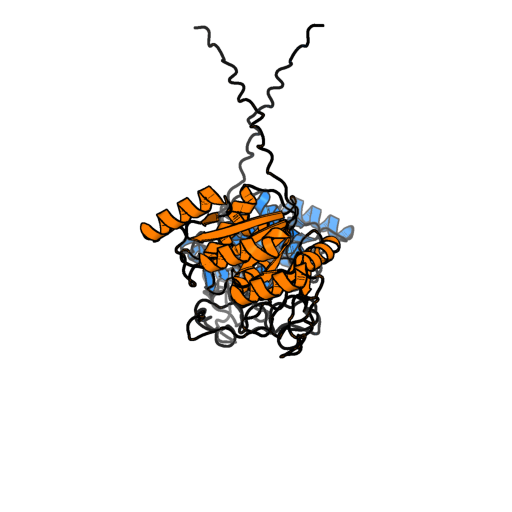8 56 LEU B CA 1
ATOM 2759 C C . LEU B 1 56 ? -8.836 24.922 4.891 1 98.88 56 LEU B C 1
ATOM 2761 O O . LEU B 1 56 ? -8.016 24.062 5.211 1 98.88 56 LEU B O 1
ATOM 2765 N N . PHE B 1 57 ? -9.773 25.438 5.723 1 98.88 57 PHE B N 1
ATOM 2766 C CA . PHE B 1 57 ? -10.07 24.75 6.973 1 98.88 57 PHE B CA 1
ATOM 2767 C C . PHE B 1 57 ? -11.023 23.578 6.738 1 98.88 57 PHE B C 1
ATOM 2769 O O . PHE B 1 57 ? -12.094 23.75 6.156 1 98.88 57 PHE B O 1
ATOM 2776 N N . ILE B 1 58 ? -10.641 22.406 7.199 1 98.75 58 ILE B N 1
ATOM 2777 C CA . ILE B 1 58 ? -11.438 21.203 6.988 1 98.75 58 ILE B CA 1
ATOM 2778 C C . ILE B 1 58 ? -12.266 20.906 8.234 1 98.75 58 ILE B C 1
ATOM 2780 O O . ILE B 1 58 ? -11.711 20.734 9.328 1 98.75 58 ILE B O 1
ATOM 2784 N N . ILE B 1 59 ? -13.562 20.812 8.062 1 98.25 59 ILE B N 1
ATOM 2785 C CA . ILE B 1 59 ? -14.461 20.516 9.172 1 98.25 59 ILE B CA 1
ATOM 2786 C C . ILE B 1 59 ? -15.438 19.422 8.766 1 98.25 59 ILE B C 1
ATOM 2788 O O . ILE B 1 59 ? -15.953 19.422 7.641 1 98.25 59 ILE B O 1
ATOM 2792 N N . GLY B 1 60 ? -15.633 18.453 9.609 1 96.88 60 GLY B N 1
ATOM 2793 C CA . GLY B 1 60 ? -16.656 17.438 9.367 1 96.88 60 GLY B CA 1
ATOM 2794 C C . GLY B 1 60 ? -18.062 17.984 9.461 1 96.88 60 GLY B C 1
ATOM 2795 O O . GLY B 1 60 ? -18.391 18.734 10.383 1 96.88 60 GLY B O 1
ATOM 2796 N N . SER B 1 61 ? -18.906 17.594 8.594 1 93.81 61 SER B N 1
ATOM 2797 C CA . SER B 1 61 ? -20.219 18.203 8.477 1 93.81 61 SER B CA 1
ATOM 2798 C C . SER B 1 61 ? -21.297 17.359 9.164 1 93.81 61 SER B C 1
ATOM 2800 O O . SER B 1 61 ? -22.391 17.828 9.43 1 93.81 61 SER B O 1
ATOM 2802 N N . LYS B 1 62 ? -20.938 16.109 9.375 1 93.94 62 LYS B N 1
ATOM 2803 C CA . LYS B 1 62 ? -21.969 15.227 9.914 1 93.94 62 LYS B CA 1
ATOM 2804 C C . LYS B 1 62 ? -22.094 15.383 11.43 1 93.94 62 LYS B C 1
ATOM 2806 O O . LYS B 1 62 ? -21.094 15.594 12.117 1 93.94 62 LYS B O 1
ATOM 2811 N N . ASP B 1 63 ? -23.344 15.344 11.953 1 92.31 63 ASP B N 1
ATOM 2812 C CA . ASP B 1 63 ? -23.703 15.32 13.359 1 92.31 63 ASP B CA 1
ATOM 2813 C C . ASP B 1 63 ? -23.328 16.641 14.047 1 92.31 63 ASP B C 1
ATOM 2815 O O . ASP B 1 63 ? -22.906 16.625 15.211 1 92.31 63 ASP B O 1
ATOM 2819 N N . ILE B 1 64 ? -23.219 17.734 13.32 1 93.38 64 ILE B N 1
ATOM 2820 C CA . ILE B 1 64 ? -23.016 19.047 13.938 1 93.38 64 ILE B CA 1
ATOM 2821 C C . ILE B 1 64 ? -24.375 19.625 14.352 1 93.38 64 ILE B C 1
ATOM 2823 O O . ILE B 1 64 ? -25.375 19.406 13.672 1 93.38 64 ILE B O 1
ATOM 2827 N N . ASN B 1 65 ? -24.453 20.266 15.469 1 94 65 ASN B N 1
ATOM 2828 C CA . ASN B 1 65 ? -25.719 20.828 15.922 1 94 65 ASN B CA 1
ATOM 2829 C C . ASN B 1 65 ? -26.031 22.156 15.211 1 94 65 ASN B C 1
ATOM 2831 O O . ASN B 1 65 ? -25.203 22.656 14.453 1 94 65 ASN B O 1
ATOM 2835 N N . ASN B 1 66 ? -27.172 22.688 15.445 1 94.5 66 ASN B N 1
ATOM 2836 C CA . ASN B 1 66 ? -27.656 23.859 14.727 1 94.5 66 ASN B CA 1
ATOM 2837 C C . ASN B 1 66 ? -26.797 25.078 15.008 1 94.5 66 ASN B C 1
ATOM 2839 O O . ASN B 1 66 ? -26.547 25.891 14.117 1 94.5 66 ASN B O 1
ATOM 2843 N N . ASP B 1 67 ? -26.391 25.234 16.219 1 95.81 67 ASP B N 1
ATOM 2844 C CA . ASP B 1 67 ? -25.562 26.375 16.578 1 95.81 67 ASP B CA 1
ATOM 2845 C C . ASP B 1 67 ? -24.219 26.328 15.852 1 95.81 67 ASP B C 1
ATOM 2847 O O . ASP B 1 67 ? -23.75 27.344 15.312 1 95.81 67 ASP B O 1
ATOM 2851 N N . GLN B 1 68 ? -23.625 25.188 15.891 1 95.5 68 GLN B N 1
ATOM 2852 C CA . GLN B 1 68 ? -22.359 24.984 15.188 1 95.5 68 GLN B CA 1
ATOM 2853 C C . GLN B 1 68 ? -22.516 25.266 13.695 1 95.5 68 GLN B C 1
ATOM 2855 O O . GLN B 1 68 ? -21.688 25.938 13.094 1 95.5 68 GLN B O 1
ATOM 2860 N N . ARG B 1 69 ? -23.516 24.75 13.117 1 95.19 69 ARG B N 1
ATOM 2861 C CA . ARG B 1 69 ? -23.781 24.938 11.695 1 95.19 69 ARG B CA 1
ATOM 2862 C C . ARG B 1 69 ? -23.922 26.406 11.352 1 95.19 69 ARG B C 1
ATOM 2864 O O . ARG B 1 69 ? -23.328 26.891 10.367 1 95.19 69 ARG B O 1
ATOM 2871 N N . SER B 1 70 ? -24.719 27.078 12.148 1 96 70 SER B N 1
ATOM 2872 C CA . SER B 1 70 ? -24.922 28.516 11.914 1 96 70 SER B CA 1
ATOM 2873 C C . SER B 1 70 ? -23.609 29.281 12 1 96 70 SER B C 1
ATOM 2875 O O . SER B 1 70 ? -23.359 30.172 11.188 1 96 70 SER B O 1
ATOM 2877 N N . GLN B 1 71 ? -22.844 28.969 12.992 1 96.38 71 GLN B N 1
ATOM 2878 C CA . GLN B 1 71 ? -21.547 29.625 13.18 1 96.38 71 GLN B CA 1
ATOM 2879 C C . GLN B 1 71 ? -20.625 29.359 12 1 96.38 71 GLN B C 1
ATOM 2881 O O . GLN B 1 71 ? -19.938 30.266 11.523 1 96.38 71 GLN B O 1
ATOM 2886 N N . ILE B 1 72 ? -20.578 28.141 11.523 1 97.25 72 ILE B N 1
ATOM 2887 C CA . ILE B 1 72 ? -19.719 27.734 10.414 1 97.25 72 ILE B CA 1
ATOM 2888 C C . ILE B 1 72 ? -20.141 28.453 9.133 1 97.25 72 ILE B C 1
ATOM 2890 O O . ILE B 1 72 ? -19.312 28.953 8.383 1 97.25 72 ILE B O 1
ATOM 2894 N N . VAL B 1 73 ? -21.422 28.5 8.914 1 96.12 73 VAL B N 1
ATOM 2895 C CA . VAL B 1 73 ? -21.953 29.156 7.723 1 96.12 73 VAL B CA 1
ATOM 2896 C C . VAL B 1 73 ? -21.594 30.641 7.734 1 96.12 73 VAL B C 1
ATOM 2898 O O . VAL B 1 73 ? -21.156 31.188 6.723 1 96.12 73 VAL B O 1
ATOM 2901 N N . LYS B 1 74 ? -21.828 31.266 8.852 1 97.38 74 LYS B N 1
ATOM 2902 C CA . LYS B 1 74 ? -21.484 32.688 8.992 1 97.38 74 LYS B CA 1
ATOM 2903 C C . LYS B 1 74 ? -19.984 32.906 8.75 1 97.38 74 LYS B C 1
ATOM 2905 O O . LYS B 1 74 ? -19.609 33.844 8.039 1 97.38 74 LYS B O 1
ATOM 2910 N N . GLU B 1 75 ? -19.188 32.062 9.375 1 97.94 75 GLU B N 1
ATOM 2911 C CA . GLU B 1 75 ? -17.734 32.156 9.211 1 97.94 75 GLU B CA 1
ATOM 2912 C C . GLU B 1 75 ? -17.328 31.969 7.75 1 97.94 75 GLU B C 1
ATOM 2914 O O . GLU B 1 75 ? -16.516 32.75 7.227 1 97.94 75 GLU B O 1
ATOM 2919 N N . HIS B 1 76 ? -17.906 31.031 7.055 1 97.06 76 HIS B N 1
ATOM 2920 C CA . HIS B 1 76 ? -17.578 30.766 5.66 1 97.06 76 HIS B CA 1
ATOM 2921 C C . HIS B 1 76 ? -18.047 31.891 4.754 1 97.06 76 HIS B C 1
ATOM 2923 O O . HIS B 1 76 ? -17.406 32.188 3.744 1 97.06 76 HIS B O 1
ATOM 2929 N N . LYS B 1 77 ? -19.172 32.469 5.051 1 97.12 77 LYS B N 1
ATOM 2930 C CA . LYS B 1 77 ? -19.641 33.625 4.285 1 97.12 77 LYS B CA 1
ATOM 2931 C C . LYS B 1 77 ? -18.641 34.781 4.352 1 97.12 77 LYS B C 1
ATOM 2933 O O . LYS B 1 77 ? -18.438 35.469 3.361 1 97.12 77 LYS B O 1
ATOM 2938 N N . SER B 1 78 ? -18.047 34.938 5.453 1 97.62 78 SER B N 1
ATOM 2939 C CA . SER B 1 78 ? -17.125 36.031 5.688 1 97.62 78 SER B CA 1
ATOM 2940 C C . SER B 1 78 ? -15.766 35.781 5.031 1 97.62 78 SER B C 1
ATOM 2942 O O . SER B 1 78 ? -15.141 36.688 4.504 1 97.62 78 SER B O 1
ATOM 2944 N N . PHE B 1 79 ? -15.289 34.531 5.09 1 97.88 79 PHE B N 1
ATOM 2945 C CA . PHE B 1 79 ? -13.883 34.312 4.75 1 97.88 79 PHE B CA 1
ATOM 2946 C C . PHE B 1 79 ? -13.766 33.375 3.557 1 97.88 79 PHE B C 1
ATOM 2948 O O . PHE B 1 79 ? -12.734 33.344 2.885 1 97.88 79 PHE B O 1
ATOM 2955 N N . GLY B 1 80 ? -14.758 32.438 3.314 1 97.75 80 GLY B N 1
ATOM 2956 C CA . GLY B 1 80 ? -14.781 31.547 2.168 1 97.75 80 GLY B CA 1
ATOM 2957 C C . GLY B 1 80 ? -13.711 30.484 2.217 1 97.75 80 GLY B C 1
ATOM 2958 O O . GLY B 1 80 ? -13.273 29.984 1.176 1 97.75 80 GLY B O 1
ATOM 2959 N N . ASP B 1 81 ? -13.281 30.203 3.398 1 98.5 81 ASP B N 1
ATOM 2960 C CA . ASP B 1 81 ? -12.086 29.375 3.473 1 98.5 81 ASP B CA 1
ATOM 2961 C C . ASP B 1 81 ? -12.367 28.078 4.219 1 98.5 81 ASP B C 1
ATOM 2963 O O . ASP B 1 81 ? -11.445 27.422 4.715 1 98.5 81 ASP B O 1
ATOM 2967 N N . ILE B 1 82 ? -13.648 27.688 4.355 1 98.44 82 ILE B N 1
ATOM 2968 C CA . ILE B 1 82 ? -14 26.453 5.055 1 98.44 82 ILE B CA 1
ATOM 2969 C C . ILE B 1 82 ? -14.469 25.391 4.051 1 98.44 82 ILE B C 1
ATOM 2971 O O . ILE B 1 82 ? -15.273 25.688 3.168 1 98.44 82 ILE B O 1
ATOM 2975 N N . LEU B 1 83 ? -13.906 24.234 4.074 1 98.19 83 LEU B N 1
ATOM 2976 C CA . LEU B 1 83 ? -14.359 23.062 3.334 1 98.19 83 LEU B CA 1
ATOM 2977 C C . LEU B 1 83 ? -15.023 22.047 4.266 1 98.19 83 LEU B C 1
ATOM 2979 O O . LEU B 1 83 ? -14.375 21.516 5.168 1 98.19 83 LEU B O 1
ATOM 2983 N N . LEU B 1 84 ? -16.297 21.828 4.051 1 97.56 84 LEU B N 1
ATOM 2984 C CA . LEU B 1 84 ? -17.031 20.812 4.801 1 97.56 84 LEU B CA 1
ATOM 2985 C C . LEU B 1 84 ? -16.938 19.453 4.109 1 97.56 84 LEU B C 1
ATOM 2987 O O . LEU B 1 84 ? -17.156 19.359 2.9 1 97.56 84 LEU B O 1
ATOM 2991 N N . VAL B 1 85 ? -16.531 18.453 4.891 1 96.88 85 VAL B N 1
ATOM 2992 C CA . VAL B 1 85 ? -16.469 17.094 4.34 1 96.88 85 VAL B CA 1
ATOM 2993 C C . VAL B 1 85 ? -17.469 16.203 5.062 1 96.88 85 VAL B C 1
ATOM 2995 O O . VAL B 1 85 ? -17.75 16.391 6.246 1 96.88 85 VAL B O 1
ATOM 2998 N N . PRO B 1 86 ? -18.016 15.195 4.379 1 94.38 86 PRO B N 1
ATOM 2999 C CA . PRO B 1 86 ? -19.094 14.367 4.922 1 94.38 86 PRO B CA 1
ATOM 3000 C C . PRO B 1 86 ? -18.594 13.312 5.91 1 94.38 86 PRO B C 1
ATOM 3002 O O . PRO B 1 86 ? -18.656 12.117 5.625 1 94.38 86 PRO B O 1
ATOM 3005 N N . THR B 1 87 ? -18.203 13.68 7.047 1 95.12 87 THR B N 1
ATOM 3006 C CA . THR B 1 87 ? -17.781 12.797 8.125 1 95.12 87 THR B CA 1
ATOM 3007 C C . THR B 1 87 ? -18.094 13.406 9.484 1 95.12 87 THR B C 1
ATOM 3009 O O . THR B 1 87 ? -18.297 14.617 9.602 1 95.12 87 THR B O 1
ATOM 3012 N N . VAL B 1 88 ? -18.281 12.508 10.461 1 93.62 88 VAL B N 1
ATOM 3013 C CA . VAL B 1 88 ? -18.391 12.984 11.836 1 93.62 88 VAL B CA 1
ATOM 3014 C C . VAL B 1 88 ? -17.031 13.477 12.328 1 93.62 88 VAL B C 1
ATOM 3016 O O . VAL B 1 88 ? -16.016 12.812 12.141 1 93.62 88 VAL B O 1
ATOM 3019 N N . ASP B 1 89 ? -17 14.633 12.883 1 92.56 89 ASP B N 1
ATOM 3020 C CA . ASP B 1 89 ? -15.742 15.273 13.258 1 92.56 89 ASP B CA 1
ATOM 3021 C C . ASP B 1 89 ? -15.234 14.75 14.602 1 92.56 89 ASP B C 1
ATOM 3023 O O . ASP B 1 89 ? -15.289 15.445 15.609 1 92.56 89 ASP B O 1
ATOM 3027 N N . THR B 1 90 ? -14.711 13.602 14.633 1 89 90 THR B N 1
ATOM 3028 C CA . THR B 1 90 ? -14.094 12.961 15.789 1 89 90 THR B CA 1
ATOM 3029 C C . THR B 1 90 ? -12.711 12.43 15.43 1 89 90 THR B C 1
ATOM 3031 O O . THR B 1 90 ? -12.367 12.305 14.25 1 89 90 THR B O 1
ATOM 3034 N N . TYR B 1 91 ? -11.984 12.242 16.422 1 85.31 91 TYR B N 1
ATOM 3035 C CA . TYR B 1 91 ? -10.648 11.695 16.188 1 85.31 91 TYR B CA 1
ATOM 3036 C C . TYR B 1 91 ? -10.727 10.344 15.492 1 85.31 91 TYR B C 1
ATOM 3038 O O . TYR B 1 91 ? -9.891 10.023 14.648 1 85.31 91 TYR B O 1
ATOM 3046 N N . ALA B 1 92 ? -11.703 9.578 15.781 1 88.31 92 ALA B N 1
ATOM 3047 C CA . ALA B 1 92 ? -11.867 8.25 15.203 1 88.31 92 ALA B CA 1
ATOM 3048 C C . ALA B 1 92 ? -12.062 8.336 13.695 1 88.31 92 ALA B C 1
ATOM 3050 O O . ALA B 1 92 ? -11.75 7.387 12.969 1 88.31 92 ALA B O 1
ATOM 3051 N N . ASN B 1 93 ? -12.461 9.516 13.258 1 94.19 93 ASN B N 1
ATOM 3052 C CA . ASN B 1 93 ? -12.758 9.672 11.836 1 94.19 93 ASN B CA 1
ATOM 3053 C C . ASN B 1 93 ? -11.75 10.586 11.148 1 94.19 93 ASN B C 1
ATOM 3055 O O . ASN B 1 93 ? -12.016 11.094 10.055 1 94.19 93 ASN B O 1
ATOM 3059 N N . LEU B 1 94 ? -10.672 10.773 11.781 1 96.06 94 LEU B N 1
ATOM 3060 C CA . LEU B 1 94 ? -9.695 11.727 11.266 1 96.06 94 LEU B CA 1
ATOM 3061 C C . LEU B 1 94 ? -9.148 11.266 9.914 1 96.06 94 LEU B C 1
ATOM 3063 O O . LEU B 1 94 ? -8.992 12.07 8.992 1 96.06 94 LEU B O 1
ATOM 3067 N N . SER B 1 95 ? -8.883 9.961 9.797 1 97.5 95 SER B N 1
ATOM 3068 C CA . SER B 1 95 ? -8.375 9.438 8.539 1 97.5 95 SER B CA 1
ATOM 3069 C C . SER B 1 95 ? -9.406 9.586 7.418 1 97.5 95 SER B C 1
ATOM 3071 O O . SER B 1 95 ? -9.047 9.922 6.285 1 97.5 95 SER B O 1
ATOM 3073 N N . LEU B 1 96 ? -10.617 9.344 7.742 1 98.12 96 LEU B N 1
ATOM 3074 C CA . LEU B 1 96 ? -11.68 9.539 6.758 1 98.12 96 LEU B CA 1
ATOM 3075 C C . LEU B 1 96 ? -11.797 11 6.359 1 98.12 96 LEU B C 1
ATOM 3077 O O . LEU B 1 96 ? -12 11.32 5.188 1 98.12 96 LEU B O 1
ATOM 3081 N N . LYS B 1 97 ? -11.695 11.844 7.301 1 98.25 97 LYS B N 1
ATOM 3082 C CA . LYS B 1 97 ? -11.711 13.281 7.039 1 98.25 97 LYS B CA 1
ATOM 3083 C C . LYS B 1 97 ? -10.602 13.68 6.07 1 98.25 97 LYS B C 1
ATOM 3085 O O . LYS B 1 97 ? -10.836 14.43 5.121 1 98.25 97 LYS B O 1
ATOM 3090 N N . VAL B 1 98 ? -9.406 13.18 6.293 1 98.75 98 VAL B N 1
ATOM 3091 C CA . VAL B 1 98 ? -8.258 13.445 5.426 1 98.75 98 VAL B CA 1
ATOM 3092 C C . VAL B 1 98 ? -8.539 12.891 4.027 1 98.75 98 VAL B C 1
ATOM 3094 O O . VAL B 1 98 ? -8.336 13.586 3.029 1 98.75 98 VAL B O 1
ATOM 3097 N N . LEU B 1 99 ? -9.031 11.688 3.949 1 98.81 99 LEU B N 1
ATOM 3098 C CA . LEU B 1 99 ? -9.328 11.07 2.66 1 98.81 99 LEU B CA 1
ATOM 3099 C C . LEU B 1 99 ? -10.336 11.906 1.879 1 98.81 99 LEU B C 1
ATOM 3101 O O . LEU B 1 99 ? -10.109 12.219 0.709 1 98.81 99 LEU B O 1
ATOM 3105 N N . ARG B 1 100 ? -11.43 12.281 2.514 1 98.62 100 ARG B N 1
ATOM 3106 C CA . ARG B 1 100 ? -12.477 13.055 1.847 1 98.62 100 ARG B CA 1
ATOM 3107 C C . ARG B 1 100 ? -11.945 14.414 1.399 1 98.62 100 ARG B C 1
ATOM 3109 O O . ARG B 1 100 ? -12.312 14.906 0.33 1 98.62 100 ARG B O 1
ATOM 3116 N N . SER B 1 101 ? -11.133 14.961 2.209 1 98.69 101 SER B N 1
ATOM 3117 C CA . SER B 1 101 ? -10.531 16.234 1.842 1 98.69 101 SER B CA 1
ATOM 3118 C C . SER B 1 101 ? -9.656 16.109 0.597 1 98.69 101 SER B C 1
ATOM 3120 O O . SER B 1 101 ? -9.742 16.922 -0.315 1 98.69 101 SER B O 1
ATOM 3122 N N . PHE B 1 102 ? -8.805 15.055 0.607 1 98.88 102 PHE B N 1
ATOM 3123 C CA . PHE B 1 102 ? -7.969 14.797 -0.56 1 98.88 102 PHE B CA 1
ATOM 3124 C C . PHE B 1 102 ? -8.82 14.609 -1.808 1 98.88 102 PHE B C 1
ATOM 3126 O O . PHE B 1 102 ? -8.508 15.156 -2.869 1 98.88 102 PHE B O 1
ATOM 3133 N N . GLN B 1 103 ? -9.875 13.898 -1.695 1 98.62 103 GLN B N 1
ATOM 3134 C CA . GLN B 1 103 ? -10.758 13.625 -2.826 1 98.62 103 GLN B CA 1
ATOM 3135 C C . GLN B 1 103 ? -11.406 14.906 -3.34 1 98.62 103 GLN B C 1
ATOM 3137 O O . GLN B 1 103 ? -11.469 15.133 -4.551 1 98.62 103 GLN B O 1
ATOM 3142 N N . GLU B 1 104 ? -11.844 15.734 -2.434 1 97.94 104 GLU B N 1
ATOM 3143 C CA . GLU B 1 104 ? -12.508 16.984 -2.818 1 97.94 104 GLU B CA 1
ATOM 3144 C C . GLU B 1 104 ? -11.555 17.922 -3.543 1 97.94 104 GLU B C 1
ATOM 3146 O O . GLU B 1 104 ? -11.836 18.375 -4.652 1 97.94 104 GLU B O 1
ATOM 3151 N N . VAL B 1 105 ? -10.406 18.172 -3.023 1 98.31 105 VAL B N 1
ATOM 3152 C CA . VAL B 1 105 ? -9.5 19.141 -3.621 1 98.31 105 VAL B CA 1
ATOM 3153 C C . VAL B 1 105 ? -8.93 18.578 -4.926 1 98.31 105 VAL B C 1
ATOM 3155 O O . VAL B 1 105 ? -8.68 19.344 -5.871 1 98.31 105 VAL B O 1
ATOM 3158 N N . ASN B 1 106 ? -8.688 17.266 -4.918 1 98.25 106 ASN B N 1
ATOM 3159 C CA . ASN B 1 106 ? -8.195 16.625 -6.133 1 98.25 106 ASN B CA 1
ATOM 3160 C C . ASN B 1 106 ? -9.188 16.781 -7.285 1 98.25 106 ASN B C 1
ATOM 3162 O O . ASN B 1 106 ? -8.789 16.859 -8.445 1 98.25 106 ASN B O 1
ATOM 3166 N N . SER B 1 107 ? -10.438 16.844 -6.988 1 97.31 107 SER B N 1
ATOM 3167 C CA . SER B 1 107 ? -11.484 16.891 -8.008 1 97.31 107 SER B CA 1
ATOM 3168 C C . SER B 1 107 ? -11.68 18.312 -8.516 1 97.31 107 SER B C 1
ATOM 3170 O O . SER B 1 107 ? -12.07 18.516 -9.672 1 97.31 107 SER B O 1
ATOM 3172 N N . ILE B 1 108 ? -11.344 19.328 -7.738 1 96.31 108 ILE B N 1
ATOM 3173 C CA . ILE B 1 108 ? -11.758 20.688 -8.047 1 96.31 108 ILE B CA 1
ATOM 3174 C C . ILE B 1 108 ? -10.555 21.516 -8.484 1 96.31 108 ILE B C 1
ATOM 3176 O O . ILE B 1 108 ? -10.688 22.453 -9.273 1 96.31 108 ILE B O 1
ATOM 3180 N N . TYR B 1 109 ? -9.375 21.109 -8.047 1 97.88 109 TYR B N 1
ATOM 3181 C CA . TYR B 1 109 ? -8.219 21.969 -8.273 1 97.88 109 TYR B CA 1
ATOM 3182 C C . TYR B 1 109 ? -7.086 21.203 -8.938 1 97.88 109 TYR B C 1
ATOM 3184 O O . TYR B 1 109 ? -7.027 19.969 -8.852 1 97.88 109 TYR B O 1
ATOM 3192 N N . ASP B 1 110 ? -6.273 21.984 -9.609 1 97.94 110 ASP B N 1
ATOM 3193 C CA . ASP B 1 110 ? -4.938 21.531 -9.992 1 97.94 110 ASP B CA 1
ATOM 3194 C C . ASP B 1 110 ? -3.869 22.156 -9.094 1 97.94 110 ASP B C 1
ATOM 3196 O O . ASP B 1 110 ? -3.953 23.344 -8.758 1 97.94 110 ASP B O 1
ATOM 3200 N N . PHE B 1 111 ? -2.994 21.406 -8.672 1 98.56 111 PHE B N 1
ATOM 3201 C CA . PHE B 1 111 ? -1.942 21.906 -7.797 1 98.56 111 PHE B CA 1
ATOM 3202 C C . PHE B 1 111 ? -0.685 21.047 -7.918 1 98.56 111 PHE B C 1
ATOM 3204 O O . PHE B 1 111 ? -0.725 19.953 -8.469 1 98.56 111 PHE B O 1
ATOM 3211 N N . LYS B 1 112 ? 0.417 21.562 -7.402 1 98.56 112 LYS B N 1
ATOM 3212 C CA . LYS B 1 112 ? 1.678 20.828 -7.418 1 98.56 112 LYS B CA 1
ATOM 3213 C C . LYS B 1 112 ? 1.923 20.125 -6.082 1 98.56 112 LYS B C 1
ATOM 3215 O O . LYS B 1 112 ? 2.314 18.953 -6.047 1 98.56 112 LYS B O 1
ATOM 3220 N N . TYR B 1 113 ? 1.644 20.875 -4.973 1 98.81 113 TYR B N 1
ATOM 3221 C CA . TYR B 1 113 ? 1.878 20.359 -3.633 1 98.81 113 TYR B CA 1
ATOM 3222 C C . TYR B 1 113 ? 0.629 20.484 -2.77 1 98.81 113 TYR B C 1
ATOM 3224 O O . TYR B 1 113 ? -0.11 21.469 -2.885 1 98.81 113 TYR B O 1
ATOM 3232 N N . LEU B 1 114 ? 0.439 19.531 -1.97 1 98.94 114 LEU B N 1
ATOM 3233 C CA . LEU B 1 114 ? -0.539 19.609 -0.891 1 98.94 114 LEU B CA 1
ATOM 3234 C C . LEU B 1 114 ? 0.148 19.562 0.47 1 98.94 114 LEU B C 1
ATOM 3236 O O . LEU B 1 114 ? 0.975 18.688 0.723 1 98.94 114 LEU B O 1
ATOM 3240 N N . ILE B 1 115 ? -0.147 20.5 1.285 1 98.94 115 ILE B N 1
ATOM 3241 C CA . ILE B 1 115 ? 0.35 20.562 2.654 1 98.94 115 ILE B CA 1
ATOM 3242 C C . ILE B 1 115 ? -0.779 20.234 3.629 1 98.94 115 ILE B C 1
ATOM 3244 O O . ILE B 1 115 ? -1.789 20.938 3.68 1 98.94 115 ILE B O 1
ATOM 3248 N N . LYS B 1 116 ? -0.659 19.141 4.266 1 98.94 116 LYS B N 1
ATOM 3249 C CA . LYS B 1 116 ? -1.574 18.828 5.359 1 98.94 116 LYS B CA 1
ATOM 3250 C C . LYS B 1 116 ? -1.04 19.359 6.691 1 98.94 116 LYS B C 1
ATOM 3252 O O . LYS B 1 116 ? 0.129 19.141 7.02 1 98.94 116 LYS B O 1
ATOM 3257 N N . THR B 1 117 ? -1.849 20.047 7.434 1 98.69 117 THR B N 1
ATOM 3258 C CA . THR B 1 117 ? -1.449 20.547 8.742 1 98.69 117 THR B CA 1
ATOM 3259 C C . THR B 1 117 ? -2.654 20.656 9.672 1 98.69 117 THR B C 1
ATOM 3261 O O . THR B 1 117 ? -3.746 20.188 9.336 1 98.69 117 THR B O 1
ATOM 3264 N N . ASP B 1 118 ? -2.445 21.141 10.922 1 97.81 118 ASP B N 1
ATOM 3265 C CA . ASP B 1 118 ? -3.492 21.266 11.93 1 97.81 118 ASP B CA 1
ATOM 3266 C C . ASP B 1 118 ? -3.721 22.734 12.305 1 97.81 118 ASP B C 1
ATOM 3268 O O . ASP B 1 118 ? -2.908 23.594 11.977 1 97.81 118 ASP B O 1
ATOM 3272 N N . ASP B 1 119 ? -4.785 22.938 13.008 1 98.38 119 ASP B N 1
ATOM 3273 C CA . ASP B 1 119 ? -5.148 24.312 13.328 1 98.38 119 ASP B CA 1
ATOM 3274 C C . ASP B 1 119 ? -4.375 24.812 14.539 1 98.38 119 ASP B C 1
ATOM 3276 O O . ASP B 1 119 ? -4.625 25.922 15.031 1 98.38 119 ASP B O 1
ATOM 3280 N N . ASP B 1 120 ? -3.414 23.984 15.008 1 97.44 120 ASP B N 1
ATOM 3281 C CA . ASP B 1 120 ? -2.504 24.422 16.062 1 97.44 120 ASP B CA 1
ATOM 3282 C C . ASP B 1 120 ? -1.052 24.344 15.594 1 97.44 120 ASP B C 1
ATOM 3284 O O . ASP B 1 120 ? -0.144 24.156 16.406 1 97.44 120 ASP B O 1
ATOM 3288 N N . THR B 1 121 ? -0.874 24.453 14.336 1 98 121 THR B N 1
ATOM 3289 C CA . THR B 1 121 ? 0.467 24.391 13.766 1 98 121 THR B CA 1
ATOM 3290 C C . THR B 1 121 ? 0.874 25.75 13.188 1 98 121 THR B C 1
ATOM 3292 O O . THR B 1 121 ? 0.092 26.391 12.477 1 98 121 THR B O 1
ATOM 3295 N N . PHE B 1 122 ? 2.037 26.219 13.539 1 97.81 122 PHE B N 1
ATOM 3296 C CA . PHE B 1 122 ? 2.65 27.391 12.906 1 97.81 122 PHE B CA 1
ATOM 3297 C C . PHE B 1 122 ? 3.389 26.984 11.641 1 97.81 122 PHE B C 1
ATOM 3299 O O . PHE B 1 122 ? 4.301 26.156 11.68 1 97.81 122 PHE B O 1
ATOM 3306 N N . LEU B 1 123 ? 3.029 27.5 10.57 1 98.44 123 LEU B N 1
ATOM 3307 C CA . LEU B 1 123 ? 3.775 27.344 9.328 1 98.44 123 LEU B CA 1
ATOM 3308 C C . LEU B 1 123 ? 4.629 28.578 9.039 1 98.44 123 LEU B C 1
ATOM 3310 O O . LEU B 1 123 ? 4.105 29.688 8.938 1 98.44 123 LEU B O 1
ATOM 3314 N N . HIS B 1 124 ? 5.895 28.375 8.961 1 98.06 124 HIS B N 1
ATOM 3315 C CA . HIS B 1 124 ? 6.809 29.422 8.547 1 98.06 124 HIS B CA 1
ATOM 3316 C C . HIS B 1 124 ? 6.805 29.594 7.031 1 98.06 124 HIS B C 1
ATOM 3318 O O . HIS B 1 124 ? 7.719 29.125 6.348 1 98.06 124 HIS B O 1
ATOM 3324 N N . VAL B 1 125 ? 5.969 30.438 6.582 1 98 125 VAL B N 1
ATOM 3325 C CA . V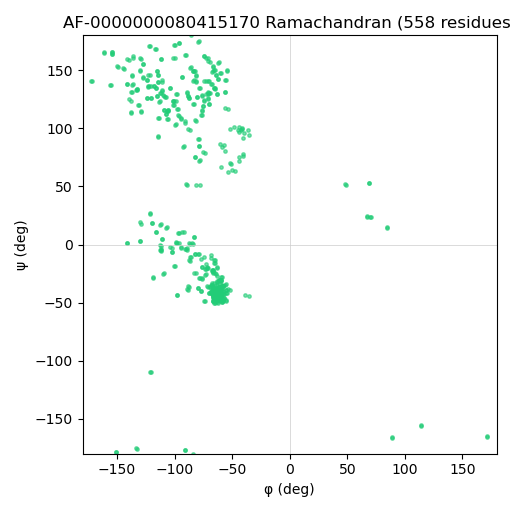AL B 1 125 ? 5.609 30.5 5.168 1 98 125 VAL B CA 1
ATOM 3326 C C . VAL B 1 125 ? 6.832 30.906 4.344 1 98 125 VAL B C 1
ATOM 3328 O O . VAL B 1 125 ? 7.051 30.375 3.25 1 98 125 VAL B O 1
ATOM 3331 N N . GLN B 1 126 ? 7.621 31.781 4.836 1 95.75 126 GLN B N 1
ATOM 3332 C CA . GLN B 1 126 ? 8.805 32.219 4.105 1 95.75 126 GLN B CA 1
ATOM 3333 C C . GLN B 1 126 ? 9.781 31.047 3.902 1 95.75 126 GLN B C 1
ATOM 3335 O O . GLN B 1 126 ? 10.281 30.844 2.797 1 95.75 126 GLN B O 1
ATOM 3340 N N . GLU B 1 127 ? 10.031 30.312 4.973 1 97.31 127 GLU B N 1
ATOM 3341 C CA . GLU B 1 127 ? 10.922 29.156 4.875 1 97.31 127 GLU B CA 1
ATOM 3342 C C . GLU B 1 127 ? 10.305 28.078 4 1 97.31 127 GLU B C 1
ATOM 3344 O O . GLU B 1 127 ? 11.016 27.391 3.26 1 97.31 127 GLU B O 1
ATOM 3349 N N . LEU B 1 128 ? 9.023 27.922 4.113 1 98.19 128 LEU B N 1
ATOM 3350 C CA . LEU B 1 128 ? 8.289 26.953 3.314 1 98.19 128 LEU B CA 1
ATOM 3351 C C . LEU B 1 128 ? 8.422 27.25 1.825 1 98.19 128 LEU B C 1
ATOM 3353 O O . LEU B 1 128 ? 8.719 26.359 1.027 1 98.19 128 LEU B O 1
ATOM 3357 N N . LYS B 1 129 ? 8.203 28.5 1.478 1 97.69 129 LYS B N 1
ATOM 3358 C CA . LYS B 1 129 ? 8.289 28.922 0.08 1 97.69 129 LYS B CA 1
ATOM 3359 C C . LYS B 1 129 ? 9.68 28.656 -0.486 1 97.69 129 LYS B C 1
ATOM 3361 O O . LYS B 1 129 ? 9.82 28.172 -1.605 1 97.69 129 LYS B O 1
ATOM 3366 N N . LYS B 1 130 ? 10.68 28.984 0.261 1 97.19 130 LYS B N 1
ATOM 3367 C CA . LYS B 1 130 ? 12.055 28.734 -0.16 1 97.19 130 LYS B CA 1
ATOM 3368 C C . LYS B 1 130 ? 12.297 27.25 -0.389 1 97.19 130 LYS B C 1
ATOM 3370 O O . LYS B 1 130 ? 12.891 26.859 -1.398 1 97.19 130 LYS B O 1
ATOM 3375 N N . ALA B 1 131 ? 11.859 26.484 0.501 1 97.88 131 ALA B N 1
ATOM 3376 C CA . ALA B 1 131 ? 12.109 25.031 0.461 1 97.88 131 ALA B CA 1
ATOM 3377 C C . ALA B 1 131 ? 11.375 24.391 -0.705 1 97.88 131 ALA B C 1
ATOM 3379 O O . ALA B 1 131 ? 11.93 23.516 -1.388 1 97.88 131 ALA B O 1
ATOM 3380 N N . ILE B 1 132 ? 10.164 24.75 -0.95 1 97.75 132 ILE B N 1
ATOM 3381 C CA . ILE B 1 132 ? 9.312 24.141 -1.96 1 97.75 132 ILE B CA 1
ATOM 3382 C C . ILE B 1 132 ? 9.875 24.422 -3.352 1 97.75 132 ILE B C 1
ATOM 3384 O O . ILE B 1 132 ? 9.773 23.578 -4.246 1 97.75 132 ILE B O 1
ATOM 3388 N N . ARG B 1 133 ? 10.469 25.531 -3.525 1 96.25 133 ARG B N 1
ATOM 3389 C CA . ARG B 1 133 ? 11.047 25.891 -4.812 1 96.25 133 ARG B CA 1
ATOM 3390 C C . ARG B 1 133 ? 12.109 24.875 -5.242 1 96.25 133 ARG B C 1
ATOM 3392 O O . ARG B 1 133 ? 12.289 24.641 -6.438 1 96.25 133 ARG B O 1
ATOM 3399 N N . LEU B 1 134 ? 12.719 24.266 -4.277 1 96.94 134 LEU B N 1
ATOM 3400 C CA . LEU B 1 134 ? 13.828 23.359 -4.562 1 96.94 134 LEU B CA 1
ATOM 3401 C C . LEU B 1 134 ? 13.375 21.906 -4.465 1 96.94 134 LEU B C 1
ATOM 3403 O O . LEU B 1 134 ? 14.141 21 -4.797 1 96.94 134 LEU B O 1
ATOM 3407 N N . ALA B 1 135 ? 12.18 21.672 -4.109 1 98 135 ALA B N 1
ATOM 3408 C CA . ALA B 1 135 ? 11.703 20.328 -3.82 1 98 135 ALA B CA 1
ATOM 3409 C C . ALA B 1 135 ? 11.328 19.594 -5.102 1 98 135 ALA B C 1
ATOM 3411 O O . ALA B 1 135 ? 10.906 20.203 -6.082 1 98 135 ALA B O 1
ATOM 3412 N N . PRO B 1 136 ? 11.5 18.219 -5.07 1 98 136 PRO B N 1
ATOM 3413 C CA . PRO B 1 136 ? 10.992 17.438 -6.203 1 98 136 PRO B CA 1
ATOM 3414 C C . PRO B 1 136 ? 9.516 17.688 -6.484 1 98 136 PRO B C 1
ATOM 3416 O O . PRO B 1 136 ? 8.742 17.953 -5.559 1 98 136 PRO B O 1
ATOM 3419 N N . LYS B 1 137 ? 9.148 17.562 -7.738 1 97.69 137 LYS B N 1
ATOM 3420 C CA . LYS B 1 137 ? 7.801 17.969 -8.141 1 97.69 137 LYS B CA 1
ATOM 3421 C C . LYS B 1 137 ? 6.895 16.75 -8.312 1 97.69 137 LYS B C 1
ATOM 3423 O O . LYS B 1 137 ? 5.695 16.891 -8.555 1 97.69 137 LYS B O 1
ATOM 3428 N N . GLN B 1 138 ? 7.504 15.609 -8.211 1 98.06 138 GLN B N 1
ATOM 3429 C CA . GLN B 1 138 ? 6.723 14.383 -8.375 1 98.06 138 GLN B CA 1
ATOM 3430 C C . GLN B 1 138 ? 7.109 13.344 -7.332 1 98.06 138 GLN B C 1
ATOM 3432 O O . GLN B 1 138 ? 8.266 13.281 -6.902 1 98.06 138 GLN B O 1
ATOM 3437 N N . PHE B 1 139 ? 6.113 12.602 -6.941 1 98.31 139 PHE B N 1
ATOM 3438 C CA . PHE B 1 139 ? 6.273 11.461 -6.043 1 98.31 139 PHE B CA 1
ATOM 3439 C C . PHE B 1 139 ? 7.121 11.844 -4.836 1 98.31 139 PHE B C 1
ATOM 3441 O O . PHE B 1 139 ? 8.094 11.156 -4.508 1 98.31 139 PHE B O 1
ATOM 3448 N N . LEU B 1 140 ? 6.703 12.938 -4.207 1 98.81 140 LEU B N 1
ATOM 3449 C CA . LEU B 1 140 ? 7.371 13.438 -3.008 1 98.81 140 LEU B CA 1
ATOM 3450 C C . LEU B 1 140 ? 6.465 13.32 -1.789 1 98.81 140 LEU B C 1
ATOM 3452 O O . LEU B 1 140 ? 5.309 13.75 -1.825 1 98.81 140 LEU B O 1
ATOM 3456 N N . TYR B 1 141 ? 6.906 12.656 -0.823 1 98.88 141 TYR B N 1
ATOM 3457 C CA . TYR B 1 141 ? 6.375 12.625 0.536 1 98.88 141 TYR B CA 1
ATOM 3458 C C . TYR B 1 141 ? 7.363 13.242 1.519 1 98.88 141 TYR B C 1
ATOM 3460 O O . TYR B 1 141 ? 8.414 12.664 1.801 1 98.88 141 TYR B O 1
ATOM 3468 N N . TRP B 1 142 ? 7.016 14.469 2.039 1 98.88 142 TRP B N 1
ATOM 3469 C CA . TRP B 1 142 ? 7.98 15.328 2.725 1 98.88 142 TRP B CA 1
ATOM 3470 C C . TRP B 1 142 ? 7.492 15.68 4.125 1 98.88 142 TRP B C 1
ATOM 3472 O O . TRP B 1 142 ? 6.355 16.125 4.301 1 98.88 142 TRP B O 1
ATOM 3482 N N . GLY B 1 143 ? 8.312 15.43 5.137 1 98.56 143 GLY B N 1
ATOM 3483 C CA . GLY B 1 143 ? 8.023 15.711 6.531 1 98.56 143 GLY B CA 1
ATOM 3484 C C . GLY B 1 143 ? 9.047 15.125 7.484 1 98.56 143 GLY B C 1
ATOM 3485 O O . GLY B 1 143 ? 10.188 14.875 7.098 1 98.56 143 GLY B O 1
ATOM 3486 N N . TYR B 1 144 ? 8.719 15.078 8.703 1 98 144 TYR B N 1
ATOM 3487 C CA . TYR B 1 144 ? 9.531 14.43 9.727 1 98 144 TYR B CA 1
ATOM 3488 C C . TYR B 1 144 ? 9.047 13.008 9.992 1 98 144 TYR B C 1
ATOM 3490 O O . TYR B 1 144 ? 7.996 12.812 10.609 1 98 144 TYR B O 1
ATOM 3498 N N . PHE B 1 145 ? 9.883 12.031 9.586 1 97.56 145 PHE B N 1
ATOM 3499 C CA . PHE B 1 145 ? 9.391 10.656 9.539 1 97.56 145 PHE B CA 1
ATOM 3500 C C . PHE B 1 145 ? 9.719 9.922 10.836 1 97.56 145 PHE B C 1
ATOM 3502 O O . PHE B 1 145 ? 10.75 10.18 11.461 1 97.56 145 PHE B O 1
ATOM 3509 N N . SER B 1 146 ? 8.789 9.094 11.18 1 95.25 146 SER B N 1
ATOM 3510 C CA . SER B 1 146 ? 9 8.086 12.219 1 95.25 146 SER B CA 1
ATOM 3511 C C . SER B 1 146 ? 8.859 6.676 11.656 1 95.25 146 SER B C 1
ATOM 3513 O O . SER B 1 146 ? 7.949 6.406 10.867 1 95.25 146 SER B O 1
ATOM 3515 N N . GLY B 1 147 ? 9.758 5.812 12.039 1 92.31 147 GLY B N 1
ATOM 3516 C CA . GLY B 1 147 ? 9.688 4.414 11.648 1 92.31 147 GLY B CA 1
ATOM 3517 C C . GLY B 1 147 ? 9.828 3.457 12.82 1 92.31 147 GLY B C 1
ATOM 3518 O O . GLY B 1 147 ? 9.773 2.238 12.641 1 92.31 147 GLY B O 1
ATOM 3519 N N . THR B 1 148 ? 9.93 3.99 13.984 1 91.69 148 THR B N 1
ATOM 3520 C CA . THR B 1 148 ? 10.195 3.15 15.141 1 91.69 148 THR B CA 1
ATOM 3521 C C . THR B 1 148 ? 8.992 3.119 16.078 1 91.69 148 THR B C 1
ATOM 3523 O O . THR B 1 148 ? 9 2.414 17.094 1 91.69 148 THR B O 1
ATOM 3526 N N . ALA B 1 149 ? 8 3.83 15.695 1 90 149 ALA B N 1
ATOM 3527 C CA . ALA B 1 149 ? 6.84 3.926 16.578 1 90 149 ALA B CA 1
ATOM 3528 C C . ALA B 1 149 ? 6.145 2.576 16.719 1 90 149 ALA B C 1
ATOM 3530 O O . ALA B 1 149 ? 5.902 1.89 15.727 1 90 149 ALA B O 1
ATOM 3531 N N . ARG B 1 150 ? 5.824 2.264 17.906 1 89.69 150 ARG B N 1
ATOM 3532 C CA . ARG B 1 150 ? 5.082 1.036 18.172 1 89.69 150 ARG B CA 1
ATOM 3533 C C . ARG B 1 150 ? 3.578 1.265 18.047 1 89.69 150 ARG B C 1
ATOM 3535 O O . ARG B 1 150 ? 3.086 2.365 18.297 1 89.69 150 ARG B O 1
ATOM 3542 N N . VAL B 1 151 ? 2.955 0.208 17.703 1 91.69 151 VAL B N 1
ATOM 3543 C CA . VAL B 1 151 ? 1.507 0.287 17.547 1 91.69 151 VAL B CA 1
ATOM 3544 C C . VAL B 1 151 ? 0.837 0.429 18.906 1 91.69 151 VAL B C 1
ATOM 3546 O O . VAL B 1 151 ? 1.127 -0.336 19.828 1 91.69 151 VAL B O 1
ATOM 3549 N N . TYR B 1 152 ? -0.003 1.399 18.953 1 86.5 152 TYR B N 1
ATOM 3550 C CA . TYR B 1 152 ? -0.768 1.56 20.188 1 86.5 152 TYR B CA 1
ATOM 3551 C C . TYR B 1 152 ? -1.85 0.493 20.297 1 86.5 152 TYR B C 1
ATOM 3553 O O . TYR B 1 152 ? -2.717 0.384 19.438 1 86.5 152 TYR B O 1
ATOM 3561 N N . ARG B 1 153 ? -1.793 -0.231 21.422 1 84.81 153 ARG B N 1
ATOM 3562 C CA . ARG B 1 153 ? -2.768 -1.304 21.609 1 84.81 153 ARG B CA 1
ATOM 3563 C C . ARG B 1 153 ? -3.742 -0.973 22.734 1 84.81 153 ARG B C 1
ATOM 3565 O O . ARG B 1 153 ? -4.656 -1.75 23.016 1 84.81 153 ARG B O 1
ATOM 3572 N N . ARG B 1 154 ? -3.533 0.079 23.391 1 82.25 154 ARG B N 1
ATOM 3573 C CA . ARG B 1 154 ? -4.395 0.557 24.469 1 82.25 154 ARG B CA 1
ATOM 3574 C C . ARG B 1 154 ? -4.555 2.072 24.406 1 82.25 154 ARG B C 1
ATOM 3576 O O . ARG B 1 154 ? -3.791 2.756 23.719 1 82.25 154 ARG B O 1
ATOM 3583 N N . GLY B 1 155 ? -5.57 2.57 25 1 77.69 155 GLY B N 1
ATOM 3584 C CA . GLY B 1 155 ? -5.75 4.008 25.094 1 77.69 155 GLY B CA 1
ATOM 3585 C C . GLY B 1 155 ? -6.516 4.598 23.922 1 77.69 155 GLY B C 1
ATOM 3586 O O . GLY B 1 155 ? -7.125 3.865 23.141 1 77.69 155 GLY B O 1
ATOM 3587 N N . LYS B 1 156 ? -6.445 5.934 23.844 1 72.38 156 LYS B N 1
ATOM 3588 C CA . LYS B 1 156 ? -7.227 6.707 22.875 1 72.38 156 LYS B CA 1
ATOM 3589 C C . LYS B 1 156 ? -6.781 6.414 21.453 1 72.38 156 LYS B C 1
ATOM 3591 O O . LYS B 1 156 ? -7.59 6.445 20.516 1 72.38 156 LYS B O 1
ATOM 3596 N N . TRP B 1 157 ? -5.559 5.969 21.344 1 75.19 157 TRP B N 1
ATOM 3597 C CA . TRP B 1 157 ? -4.969 5.828 20.016 1 75.19 157 TRP B CA 1
ATOM 3598 C C . TRP B 1 157 ? -4.871 4.359 19.609 1 75.19 157 TRP B C 1
ATOM 3600 O O . TRP B 1 157 ? -4.18 4.02 18.641 1 75.19 157 TRP B O 1
ATOM 3610 N N . LYS B 1 158 ? -5.582 3.576 20.344 1 84.19 158 LYS B N 1
ATOM 3611 C CA . LYS B 1 158 ? -5.426 2.141 20.125 1 84.19 158 LYS B CA 1
ATOM 3612 C C . LYS B 1 158 ? -5.867 1.743 18.719 1 84.19 158 LYS B C 1
ATOM 3614 O O . LYS B 1 158 ? -6.91 2.193 18.234 1 84.19 158 LYS B O 1
ATOM 3619 N N . GLU B 1 159 ? -5.039 1.046 18.094 1 88.19 159 GLU B N 1
ATOM 3620 C CA . GLU B 1 159 ? -5.297 0.499 16.766 1 88.19 159 GLU B CA 1
ATOM 3621 C C . GLU B 1 159 ? -5.352 -1.025 16.797 1 88.19 159 GLU B C 1
ATOM 3623 O O . GLU B 1 159 ? -4.359 -1.694 16.5 1 88.19 159 GLU B O 1
ATOM 3628 N N . LEU B 1 160 ? -6.559 -1.571 16.953 1 84.62 160 LEU B N 1
ATOM 3629 C CA . LEU B 1 160 ? -6.707 -3.014 17.125 1 84.62 160 LEU B CA 1
ATOM 3630 C C . LEU B 1 160 ? -6.805 -3.711 15.766 1 84.62 160 LEU B C 1
ATOM 3632 O O . LEU B 1 160 ? -6.602 -4.922 15.672 1 84.62 160 LEU B O 1
ATOM 3636 N N . ASP B 1 161 ? -7.012 -2.893 14.812 1 89.75 161 ASP B N 1
ATOM 3637 C CA . ASP B 1 161 ? -7.168 -3.48 13.484 1 89.75 161 ASP B CA 1
ATOM 3638 C C . ASP B 1 161 ? -5.844 -3.49 12.727 1 89.75 161 ASP B C 1
ATOM 3640 O O . ASP B 1 161 ? -5.77 -3.986 11.602 1 89.75 161 ASP B O 1
ATOM 3644 N N . TRP B 1 162 ? -4.836 -2.941 13.375 1 93.31 162 TRP B N 1
ATOM 3645 C CA . TRP B 1 162 ? -3.518 -2.951 12.75 1 93.31 162 TRP B CA 1
ATOM 3646 C C . TRP B 1 162 ? -2.943 -4.363 12.711 1 93.31 162 TRP B C 1
ATOM 3648 O O . TRP B 1 162 ? -2.938 -5.066 13.719 1 93.31 162 TRP B O 1
ATOM 3658 N N . PHE B 1 163 ? -2.443 -4.84 11.508 1 93.38 163 PHE B N 1
ATOM 3659 C CA . PHE B 1 163 ? -1.972 -6.215 11.398 1 93.38 163 PHE B CA 1
ATOM 3660 C C . PHE B 1 163 ? -0.721 -6.293 10.531 1 93.38 163 PHE B C 1
ATOM 3662 O O . PHE B 1 163 ? -0.174 -7.375 10.312 1 93.38 163 PHE B O 1
ATOM 3669 N N . LEU B 1 164 ? -0.225 -5.195 10.047 1 95.38 164 LEU B N 1
ATOM 3670 C CA . LEU B 1 164 ? 0.77 -5.199 8.984 1 95.38 164 LEU B CA 1
ATOM 3671 C C . LEU B 1 164 ? 2.16 -5.492 9.539 1 95.38 164 LEU B C 1
ATOM 3673 O O . LEU B 1 164 ? 2.984 -6.113 8.859 1 95.38 164 LEU B O 1
ATOM 3677 N N . CYS B 1 165 ? 2.412 -4.992 10.664 1 93.94 165 CYS B N 1
ATOM 3678 C CA . CYS B 1 165 ? 3.727 -5.062 11.297 1 93.94 165 CYS B CA 1
ATOM 3679 C C . CYS B 1 165 ? 3.627 -4.789 12.789 1 93.94 165 CYS B C 1
ATOM 3681 O O . CYS B 1 165 ? 2.633 -4.23 13.258 1 93.94 165 CYS B O 1
ATOM 3683 N N . ASP B 1 166 ? 4.695 -5.125 13.461 1 93.06 166 ASP B N 1
ATOM 3684 C CA . ASP B 1 166 ? 4.68 -4.867 14.898 1 93.06 166 ASP B CA 1
ATOM 3685 C C . ASP B 1 166 ? 4.828 -3.375 15.188 1 93.06 166 ASP B C 1
ATOM 3687 O O . ASP B 1 166 ? 4.441 -2.904 16.266 1 93.06 166 ASP B O 1
ATOM 3691 N N . ARG B 1 167 ? 5.422 -2.666 14.32 1 93.69 167 ARG B N 1
ATOM 3692 C CA . ARG B 1 167 ? 5.508 -1.209 14.344 1 93.69 167 ARG B CA 1
ATOM 3693 C C . ARG B 1 167 ? 4.699 -0.596 13.203 1 93.69 167 ARG B C 1
ATOM 3695 O O . ARG B 1 167 ? 4.332 -1.288 12.25 1 93.69 167 ARG B O 1
ATOM 3702 N N . TYR B 1 168 ? 4.391 0.701 13.445 1 95.56 168 TYR B N 1
ATOM 3703 C CA . TYR B 1 168 ? 3.809 1.394 12.305 1 95.56 168 TYR B CA 1
ATOM 3704 C C . TYR B 1 168 ? 4.805 1.474 11.148 1 95.56 168 TYR B C 1
ATOM 3706 O O . TYR B 1 168 ? 6.016 1.509 11.375 1 95.56 168 TYR B O 1
ATOM 3714 N N . LEU B 1 169 ? 4.273 1.408 9.945 1 97.12 169 LEU B N 1
ATOM 3715 C CA . LEU B 1 169 ? 5.125 1.723 8.805 1 97.12 169 LEU B CA 1
ATOM 3716 C C . LEU B 1 169 ? 5.613 3.166 8.867 1 97.12 169 LEU B C 1
ATOM 3718 O O . LEU B 1 169 ? 5 4 9.539 1 97.12 169 LEU B O 1
ATOM 3722 N N . PRO B 1 170 ? 6.742 3.457 8.211 1 97.25 170 PRO B N 1
ATOM 3723 C CA . PRO B 1 170 ? 7.25 4.828 8.258 1 97.25 170 PRO B CA 1
ATOM 3724 C C . PRO B 1 170 ? 6.227 5.855 7.777 1 97.25 170 PRO B C 1
ATOM 3726 O O . PRO B 1 170 ? 5.598 5.66 6.73 1 97.25 170 PRO B O 1
ATOM 3729 N N . TYR B 1 171 ? 6.066 6.836 8.531 1 97.62 171 TYR B N 1
ATOM 3730 C CA . TYR B 1 171 ? 5.113 7.898 8.234 1 97.62 171 TYR B CA 1
ATOM 3731 C C . TYR B 1 171 ? 5.652 9.258 8.68 1 97.62 171 TYR B C 1
ATOM 3733 O O . TYR B 1 171 ? 6.508 9.328 9.562 1 97.62 171 TYR B O 1
ATOM 3741 N N . ALA B 1 172 ? 5.223 10.289 7.98 1 98.25 172 ALA B N 1
ATOM 3742 C CA . ALA B 1 172 ? 5.527 11.641 8.445 1 98.25 172 ALA B CA 1
ATOM 3743 C C . ALA B 1 172 ? 4.605 12.047 9.586 1 98.25 172 ALA B C 1
ATOM 3745 O O . ALA B 1 172 ? 3.385 11.883 9.5 1 98.25 172 ALA B O 1
ATOM 3746 N N . LEU B 1 173 ? 5.168 12.609 10.586 1 97.12 173 LEU B N 1
ATOM 3747 C CA . LEU B 1 173 ? 4.395 13.008 11.758 1 97.12 173 LEU B CA 1
ATOM 3748 C C . LEU B 1 173 ? 3.312 14.016 11.383 1 97.12 173 LEU B C 1
ATOM 3750 O O . LEU B 1 173 ? 3.529 14.867 10.516 1 97.12 173 LEU B O 1
ATOM 3754 N N . GLY B 1 174 ? 2.225 14.008 12.031 1 96.12 174 GLY B N 1
ATOM 3755 C CA . GLY B 1 174 ? 0.94 14.5 11.547 1 96.12 174 GLY B CA 1
ATOM 3756 C C . GLY B 1 174 ? 0.783 16 11.688 1 96.12 174 GLY B C 1
ATOM 3757 O O . GLY B 1 174 ? -0.148 16.578 11.125 1 96.12 174 GLY B O 1
ATOM 3758 N N . GLY B 1 175 ? 1.701 16.625 12.344 1 96.81 175 GLY B N 1
ATOM 3759 C CA . GLY B 1 175 ? 1.562 18.078 12.508 1 96.81 175 GLY B CA 1
ATOM 3760 C C . GLY B 1 175 ? 1.604 18.828 11.195 1 96.81 175 GLY B C 1
ATOM 3761 O O . GLY B 1 175 ? 0.985 19.875 11.055 1 96.81 175 GLY B O 1
ATOM 3762 N N . ALA B 1 176 ? 2.385 18.297 10.336 1 98.5 176 ALA B N 1
ATOM 3763 C CA . ALA B 1 176 ? 2.424 18.812 8.969 1 98.5 176 ALA B CA 1
ATOM 3764 C C . ALA B 1 176 ? 3.277 17.922 8.07 1 98.5 176 ALA B C 1
ATOM 3766 O O . ALA B 1 176 ? 4.328 17.438 8.492 1 98.5 176 ALA B O 1
ATOM 3767 N N . TYR B 1 177 ? 2.846 17.734 6.906 1 98.81 177 TYR B N 1
ATOM 3768 C CA . TYR B 1 177 ? 3.627 17.062 5.867 1 98.81 177 TYR B CA 1
ATOM 3769 C C . TYR B 1 177 ? 3.178 17.516 4.48 1 98.81 177 TYR B C 1
ATOM 3771 O O . TYR B 1 177 ? 2.131 18.141 4.332 1 98.81 177 TYR B O 1
ATOM 3779 N N . ILE B 1 178 ? 3.998 17.25 3.518 1 98.94 178 ILE B N 1
ATOM 3780 C CA . ILE B 1 178 ? 3.754 17.703 2.154 1 98.94 178 ILE B CA 1
ATOM 3781 C C . ILE B 1 178 ? 3.73 16.516 1.204 1 98.94 178 ILE B C 1
ATOM 3783 O O . ILE B 1 178 ? 4.562 15.609 1.311 1 98.94 178 ILE B O 1
ATOM 3787 N N . LEU B 1 179 ? 2.764 16.531 0.325 1 98.94 179 LEU B N 1
ATOM 3788 C CA . LEU B 1 179 ? 2.646 15.555 -0.758 1 98.94 179 LEU B CA 1
ATOM 3789 C C . LEU B 1 179 ? 2.594 16.25 -2.111 1 98.94 179 LEU B C 1
ATOM 3791 O O . LEU B 1 179 ? 1.946 17.297 -2.252 1 98.94 179 LEU B O 1
ATOM 3795 N N . THR B 1 180 ? 3.23 15.664 -3.07 1 98.88 180 THR B N 1
ATOM 3796 C CA . THR B 1 180 ? 2.979 16.125 -4.434 1 98.88 180 THR B CA 1
ATOM 3797 C C . THR B 1 180 ? 1.611 15.648 -4.918 1 98.88 180 THR B C 1
ATOM 3799 O O . THR B 1 180 ? 1.057 14.68 -4.383 1 98.88 180 THR B O 1
ATOM 3802 N N . SER B 1 181 ? 1.134 16.297 -5.957 1 98.75 181 SER B N 1
ATOM 3803 C CA . SER B 1 181 ? -0.227 16.094 -6.441 1 98.75 181 SER B CA 1
ATOM 3804 C C . SER B 1 181 ? -0.432 14.672 -6.93 1 98.75 181 SER B C 1
ATOM 3806 O O . SER B 1 181 ? -1.528 14.117 -6.809 1 98.75 181 SER B O 1
ATOM 3808 N N . ASP B 1 182 ? 0.57 14.008 -7.469 1 98.69 182 ASP B N 1
ATOM 3809 C CA . ASP B 1 182 ? 0.445 12.633 -7.949 1 98.69 182 ASP B CA 1
ATOM 3810 C C . ASP B 1 182 ? 0.149 11.672 -6.801 1 98.69 182 ASP B C 1
ATOM 3812 O O . ASP B 1 182 ? -0.656 10.75 -6.945 1 98.69 182 ASP B O 1
ATOM 3816 N N . LEU B 1 183 ? 0.759 11.938 -5.672 1 98.88 183 LEU B N 1
ATOM 3817 C CA . LEU B 1 183 ? 0.47 11.102 -4.504 1 98.88 183 LEU B CA 1
ATOM 3818 C C . LEU B 1 183 ? -0.955 11.336 -4.016 1 98.88 183 LEU B C 1
ATOM 3820 O O . LEU B 1 183 ? -1.647 10.391 -3.639 1 98.88 183 LEU B O 1
ATOM 3824 N N . VAL B 1 184 ? -1.386 12.57 -4.016 1 98.88 184 VAL B N 1
ATOM 3825 C CA . VAL B 1 184 ? -2.752 12.891 -3.617 1 98.88 184 VAL B CA 1
ATOM 3826 C C . VAL B 1 184 ? -3.74 12.242 -4.582 1 98.88 184 VAL B C 1
ATOM 3828 O O . VAL B 1 184 ? -4.766 11.703 -4.16 1 98.88 184 VAL B O 1
ATOM 3831 N N . ASP B 1 185 ? -3.463 12.297 -5.816 1 98.75 185 ASP B N 1
ATOM 3832 C CA . ASP B 1 185 ? -4.297 11.688 -6.848 1 98.75 185 ASP B CA 1
ATOM 3833 C C . ASP B 1 185 ? -4.43 10.18 -6.629 1 98.75 185 ASP B C 1
ATOM 3835 O O . ASP B 1 185 ? -5.527 9.625 -6.727 1 98.75 185 ASP B O 1
ATOM 3839 N N . PHE B 1 186 ? -3.32 9.57 -6.363 1 98.81 186 PHE B N 1
ATOM 3840 C CA . PHE B 1 186 ? -3.322 8.141 -6.07 1 98.81 186 PHE B CA 1
ATOM 3841 C C . PHE B 1 186 ? -4.266 7.828 -4.918 1 98.81 186 PHE B C 1
ATOM 3843 O O . PHE B 1 186 ? -5.086 6.914 -5.012 1 98.81 186 PHE B O 1
ATOM 3850 N N . ILE B 1 187 ? -4.145 8.586 -3.855 1 98.88 187 ILE B N 1
ATOM 3851 C CA . ILE B 1 187 ? -4.973 8.352 -2.674 1 98.88 187 ILE B CA 1
ATOM 3852 C C . ILE B 1 187 ? -6.434 8.641 -3.006 1 98.88 187 ILE B C 1
ATOM 3854 O O . ILE B 1 187 ? -7.32 7.859 -2.662 1 98.88 187 ILE B O 1
ATOM 3858 N N . ALA B 1 188 ? -6.664 9.727 -3.645 1 98.75 188 ALA B N 1
ATOM 3859 C CA . ALA B 1 188 ? -8.031 10.148 -3.951 1 98.75 188 ALA B CA 1
ATOM 3860 C C . ALA B 1 188 ? -8.742 9.117 -4.824 1 98.75 188 ALA B C 1
ATOM 3862 O O . ALA B 1 188 ? -9.906 8.805 -4.594 1 98.75 188 ALA B O 1
ATOM 3863 N N . LYS B 1 189 ? -8.07 8.539 -5.75 1 98.12 189 LYS B N 1
ATOM 3864 C CA . LYS B 1 189 ? -8.672 7.641 -6.73 1 98.12 189 LYS B CA 1
ATOM 3865 C C . LYS B 1 189 ? -8.906 6.258 -6.133 1 98.12 189 LYS B C 1
ATOM 3867 O O . LYS B 1 189 ? -9.852 5.559 -6.52 1 98.12 189 LYS B O 1
ATOM 3872 N N . ASN B 1 190 ? -8.078 5.914 -5.176 1 98.19 190 ASN B N 1
ATOM 3873 C CA . ASN B 1 190 ? -8.141 4.543 -4.684 1 98.19 190 ASN B CA 1
ATOM 3874 C C . ASN B 1 190 ? -8.648 4.488 -3.244 1 98.19 190 ASN B C 1
ATOM 3876 O O . ASN B 1 190 ? -8.938 3.406 -2.725 1 98.19 190 ASN B O 1
ATOM 3880 N N . GLY B 1 191 ? -8.844 5.621 -2.645 1 98.12 191 GLY B N 1
ATOM 3881 C CA . GLY B 1 191 ? -8.992 5.734 -1.203 1 98.12 191 GLY B CA 1
ATOM 3882 C C . GLY B 1 191 ? -10.258 5.07 -0.684 1 98.12 191 GLY B C 1
ATOM 3883 O O . GLY B 1 191 ? -10.32 4.68 0.484 1 98.12 191 GLY B O 1
ATOM 3884 N N . ASP B 1 192 ? -11.273 4.922 -1.473 1 97.5 192 ASP B N 1
ATOM 3885 C CA . ASP B 1 192 ? -12.523 4.316 -1.015 1 97.5 192 ASP B CA 1
ATOM 3886 C C . ASP B 1 192 ? -12.32 2.852 -0.643 1 97.5 192 ASP B C 1
ATOM 3888 O O . ASP B 1 192 ? -13.148 2.262 0.052 1 97.5 192 ASP B O 1
ATOM 3892 N N . HIS B 1 193 ? -11.195 2.293 -1.092 1 97.38 193 HIS B N 1
ATOM 3893 C CA . HIS B 1 193 ? -10.93 0.887 -0.799 1 97.38 193 HIS B CA 1
ATOM 3894 C C . HIS B 1 193 ? -9.766 0.735 0.179 1 97.38 193 HIS B C 1
ATOM 3896 O O . HIS B 1 193 ? -9.375 -0.384 0.509 1 97.38 193 HIS B O 1
ATOM 3902 N N . PHE B 1 194 ? -9.258 1.825 0.663 1 98.25 194 PHE B N 1
ATOM 3903 C CA . PHE B 1 194 ? -8.133 1.785 1.586 1 98.25 194 PHE B CA 1
ATOM 3904 C C . PHE B 1 194 ? -8.609 1.557 3.016 1 98.25 194 PHE B C 1
ATOM 3906 O O . PHE B 1 194 ? -9.719 1.958 3.377 1 98.25 194 PHE B O 1
ATOM 3913 N N . ARG B 1 195 ? -7.754 0.911 3.725 1 96.81 195 ARG B N 1
ATOM 3914 C CA . ARG B 1 195 ? -8.008 0.786 5.156 1 96.81 195 ARG B CA 1
ATOM 3915 C C . ARG B 1 195 ? -7.82 2.125 5.863 1 96.81 195 ARG B C 1
ATOM 3917 O O . ARG B 1 195 ? -6.898 2.879 5.551 1 96.81 195 ARG B O 1
ATOM 3924 N N . LEU B 1 196 ? -8.727 2.365 6.82 1 96.44 196 LEU B N 1
ATOM 3925 C CA . LEU B 1 196 ? -8.656 3.572 7.637 1 96.44 196 LEU B CA 1
ATOM 3926 C C . LEU B 1 196 ? -8.242 3.238 9.07 1 96.44 196 LEU B C 1
ATOM 3928 O O . LEU B 1 196 ? -8.953 2.518 9.773 1 96.44 196 LEU B O 1
ATOM 3932 N N . TYR B 1 197 ? -7.121 3.719 9.43 1 95.06 197 TYR B N 1
ATOM 3933 C CA . TYR B 1 197 ? -6.707 3.643 10.82 1 95.06 197 TYR B CA 1
ATOM 3934 C C . TYR B 1 197 ? -7.043 4.934 11.562 1 95.06 197 TYR B C 1
ATOM 3936 O O . TYR B 1 197 ? -7.508 5.898 10.953 1 95.06 197 TYR B O 1
ATOM 3944 N N . LYS B 1 198 ? -6.848 4.949 12.844 1 92.62 198 LYS B N 1
ATOM 3945 C CA . LYS B 1 198 ? -7.242 6.102 13.648 1 92.62 198 LYS B CA 1
ATOM 3946 C C . LYS B 1 198 ? -6.285 7.27 13.43 1 92.62 198 LYS B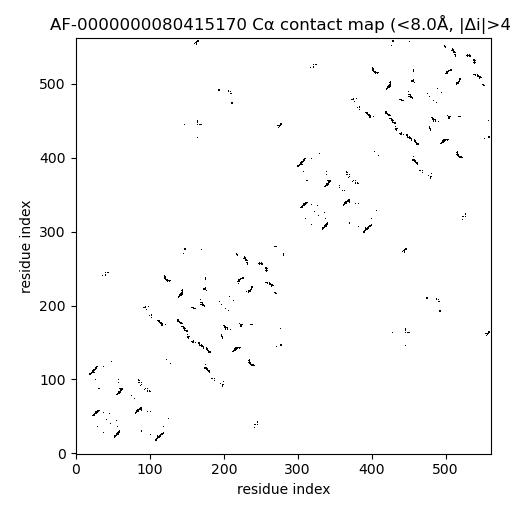 C 1
ATOM 3948 O O . LYS B 1 198 ? -6.723 8.406 13.219 1 92.62 198 LYS B O 1
ATOM 3953 N N . SER B 1 199 ? -5.008 6.98 13.508 1 93.56 199 SER B N 1
ATOM 3954 C CA . SER B 1 199 ? -4.016 8.023 13.273 1 93.56 199 SER B CA 1
ATOM 3955 C C . SER B 1 199 ? -3.883 8.336 11.789 1 93.56 199 SER B C 1
ATOM 3957 O O . SER B 1 199 ? -3.389 7.504 11.016 1 93.56 199 SER B O 1
ATOM 3959 N N . GLU B 1 200 ? -4.25 9.539 11.461 1 96.69 200 GLU B N 1
ATOM 3960 C CA . GLU B 1 200 ? -4.336 9.867 10.039 1 96.69 200 GLU B CA 1
ATOM 3961 C C . GLU B 1 200 ? -2.955 9.867 9.391 1 96.69 200 GLU B C 1
ATOM 3963 O O . GLU B 1 200 ? -2.812 9.484 8.227 1 96.69 200 GLU B O 1
ATOM 3968 N N . ASP B 1 201 ? -1.916 10.297 10.125 1 96.81 201 ASP B N 1
ATOM 3969 C CA . ASP B 1 201 ? -0.569 10.328 9.562 1 96.81 201 ASP B CA 1
ATOM 3970 C C . ASP B 1 201 ? -0.04 8.914 9.328 1 96.81 201 ASP B C 1
ATOM 3972 O O . ASP B 1 201 ? 0.533 8.625 8.273 1 96.81 201 ASP B O 1
ATOM 3976 N N . VAL B 1 202 ? -0.315 8 10.258 1 96.62 202 VAL B N 1
ATOM 3977 C CA . VAL B 1 202 ? 0.013 6.59 10.102 1 96.62 202 VAL B CA 1
ATOM 3978 C C . VAL B 1 202 ? -0.723 6.023 8.883 1 96.62 202 VAL B C 1
ATOM 3980 O O . VAL B 1 202 ? -0.144 5.277 8.094 1 96.62 202 VAL B O 1
ATOM 3983 N N . THR B 1 203 ? -1.948 6.418 8.75 1 98.06 203 THR B N 1
ATOM 3984 C CA . THR B 1 203 ? -2.803 5.945 7.668 1 98.06 203 THR B CA 1
ATOM 3985 C C . THR B 1 203 ? -2.25 6.379 6.316 1 98.06 203 THR B C 1
ATOM 3987 O O . THR B 1 203 ? -2.117 5.562 5.402 1 98.06 203 THR B O 1
ATOM 3990 N N . VAL B 1 204 ? -1.882 7.605 6.207 1 98.81 204 VAL B N 1
ATOM 3991 C CA . VAL B 1 204 ? -1.334 8.125 4.957 1 98.81 204 VAL B CA 1
ATOM 3992 C C . VAL B 1 204 ? -0.014 7.422 4.641 1 98.81 204 VAL B C 1
ATOM 3994 O O . VAL B 1 204 ? 0.236 7.043 3.496 1 98.81 204 VAL B O 1
ATOM 3997 N N . GLY B 1 205 ? 0.805 7.27 5.652 1 98.56 205 GLY B N 1
ATOM 3998 C CA . GLY B 1 205 ? 2.023 6.5 5.453 1 98.56 205 GLY B CA 1
ATOM 3999 C C . GLY B 1 205 ? 1.766 5.105 4.922 1 98.56 205 GLY B C 1
ATOM 4000 O O . GLY B 1 205 ? 2.494 4.625 4.051 1 98.56 205 GLY B O 1
ATOM 4001 N N . THR B 1 206 ? 0.739 4.496 5.402 1 98.31 206 THR B N 1
ATOM 4002 C CA . THR B 1 206 ? 0.37 3.145 4.988 1 98.31 206 THR B CA 1
ATOM 4003 C C . THR B 1 206 ? -0.155 3.145 3.555 1 98.31 206 THR B C 1
ATOM 4005 O O . THR B 1 206 ? 0.201 2.273 2.76 1 98.31 206 THR B O 1
ATOM 4008 N N . TRP B 1 207 ? -0.979 4.16 3.244 1 98.81 207 TRP B N 1
ATOM 4009 C CA . TRP B 1 207 ? -1.544 4.262 1.902 1 98.81 207 TRP B CA 1
ATOM 4010 C C . TRP B 1 207 ? -0.442 4.387 0.855 1 98.81 207 TRP B C 1
ATOM 4012 O O . TRP B 1 207 ? -0.581 3.885 -0.263 1 98.81 207 TRP B O 1
ATOM 4022 N N . LEU B 1 208 ? 0.647 4.957 1.18 1 98.75 208 LEU B N 1
ATOM 4023 C CA . LEU B 1 208 ? 1.696 5.273 0.217 1 98.75 208 LEU B CA 1
ATOM 4024 C C . LEU B 1 208 ? 2.793 4.215 0.241 1 98.75 208 LEU B C 1
ATOM 4026 O O . LEU B 1 208 ? 3.74 4.277 -0.547 1 98.75 208 LEU B O 1
ATOM 4030 N N . ALA B 1 209 ? 2.65 3.197 1.048 1 97.75 209 ALA B N 1
ATOM 4031 C CA . ALA B 1 209 ? 3.686 2.201 1.312 1 97.75 209 ALA B CA 1
ATOM 4032 C C . ALA B 1 209 ? 4.078 1.465 0.035 1 97.75 209 ALA B C 1
ATOM 4034 O O . ALA B 1 209 ? 5.254 1.178 -0.187 1 97.75 209 ALA B O 1
ATOM 4035 N N . PRO B 1 210 ? 3.148 1.192 -0.854 1 97.94 210 PRO B N 1
ATOM 4036 C CA . PRO B 1 210 ? 3.531 0.416 -2.037 1 97.94 210 PRO B CA 1
ATOM 4037 C C . PRO B 1 210 ? 4.301 1.244 -3.062 1 97.94 210 PRO B C 1
ATOM 4039 O O . PRO B 1 210 ? 4.922 0.686 -3.969 1 97.94 210 PRO B O 1
ATOM 4042 N N . LEU B 1 211 ? 4.211 2.531 -2.998 1 98.31 211 LEU B N 1
ATOM 4043 C CA . LEU B 1 211 ? 4.688 3.406 -4.062 1 98.31 211 LEU B CA 1
ATOM 4044 C C . LEU B 1 211 ? 6.195 3.619 -3.955 1 98.31 211 LEU B C 1
ATOM 4046 O O . LEU B 1 211 ? 6.746 3.637 -2.854 1 98.31 211 LEU B O 1
ATOM 4050 N N . ASN B 1 212 ? 6.75 3.725 -5.125 1 97 212 ASN B N 1
ATOM 4051 C CA . ASN B 1 212 ? 8.125 4.211 -5.203 1 97 212 ASN B CA 1
ATOM 4052 C C . ASN B 1 212 ? 8.195 5.727 -5.059 1 97 212 ASN B C 1
ATOM 4054 O O . ASN B 1 212 ? 8.273 6.449 -6.055 1 97 212 ASN B O 1
ATOM 4058 N N . VAL B 1 213 ? 8.219 6.199 -3.812 1 97.12 213 VAL B N 1
ATOM 4059 C CA . VAL B 1 213 ? 8.109 7.609 -3.451 1 97.12 213 VAL B CA 1
ATOM 4060 C C . VAL B 1 213 ? 9.414 8.086 -2.828 1 97.12 213 VAL B C 1
ATOM 4062 O O . VAL B 1 213 ? 10.102 7.324 -2.139 1 97.12 213 VAL B O 1
ATOM 4065 N N . TYR B 1 214 ? 9.781 9.305 -3.205 1 97.62 214 TYR B N 1
ATOM 4066 C CA . TYR B 1 214 ? 10.867 9.938 -2.459 1 97.62 214 TYR B CA 1
ATOM 4067 C C . TYR B 1 214 ? 10.367 10.453 -1.115 1 97.62 214 TYR B C 1
ATOM 4069 O O . TYR B 1 214 ? 9.586 11.406 -1.062 1 97.62 214 TYR B O 1
ATOM 4077 N N . ARG B 1 215 ? 10.828 9.828 -0.078 1 97.94 215 ARG B N 1
ATOM 4078 C CA . ARG B 1 215 ? 10.516 10.258 1.278 1 97.94 215 ARG B CA 1
ATOM 4079 C C . ARG B 1 215 ? 11.609 11.172 1.827 1 97.94 215 ARG B C 1
ATOM 4081 O O . ARG B 1 215 ? 12.703 10.711 2.158 1 97.94 215 ARG B O 1
ATOM 4088 N N . MET B 1 216 ? 11.289 12.383 1.921 1 98.31 216 MET B N 1
ATOM 4089 C CA . MET B 1 216 ? 12.258 13.383 2.348 1 98.31 216 MET B CA 1
ATOM 4090 C C . MET B 1 216 ? 12.086 13.719 3.826 1 98.31 216 MET B C 1
ATOM 4092 O O . MET B 1 216 ? 11.172 14.461 4.195 1 98.31 216 MET B O 1
ATOM 4096 N N . HIS B 1 217 ? 12.984 13.172 4.625 1 98.25 217 HIS B N 1
ATOM 4097 C CA . HIS B 1 217 ? 13.016 13.492 6.047 1 98.25 217 HIS B CA 1
ATOM 4098 C C . HIS B 1 217 ? 13.625 14.867 6.289 1 98.25 217 HIS B C 1
ATOM 4100 O O . HIS B 1 217 ? 14.742 15.141 5.84 1 98.25 217 HIS B O 1
ATOM 4106 N N . ASP B 1 218 ? 12.914 15.656 7.016 1 98 218 ASP B N 1
ATOM 4107 C CA . ASP B 1 218 ? 13.352 17.031 7.203 1 98 218 ASP B CA 1
ATOM 4108 C C . ASP B 1 218 ? 13.164 17.484 8.656 1 98 218 ASP B C 1
ATOM 4110 O O . ASP B 1 218 ? 12.031 17.672 9.109 1 98 218 ASP B O 1
ATOM 4114 N N . PRO B 1 219 ? 14.203 17.75 9.375 1 96.25 219 PRO B N 1
ATOM 4115 C CA . PRO B 1 219 ? 14.125 18.125 10.789 1 96.25 219 PRO B CA 1
ATOM 4116 C C . PRO B 1 219 ? 13.492 19.5 11 1 96.25 219 PRO B C 1
ATOM 4118 O O . PRO B 1 219 ? 13.141 19.859 12.125 1 96.25 219 PRO B O 1
ATOM 4121 N N . ARG B 1 220 ? 13.273 20.219 10.023 1 97.44 220 ARG B N 1
ATOM 4122 C CA . ARG B 1 220 ? 12.656 21.531 10.156 1 97.44 220 ARG B CA 1
ATOM 4123 C C . ARG B 1 220 ? 11.148 21.406 10.375 1 97.44 220 ARG B C 1
ATOM 4125 O O . ARG B 1 220 ? 10.477 22.391 10.711 1 97.44 220 ARG B O 1
ATOM 4132 N N . PHE B 1 221 ? 10.656 20.203 10.156 1 97.81 221 PHE B N 1
ATOM 4133 C CA . PHE B 1 221 ? 9.289 19.891 10.539 1 97.81 221 PHE B CA 1
ATOM 4134 C C . PHE B 1 221 ? 9.227 19.438 11.992 1 97.81 221 PHE B C 1
ATOM 4136 O O . PHE B 1 221 ? 9.484 18.266 12.289 1 97.81 221 PHE B O 1
ATOM 4143 N N . ASP B 1 222 ? 8.883 20.297 12.859 1 94.12 222 ASP B N 1
ATOM 4144 C CA . ASP B 1 222 ? 8.625 19.938 14.25 1 94.12 222 ASP B CA 1
ATOM 4145 C C . ASP B 1 222 ? 7.145 19.609 14.461 1 94.12 222 ASP B C 1
ATOM 4147 O O . ASP B 1 222 ? 6.395 20.422 15.008 1 94.12 222 ASP B O 1
ATOM 4151 N N . THR B 1 223 ? 6.805 18.359 14.172 1 87.31 223 THR B N 1
ATOM 4152 C CA . THR B 1 223 ? 5.398 18.062 13.914 1 87.31 223 THR B CA 1
ATOM 4153 C C . THR B 1 223 ? 4.934 16.859 14.734 1 87.31 223 THR B C 1
ATOM 4155 O O . THR B 1 223 ? 3.924 16.234 14.406 1 87.31 223 THR B O 1
ATOM 4158 N N . GLY B 1 224 ? 5.691 16.594 15.75 1 83.19 224 GLY B N 1
ATOM 4159 C CA . GLY B 1 224 ? 5.285 15.516 16.641 1 83.19 224 GLY B CA 1
ATOM 4160 C C . GLY B 1 224 ? 4.312 15.969 17.719 1 83.19 224 GLY B C 1
ATOM 4161 O O . GLY B 1 224 ? 3.848 17.109 17.703 1 83.19 224 GLY B O 1
ATOM 4162 N N . THR B 1 225 ? 3.959 15 18.5 1 74 225 THR B N 1
ATOM 4163 C CA . THR B 1 225 ? 3.041 15.273 19.594 1 74 225 THR B CA 1
ATOM 4164 C C . THR B 1 225 ? 3.609 16.344 20.531 1 74 225 THR B C 1
ATOM 4166 O O . THR B 1 225 ? 2.873 17.203 21.016 1 74 225 THR B O 1
ATOM 4169 N N . PHE B 1 226 ? 4.93 16.203 20.625 1 78.69 226 PHE B N 1
ATOM 4170 C CA . PHE B 1 226 ? 5.613 17.188 21.453 1 78.69 226 PHE B CA 1
ATOM 4171 C C . PHE B 1 226 ? 6.672 17.922 20.641 1 78.69 226 PHE B C 1
ATOM 4173 O O . PHE B 1 226 ? 7.391 17.328 19.844 1 78.69 226 PHE B O 1
ATOM 4180 N N . THR B 1 227 ? 6.633 19.188 20.891 1 82.88 227 THR B N 1
ATOM 4181 C CA . THR B 1 227 ? 7.609 20 20.172 1 82.88 227 THR B CA 1
ATOM 4182 C C . THR B 1 227 ? 9.023 19.688 20.641 1 82.88 227 THR B C 1
ATOM 4184 O O . THR B 1 227 ? 9.242 19.375 21.812 1 82.88 227 THR B O 1
ATOM 4187 N N . ARG B 1 228 ? 9.922 19.812 19.75 1 89.31 228 ARG B N 1
ATOM 4188 C CA . ARG B 1 228 ? 11.336 19.625 20.047 1 89.31 228 ARG B CA 1
ATOM 4189 C C . ARG B 1 228 ? 12.008 20.938 20.422 1 89.31 228 ARG B C 1
ATOM 4191 O O . ARG B 1 228 ? 13.227 21.016 20.547 1 89.31 228 ARG B O 1
ATOM 4198 N N . GLY B 1 229 ? 11.203 21.906 20.625 1 89 229 GLY B N 1
ATOM 4199 C CA . GLY B 1 229 ? 11.703 23.25 20.844 1 89 229 GLY B CA 1
ATOM 4200 C C . GLY B 1 229 ? 11.32 24.219 19.734 1 89 229 GLY B C 1
ATOM 4201 O O . GLY B 1 229 ? 10.234 24.109 19.156 1 89 229 GLY B O 1
ATOM 4202 N N . CYS B 1 230 ? 12.172 25.234 19.688 1 92.06 230 CYS B N 1
ATOM 4203 C CA . CYS B 1 230 ? 11.898 26.219 18.656 1 92.06 230 CYS B CA 1
ATOM 4204 C C . CYS B 1 230 ? 13.18 26.672 17.969 1 92.06 230 CYS B C 1
ATOM 4206 O O . CYS B 1 230 ? 14.148 27.031 18.641 1 92.06 230 CYS B O 1
ATOM 4208 N N . GLN B 1 231 ? 13.133 26.484 16.703 1 94.12 231 GLN B N 1
ATOM 4209 C CA . GLN B 1 231 ? 14.227 26.969 15.852 1 94.12 231 GLN B CA 1
ATOM 4210 C C . GLN B 1 231 ? 13.711 27.938 14.797 1 94.12 231 GLN B C 1
ATOM 4212 O O . GLN B 1 231 ? 12.625 27.75 14.242 1 94.12 231 GLN B O 1
ATOM 4217 N N . ASP B 1 232 ? 14.5 28.906 14.453 1 95.25 232 ASP B N 1
ATOM 4218 C CA . ASP B 1 232 ? 14.031 29.984 13.578 1 95.25 232 ASP B CA 1
ATOM 4219 C C . ASP B 1 232 ? 13.898 29.5 12.141 1 95.25 232 ASP B C 1
ATOM 4221 O O . ASP B 1 232 ? 13.219 30.125 11.328 1 95.25 232 ASP B O 1
ATOM 4225 N N . ASP B 1 233 ? 14.594 28.422 11.82 1 94.81 233 ASP B N 1
ATOM 4226 C CA . ASP B 1 233 ? 14.539 27.938 10.445 1 94.81 233 ASP B CA 1
ATOM 4227 C C . ASP B 1 233 ? 13.508 26.812 10.305 1 94.81 233 ASP B C 1
ATOM 4229 O O . ASP B 1 233 ? 13.445 26.156 9.258 1 94.81 233 ASP B O 1
ATOM 4233 N N . ALA B 1 234 ? 12.742 26.625 11.328 1 96.44 234 ALA B N 1
ATOM 4234 C CA . ALA B 1 234 ? 11.695 25.609 11.258 1 96.44 234 ALA B CA 1
ATOM 4235 C C . ALA B 1 234 ? 10.68 25.953 10.164 1 96.44 234 ALA B C 1
ATOM 4237 O O . ALA B 1 234 ? 10.336 27.109 9.961 1 96.44 234 ALA B O 1
ATOM 4238 N N . ILE B 1 235 ? 10.234 24.922 9.516 1 97.94 235 ILE B N 1
ATOM 4239 C CA . ILE B 1 235 ? 9.195 25.078 8.5 1 97.94 235 ILE B CA 1
ATOM 4240 C C . ILE B 1 235 ? 7.816 24.969 9.148 1 97.94 235 ILE B C 1
ATOM 4242 O O . ILE B 1 235 ? 6.895 25.688 8.773 1 97.94 235 ILE B O 1
ATOM 4246 N N . ALA B 1 236 ? 7.707 24.094 10.07 1 98.06 236 ALA B N 1
ATOM 4247 C CA . ALA B 1 236 ? 6.461 23.891 10.805 1 98.06 236 ALA B CA 1
ATOM 4248 C C . ALA B 1 236 ? 6.727 23.609 12.273 1 98.06 236 ALA B C 1
ATOM 4250 O O . ALA B 1 236 ? 7.66 22.875 12.617 1 98.06 236 ALA B O 1
ATOM 4251 N N . ILE B 1 237 ? 5.914 24.219 13.109 1 96.69 237 ILE B N 1
ATOM 4252 C CA . ILE B 1 237 ? 5.953 23.969 14.547 1 96.69 237 ILE B CA 1
ATOM 4253 C C . ILE B 1 237 ? 4.543 23.656 15.055 1 96.69 237 ILE B C 1
ATOM 4255 O O . ILE B 1 237 ? 3.674 24.531 15.039 1 96.69 237 ILE B O 1
ATOM 4259 N N . HIS B 1 238 ? 4.359 22.438 15.508 1 95.88 238 HIS B N 1
ATOM 4260 C CA . HIS B 1 238 ? 3.041 21.969 15.906 1 95.88 238 HIS B CA 1
ATOM 4261 C C . HIS B 1 238 ? 2.779 22.234 17.391 1 95.88 238 HIS B C 1
ATOM 4263 O O . HIS B 1 238 ? 3.703 22.578 18.125 1 95.88 238 HIS B O 1
ATOM 4269 N N . ASP B 1 239 ? 1.514 22.172 17.781 1 94.44 239 ASP B N 1
ATOM 4270 C CA . ASP B 1 239 ? 1.05 22.25 19.172 1 94.44 239 ASP B CA 1
ATOM 4271 C C . ASP B 1 239 ? 1.27 23.656 19.734 1 94.44 239 ASP B C 1
ATOM 4273 O O . ASP B 1 239 ? 1.907 23.812 20.781 1 94.44 239 ASP B O 1
ATOM 4277 N N . LYS B 1 240 ? 0.802 24.594 19.062 1 95.69 240 LYS B N 1
ATOM 4278 C CA . LYS B 1 240 ? 0.907 26 19.484 1 95.69 240 LYS B CA 1
ATOM 4279 C C . LYS B 1 240 ? -0.472 26.594 19.75 1 95.69 240 LYS B C 1
ATOM 4281 O O . LYS B 1 240 ? -1.4 26.391 18.969 1 95.69 240 LYS B O 1
ATOM 4286 N N . SER B 1 241 ? -0.579 27.281 20.828 1 96.5 241 SER B N 1
ATOM 4287 C CA . SER B 1 241 ? -1.813 28 21.125 1 96.5 241 SER B CA 1
ATOM 4288 C C . SER B 1 241 ? -1.989 29.219 20.234 1 96.5 241 SER B C 1
ATOM 4290 O O . SER B 1 241 ? -1.024 29.703 19.625 1 96.5 241 SER B O 1
ATOM 4292 N N . PRO B 1 242 ? -3.25 29.688 20.156 1 98.38 242 PRO B N 1
ATOM 4293 C CA . PRO B 1 242 ? -3.482 30.922 19.406 1 98.38 242 PRO B CA 1
ATOM 4294 C C . PRO B 1 242 ? -2.578 32.062 19.844 1 98.38 242 PRO B C 1
ATOM 4296 O O . PRO B 1 242 ? -2.061 32.812 19 1 98.38 242 PRO B O 1
ATOM 4299 N N . GLU B 1 243 ? -2.346 32.156 21.141 1 98.06 243 GLU B N 1
ATOM 4300 C CA . GLU B 1 243 ? -1.494 33.219 21.656 1 98.06 243 GLU B CA 1
ATOM 4301 C C . GLU B 1 243 ? -0.05 33.062 21.203 1 98.06 243 GLU B C 1
ATOM 4303 O O . GLU B 1 243 ? 0.599 34.031 20.797 1 98.06 243 GLU B O 1
ATOM 4308 N N . GLU B 1 244 ? 0.433 31.906 21.234 1 96.62 244 GLU B N 1
ATOM 4309 C CA . GLU B 1 244 ? 1.79 31.641 20.781 1 96.62 244 GLU B CA 1
ATOM 4310 C C . GLU B 1 244 ? 1.938 31.922 19.281 1 96.62 244 GLU B C 1
ATOM 4312 O O . GLU B 1 244 ? 2.949 32.5 18.859 1 96.62 244 GLU B O 1
ATOM 4317 N N . LEU B 1 245 ? 0.975 31.594 18.516 1 98 245 LEU B N 1
ATOM 4318 C CA . LEU B 1 245 ? 0.985 31.875 17.094 1 98 245 LEU B CA 1
ATOM 4319 C C . LEU B 1 245 ? 1.102 33.375 16.828 1 98 245 LEU B C 1
ATOM 4321 O O . LEU B 1 245 ? 1.866 33.812 15.969 1 98 245 LEU B O 1
ATOM 4325 N N . ARG B 1 246 ? 0.374 34.125 17.578 1 98.38 246 ARG B N 1
ATOM 4326 C CA . ARG B 1 246 ? 0.394 35.562 17.422 1 98.38 246 ARG B CA 1
ATOM 4327 C C . ARG B 1 246 ? 1.748 36.156 17.812 1 98.38 246 ARG B C 1
ATOM 4329 O O . ARG B 1 246 ? 2.227 37.094 17.203 1 98.38 246 ARG B O 1
ATOM 4336 N N . VAL B 1 247 ? 2.326 35.562 18.828 1 97.88 247 VAL B N 1
ATOM 4337 C CA . VAL B 1 247 ? 3.66 35.969 19.234 1 97.88 247 VAL B CA 1
ATOM 4338 C C . VAL B 1 247 ? 4.652 35.719 18.109 1 97.88 247 VAL B C 1
ATOM 4340 O O . VAL B 1 247 ? 5.445 36.594 17.75 1 97.88 247 VAL B O 1
ATOM 4343 N N . TYR B 1 248 ? 4.637 34.469 17.547 1 97.5 248 TYR B N 1
ATOM 4344 C CA . TYR B 1 248 ? 5.516 34.125 16.422 1 97.5 248 TYR B CA 1
ATOM 4345 C C . TYR B 1 248 ? 5.332 35.094 15.273 1 97.5 248 TYR B C 1
ATOM 4347 O O . TYR B 1 248 ? 6.309 35.562 14.68 1 97.5 248 TYR B O 1
ATOM 4355 N N . HIS B 1 249 ? 4.117 35.406 15.047 1 97.19 249 HIS B N 1
ATOM 4356 C CA . HIS B 1 249 ? 3.775 36.281 13.938 1 97.19 249 HIS B CA 1
ATOM 4357 C C . HIS B 1 249 ? 4.316 37.688 14.172 1 97.19 249 HIS B C 1
ATOM 4359 O O . HIS B 1 249 ? 4.891 38.312 13.258 1 97.19 249 HIS B O 1
ATOM 4365 N N . ARG B 1 250 ? 4.109 38.25 15.312 1 97.5 250 ARG B N 1
ATOM 4366 C CA . ARG B 1 250 ? 4.582 39.594 15.648 1 97.5 250 ARG B CA 1
ATOM 4367 C C . ARG B 1 250 ? 6.098 39.688 15.516 1 97.5 250 ARG B C 1
ATOM 4369 O O . ARG B 1 250 ? 6.621 40.688 15.016 1 97.5 250 ARG B O 1
ATOM 4376 N N . ARG B 1 251 ? 6.742 38.656 15.938 1 97.62 251 ARG B N 1
ATOM 4377 C CA . ARG B 1 251 ? 8.195 38.656 15.828 1 97.62 251 ARG B CA 1
ATOM 4378 C C . ARG B 1 251 ? 8.633 38.688 14.367 1 97.62 251 ARG B C 1
ATOM 4380 O O . ARG B 1 251 ? 9.555 39.438 14.008 1 97.62 251 ARG B O 1
ATOM 4387 N N . LEU B 1 252 ? 7.98 37.938 13.562 1 97.31 252 LEU B N 1
ATOM 4388 C CA . LEU B 1 252 ? 8.297 37.938 12.141 1 97.31 252 LEU B CA 1
ATOM 4389 C C . LEU B 1 252 ? 8.055 39.312 11.523 1 97.31 252 LEU B C 1
ATOM 4391 O O . LEU B 1 252 ? 8.844 39.781 10.703 1 97.31 252 LEU B O 1
ATOM 4395 N N . LEU B 1 253 ? 6.965 39.969 11.922 1 96.69 253 LEU B N 1
ATOM 4396 C CA . LEU B 1 253 ? 6.648 41.312 11.406 1 96.69 253 LEU B CA 1
ATOM 4397 C C . LEU B 1 253 ? 7.719 42.312 11.805 1 96.69 253 LEU B C 1
ATOM 4399 O O . LEU B 1 253 ? 7.992 43.25 11.07 1 96.69 253 LEU B O 1
ATOM 4403 N N . ASP B 1 254 ? 8.352 42.031 12.867 1 96.94 254 ASP B N 1
ATOM 4404 C CA . ASP B 1 254 ? 9.391 42.906 13.375 1 96.94 254 ASP B CA 1
ATOM 4405 C C . ASP B 1 254 ? 10.75 42.594 12.75 1 96.94 254 ASP B C 1
ATOM 4407 O O . ASP B 1 254 ? 11.773 43.156 13.133 1 96.94 254 ASP B O 1
ATOM 4411 N N . GLY B 1 255 ? 10.766 41.625 11.867 1 95.19 255 GLY B N 1
ATOM 4412 C CA . GLY B 1 255 ? 11.992 41.25 11.172 1 95.19 255 GLY B CA 1
ATOM 4413 C C . GLY B 1 255 ? 12.859 40.281 11.953 1 95.19 255 GLY B C 1
ATOM 4414 O O . GLY B 1 255 ? 14.055 40.156 11.672 1 95.19 255 GLY B O 1
ATOM 4415 N N . LEU B 1 256 ? 12.211 39.719 12.984 1 96.12 256 LEU B N 1
ATOM 4416 C CA . LEU B 1 256 ? 12.93 38.75 13.82 1 96.12 256 LEU B CA 1
ATOM 4417 C C . LEU B 1 256 ? 12.562 37.312 13.43 1 96.12 256 LEU B C 1
ATOM 4419 O O . LEU B 1 256 ? 11.664 37.094 12.617 1 96.12 256 LEU B O 1
ATOM 4423 N N . GLY B 1 257 ? 13.305 36.406 14.023 1 95.56 257 GLY B N 1
ATOM 4424 C CA . GLY B 1 257 ? 12.852 35.031 13.938 1 95.56 257 GLY B CA 1
ATOM 4425 C C . GLY B 1 257 ? 11.594 34.781 14.742 1 95.56 257 GLY B C 1
ATOM 4426 O O . GLY B 1 257 ? 11.297 35.5 15.703 1 95.56 257 GLY B O 1
ATOM 4427 N N . PRO B 1 258 ? 10.883 33.75 14.367 1 95.62 258 PRO B N 1
ATOM 4428 C CA . PRO B 1 258 ? 9.609 33.5 15.047 1 95.62 258 PRO B CA 1
ATOM 4429 C C . PRO B 1 258 ? 9.789 33.094 16.516 1 95.62 258 PRO B C 1
ATOM 4431 O O . PRO B 1 258 ? 8.922 33.375 17.344 1 95.62 258 PRO B O 1
ATOM 4434 N N . CYS B 1 259 ? 10.883 32.594 16.906 1 94.69 259 CYS B N 1
ATOM 4435 C CA . CYS B 1 259 ? 11.047 32 18.234 1 94.69 259 CYS B CA 1
ATOM 4436 C C . CYS B 1 259 ? 11.445 33.062 19.25 1 94.69 259 CYS B C 1
ATOM 4438 O O . CYS B 1 259 ? 12.469 33.75 19.094 1 94.69 259 CYS B O 1
ATOM 4440 N N . PRO B 1 260 ? 10.688 33.125 20.297 1 93.75 260 PRO B N 1
ATOM 4441 C CA . PRO B 1 260 ? 11.133 34 21.391 1 93.75 260 PRO B CA 1
ATOM 4442 C C . PRO B 1 260 ? 12.461 33.562 22 1 93.75 260 PRO B C 1
ATOM 4444 O O . PRO B 1 260 ? 13.297 34.406 22.344 1 93.75 260 PRO B O 1
ATOM 4447 N N . GLU B 1 261 ? 12.555 32.25 22.141 1 91.44 261 GLU B N 1
ATOM 4448 C CA . GLU B 1 261 ? 13.805 31.625 22.562 1 91.44 261 GLU B CA 1
ATOM 4449 C C . GLU B 1 261 ? 14.164 30.453 21.656 1 91.44 261 GLU B C 1
ATOM 4451 O O . GLU B 1 261 ? 13.43 29.469 21.578 1 91.44 261 GLU B O 1
ATOM 4456 N N . VAL B 1 262 ? 15.32 30.641 21.078 1 91.12 262 VAL B N 1
ATOM 4457 C CA . VAL B 1 262 ? 15.805 29.578 20.219 1 91.12 262 VAL B CA 1
ATOM 4458 C C . VAL B 1 262 ? 16.453 28.484 21.078 1 91.12 262 VAL B C 1
ATOM 4460 O O . VAL B 1 262 ? 17.531 28.688 21.625 1 91.12 262 VAL B O 1
ATOM 4463 N N . LYS B 1 263 ? 15.742 27.391 21.203 1 89.5 263 LYS B N 1
ATOM 4464 C CA . LYS B 1 263 ? 16.219 26.312 22.047 1 89.5 263 LYS B CA 1
ATOM 4465 C C . LYS B 1 263 ? 15.617 24.969 21.609 1 89.5 263 LYS B C 1
ATOM 4467 O O . LYS B 1 263 ? 14.445 24.891 21.25 1 89.5 263 LYS B O 1
ATOM 4472 N N . LEU B 1 264 ? 16.516 24 21.609 1 89.69 264 LEU B N 1
ATOM 4473 C CA . LEU B 1 264 ? 16.062 22.625 21.344 1 89.69 264 LEU B CA 1
ATOM 4474 C C . LEU B 1 264 ? 15.883 21.859 22.656 1 89.69 264 LEU B C 1
ATOM 4476 O O . LEU B 1 264 ? 16.75 21.891 23.516 1 89.69 264 LEU B O 1
ATOM 4480 N N . LYS B 1 265 ? 14.773 21.266 22.797 1 89.19 265 LYS B N 1
ATOM 4481 C CA . LYS B 1 265 ? 14.531 20.406 23.953 1 89.19 265 LYS B CA 1
ATOM 4482 C C . LYS B 1 265 ? 14.984 18.969 23.672 1 89.19 265 LYS B C 1
ATOM 4484 O O . LYS B 1 265 ? 15.43 18.281 24.578 1 89.19 265 LYS B O 1
ATOM 4489 N N . VAL B 1 266 ? 14.805 18.547 22.484 1 90.12 266 VAL B N 1
ATOM 4490 C CA . VAL B 1 266 ? 15.188 17.219 22.016 1 90.12 266 VAL B CA 1
ATOM 4491 C C . VAL B 1 266 ? 15.906 17.344 20.672 1 90.12 266 VAL B C 1
ATOM 4493 O O . VAL B 1 266 ? 15.453 18.047 19.781 1 90.12 266 VAL B O 1
ATOM 4496 N N . GLN B 1 267 ? 16.984 16.672 20.578 1 90.62 267 GLN B N 1
ATOM 4497 C CA . GLN B 1 267 ? 17.734 16.688 19.328 1 90.62 267 GLN B CA 1
ATOM 4498 C C . GLN B 1 267 ? 16.984 15.898 18.25 1 90.62 267 GLN B C 1
ATOM 4500 O O . GLN B 1 267 ? 16.594 14.75 18.469 1 90.62 267 GLN B O 1
ATOM 4505 N N . PRO B 1 268 ? 16.766 16.609 17.141 1 93.12 268 PRO B N 1
ATOM 4506 C CA . PRO B 1 268 ? 16.172 15.836 16.047 1 93.12 268 PRO B CA 1
ATOM 4507 C C . PRO B 1 268 ? 17.094 14.734 15.523 1 93.12 268 PRO B C 1
ATOM 4509 O O . PRO B 1 268 ? 18.312 14.844 15.641 1 93.12 268 PRO B O 1
ATOM 4512 N N . TYR B 1 269 ? 16.5 13.664 15.031 1 93.88 269 TYR B N 1
ATOM 4513 C CA . TYR B 1 269 ? 17.297 12.617 14.383 1 93.88 269 TYR B CA 1
ATOM 4514 C C . TYR B 1 269 ? 17.203 12.742 12.859 1 93.88 269 TYR B C 1
ATOM 4516 O O . TYR B 1 269 ? 16.375 13.477 12.336 1 93.88 269 TYR B O 1
ATOM 4524 N N . LEU B 1 270 ? 18.156 12.133 12.234 1 95.12 270 LEU B N 1
ATOM 4525 C CA . LEU B 1 270 ? 18.109 11.945 10.789 1 95.12 270 LEU B CA 1
ATOM 4526 C C . LEU B 1 270 ? 17.688 10.523 10.43 1 95.12 270 LEU B C 1
ATOM 4528 O O . LEU B 1 270 ? 18.312 9.562 10.883 1 95.12 270 LEU B O 1
ATOM 4532 N N . TYR B 1 271 ? 16.688 10.484 9.695 1 95.81 271 TYR B N 1
ATOM 4533 C CA . TYR B 1 271 ? 16.156 9.172 9.344 1 95.81 271 TYR B CA 1
ATOM 4534 C C . TYR B 1 271 ? 17.031 8.492 8.297 1 95.81 271 TYR B C 1
ATOM 4536 O O . TYR B 1 271 ? 17.219 9.008 7.199 1 95.81 271 TYR B O 1
ATOM 4544 N N . ASN B 1 272 ? 17.609 7.336 8.609 1 95 272 ASN B N 1
ATOM 4545 C CA . ASN B 1 272 ? 18.391 6.543 7.684 1 95 272 ASN B CA 1
ATOM 4546 C C . ASN B 1 272 ? 17.531 5.527 6.934 1 95 272 ASN B C 1
ATOM 4548 O O . ASN B 1 272 ? 17.172 4.488 7.48 1 95 272 ASN B O 1
ATOM 4552 N N . TRP B 1 273 ? 17.281 5.801 5.691 1 93.5 273 TRP B N 1
ATOM 4553 C CA . TRP B 1 273 ? 16.359 4.988 4.895 1 93.5 273 TRP B CA 1
ATOM 4554 C C . TRP B 1 273 ? 17.047 3.717 4.406 1 93.5 273 TRP B C 1
ATOM 4556 O O . TRP B 1 273 ? 16.406 2.836 3.834 1 93.5 273 TRP B O 1
ATOM 4566 N N . SER B 1 274 ? 18.344 3.553 4.582 1 90.12 274 SER B N 1
ATOM 4567 C CA . SER B 1 274 ? 19.094 2.436 4.027 1 90.12 274 SER B CA 1
ATOM 4568 C C . SER B 1 274 ? 19.141 1.26 5 1 90.12 274 SER B C 1
ATOM 4570 O O . SER B 1 274 ? 19.656 0.194 4.672 1 90.12 274 SER B O 1
ATOM 4572 N N . VAL B 1 275 ? 18.578 1.492 6.148 1 91.19 275 VAL B N 1
ATOM 4573 C CA . VAL B 1 275 ? 18.547 0.424 7.145 1 91.19 275 VAL B CA 1
ATOM 4574 C C . VAL B 1 275 ? 17.094 0.125 7.539 1 91.19 275 VAL B C 1
ATOM 4576 O O . VAL B 1 275 ? 16.188 0.849 7.148 1 91.19 275 VAL B O 1
ATOM 4579 N N . LEU B 1 276 ? 16.906 -0.938 8.281 1 92 276 LEU B N 1
ATOM 4580 C CA . LEU B 1 276 ? 15.57 -1.279 8.781 1 92 276 LEU B CA 1
ATOM 4581 C C . LEU B 1 276 ? 15.086 -0.243 9.789 1 92 276 LEU B C 1
ATOM 4583 O O . LEU B 1 276 ? 15.891 0.389 10.469 1 92 276 LEU B O 1
ATOM 4587 N N . PRO B 1 277 ? 13.812 -0.096 9.914 1 92.44 277 PRO B N 1
ATOM 4588 C CA . PRO B 1 277 ? 13.234 0.984 10.719 1 92.44 277 PRO B CA 1
ATOM 4589 C C . PRO B 1 277 ? 13.711 0.953 12.172 1 92.44 277 PRO B C 1
ATOM 4591 O O . PRO B 1 277 ? 13.938 2.006 12.773 1 92.44 277 PRO B O 1
ATOM 4594 N N . SER B 1 278 ? 13.914 -0.208 12.742 1 90.19 278 SER B N 1
ATOM 4595 C CA . SER B 1 278 ? 14.359 -0.28 14.133 1 90.19 278 SER B CA 1
ATOM 4596 C C . SER B 1 278 ? 15.766 0.302 14.289 1 90.19 278 SER B C 1
ATOM 4598 O O . SER B 1 278 ? 16.188 0.622 15.398 1 90.19 278 SER B O 1
ATOM 4600 N N . GLN B 1 279 ? 16.438 0.504 13.234 1 90.56 279 GLN B N 1
ATOM 4601 C CA . GLN B 1 279 ? 17.812 1 13.242 1 90.56 279 GLN B CA 1
ATOM 4602 C C . GLN B 1 279 ? 17.906 2.365 12.57 1 90.56 279 GLN B C 1
ATOM 4604 O O . GLN B 1 279 ? 19 2.857 12.305 1 90.56 279 GLN B O 1
ATOM 4609 N N . CYS B 1 280 ? 16.875 2.979 12.297 1 89.38 280 CYS B N 1
ATOM 4610 C CA . CYS B 1 280 ? 16.859 4.125 11.398 1 89.38 280 CYS B CA 1
ATOM 4611 C C . CYS B 1 280 ? 17.406 5.367 12.078 1 89.38 280 CYS B C 1
ATOM 4613 O O . CYS B 1 280 ? 17.875 6.293 11.414 1 89.38 280 CYS B O 1
ATOM 4615 N N . CYS B 1 281 ? 17.234 5.367 13.312 1 86.88 281 CYS B N 1
ATOM 4616 C CA . CYS B 1 281 ? 17.422 6.668 13.945 1 86.88 281 CYS B CA 1
ATOM 4617 C C . CYS B 1 281 ? 18.156 6.527 15.273 1 86.88 281 CYS B C 1
ATOM 4619 O O . CYS B 1 281 ? 18.094 5.48 15.922 1 86.88 281 CYS B O 1
#

Solvent-accessible surface area (backbone atoms only — not comparable to full-atom values): 29700 Å² total; per-residue (Å²): 132,86,79,78,77,72,78,75,69,64,75,79,73,64,74,75,78,77,54,57,73,30,53,33,36,35,42,26,46,53,52,85,83,44,53,65,35,52,50,35,41,59,72,23,53,56,66,68,56,55,87,46,47,45,65,32,37,35,28,42,55,37,92,60,53,71,67,51,49,52,51,50,51,53,50,29,73,73,67,67,38,63,44,73,37,97,32,52,74,43,68,77,33,37,24,56,47,52,49,48,48,40,35,50,49,59,72,56,39,40,52,43,33,36,33,44,31,35,55,32,38,46,53,32,52,70,53,41,55,60,50,55,74,72,46,74,76,58,42,30,42,37,21,28,62,44,36,64,49,64,62,39,78,58,74,96,68,40,44,68,82,54,40,58,41,66,37,42,48,44,17,38,31,60,28,31,35,37,32,13,37,64,51,43,46,52,45,40,74,50,45,91,49,39,54,78,42,48,53,38,32,52,30,52,24,40,60,50,59,27,42,63,56,50,71,44,69,34,72,36,35,30,18,45,92,61,59,37,55,31,57,65,77,31,32,29,42,23,79,40,52,50,66,53,43,47,49,26,38,52,30,40,76,71,73,42,54,42,42,93,59,77,41,72,76,46,84,76,70,65,74,40,70,75,35,38,20,84,66,19,104,134,83,78,76,75,71,76,74,70,65,77,78,71,63,74,76,77,76,53,58,72,30,52,33,37,36,43,26,47,52,50,84,83,43,55,64,34,51,49,37,41,59,72,24,53,55,66,68,57,54,88,46,47,44,65,33,39,34,28,42,56,37,94,60,54,72,67,50,48,53,51,50,51,54,51,30,72,73,66,68,37,63,43,75,34,96,30,54,76,44,68,76,33,38,23,55,48,52,49,48,48,41,35,52,49,60,74,56,38,39,50,44,32,36,34,43,31,36,54,33,37,45,52,32,52,70,52,41,54,60,51,56,74,73,45,75,74,58,42,29,44,34,21,29,62,45,37,64,48,64,61,38,79,60,74,96,69,40,44,68,82,54,40,56,42,65,38,43,48,45,17,38,31,59,29,32,35,35,32,12,37,64,51,45,45,53,45,39,75,49,44,92,48,39,52,77,43,48,53,39,32,53,29,51,24,40,60,50,60,29,42,64,55,51,72,43,68,36,73,37,34,31,17,46,94,62,59,38,56,33,57,66,77,31,33,30,41,23,80,41,52,48,68,54,43,47,49,26,39,53,29,41,74,71,74,43,53,44,43,92,60,77,41,72,77,46,85,77,71,65,76,40,69,75,35,38,21,83,65,18,104

Foldseek 3Di:
DPPPPPPPPPPPCPPPPDFAEAAEEEEAEDELVPPLLQVLCVVFPVVVDDPRYAYAYEYEDPPDDPVSVVVVVVVCVVPVRYDYFHDDGDLQCVQVSVLRVLLVCLVRHHYQKYKYAYSQKDFPVVLVVVVSVPDDRPQAKEAAKAAAAAAACDDPQHWPPDDDDRGQHIFHARRMIMDTSVLSVQCNVCVVPADDGSDNRSRSNVSCVVDPGDYHHDPLHQRHPDGQFDDLSRRMHGDHDSVLSVQLRVQVVVVHGSDPDGDGNDDRDAAQPVDHNNPGD/DPPPPPPPCPVPCPPPPDFAEAAEEEEAEDELVPPLLQVLCVVFPVVVDDPRYAYAYEYEDPPDDPVSVVVVVVVCVVPVRYDYFHDDGDLQCVQVSVLRVLLVCLVRHHYQKYKYAYSQKAFPVVLVVVVSVPDDRPQAKEAAKAAAAAAACDDPQHWPPDDDDRHQHIFHARRMIMDTSVLSVQCNVCVVPADDGSDNRSRSNVSCVVDPGDYHHDPLHQRHPDGQFDDLSRRMHGDHDSVLSVQLRVQVVVVHGSHPDGDGNDDRDAAQPVDHNNPGD

InterPro domains:
  IPR002659 Glycosyl transferase, family 31 [PF01762] (37-217)
  IPR002659 Glycosyl transferase, family 31 [PTHR11214] (22-218)

Sequence (562 aa):
VTLLILSNEVPENIPHIEKEKFCCIILILSAPNNVEKRAALRETWVKFLGVDFLYLFIIGSKDINNDQRSQIVKEHKSFGDILLVPTVDTYANLSLKVLRSFQEVNSIYDFKYLIKTDDDTFLHVQELKKAIRLAPKQFLYWGYFSGTARVYRRGKWKELDWFLCDRYLPYALGGAYILTSDLVDFIAKNGDHFRLYKSEDVTVGTWLAPLNVYRMHDPRFDTGTFTRGCQDDAIAIHDKSPEELRVYHRRLLDGLGPCPEVKLKVQPYLYNWSVLPSQCCVTLLILSNEVPENIPHIEKEKFCCIILILSAPNNVEKRAALRETWVKFLGVDFLYLFIIGSKDINNDQRSQIVKEHKSFGDILLVPTVDTYANLSLKVLRSFQEVNSIYDFKYLIKTDDDTFLHVQELKKAIRLAPKQFLYWGYFSGTARVYRRGKWKELDWFLCDRYLPYALGGAYILTSDLVDFIAKNGDHFRLYKSEDVTVGTWLAPLNVYRMHDPRFDTGTFTRGCQDDAIAIHDKSPEELRVYHRRLLDGLGPCPEVKLKVQPYLYNWSVLPSQCC

Secondary structure (DSSP, 8-state):
-----------S-----PPEEEEEEEEEE--TT-HHHHHHHHHTGGGG--TTEEEEEEEEEET--HHHHHHHHHHHHHH--EEEEEEE-SGGGHHHHHHHHHHHHHHHEEEEEEEEEETT-EE-HHHHHHHHHHS-SSSEEEE-EES-PBPP-SSTT--TT--S-SBPPPEE-TTEEEEEHHHHHHHHHHGGGB---SSHHHHHHHHTTTB--EEEE-TTEE-SSS--EE-TT-SEE-S--HHHHHHHHHHHHTTS-S-SS-EESSPPPPP-TTS-GGG--/-----------S-----PPEEEEEEEEEE--TT-HHHHHHHHHTGGGG--TTEEEEEEEEEET--HHHHHHHHHHHHHH--EEEEEEE-SGGGHHHHHHHHHHHHHHHEEEEEEEEEETT-EE-HHHHHHHHHHS-SSSEEEE-EES-PBPP-SSTT--TT--S-SBPPPEE-TTEEEEEHHHHHHHHHHGGGB---SSHHHHHHHHTTTB--EEEE-TTEE-SSS--EE-TT-SEE-S--HHHHHHHHHHHHTTS-S-SS-EESSPPPPP-TTS-GGG--

Radius of gyration: 28.1 Å; Cα contacts (8 Å, |Δi|>4): 1107; chains: 2; bounding box: 65×87×74 Å

pLDDT: mean 91.94, std 15.13, range [21.16, 98.94]

Organism: Rhodnius prolixus (NCBI:txid13249)